Protein AF-0000000067422488 (afdb_homodimer)

Structure (mmCIF, N/CA/C/O backbone):
data_AF-0000000067422488-model_v1
#
loop_
_entity.id
_entity.type
_entity.pdbx_description
1 polymer protein-tyrosine-phosphatase
#
loop_
_atom_site.group_PDB
_atom_site.id
_atom_site.type_symbol
_atom_site.label_atom_id
_atom_site.label_alt_id
_atom_site.label_comp_id
_atom_site.label_asym_id
_atom_site.label_entity_id
_atom_site.label_seq_id
_atom_site.pdbx_PDB_ins_code
_atom_site.Cartn_x
_atom_site.Cartn_y
_atom_site.Cartn_z
_atom_site.occupancy
_atom_site.B_iso_or_equiv
_atom_site.auth_seq_id
_atom_site.auth_comp_id
_atom_site.auth_asym_id
_atom_site.auth_atom_id
_atom_site.pdbx_PDB_model_num
ATOM 1 N N . MET A 1 1 ? 10.023 -9.016 16.547 1 32.09 1 MET A N 1
ATOM 2 C CA . MET A 1 1 ? 9.383 -7.73 16.297 1 32.09 1 MET A CA 1
ATOM 3 C C . MET A 1 1 ? 8.18 -7.891 15.375 1 32.09 1 MET A C 1
ATOM 5 O O . MET A 1 1 ? 8.289 -8.5 14.312 1 32.09 1 MET A O 1
ATOM 9 N N . ASN A 1 2 ? 7.062 -7.988 15.938 1 35.5 2 ASN A N 1
ATOM 10 C CA . ASN A 1 2 ? 5.789 -8.172 15.25 1 35.5 2 ASN A CA 1
ATOM 11 C C . ASN A 1 2 ? 5.656 -7.234 14.055 1 35.5 2 ASN A C 1
ATOM 13 O O . ASN A 1 2 ? 5.449 -6.031 14.227 1 35.5 2 ASN A O 1
ATOM 17 N N . HIS A 1 3 ? 6.285 -7.566 13.047 1 42.59 3 HIS A N 1
ATOM 18 C CA . HIS A 1 3 ? 6.359 -6.801 11.805 1 42.59 3 HIS A CA 1
ATOM 19 C C . HIS A 1 3 ? 5.004 -6.195 11.453 1 42.59 3 HIS A C 1
ATOM 21 O O . HIS A 1 3 ? 4.938 -5.129 10.836 1 42.59 3 HIS A O 1
ATOM 27 N N . SER A 1 4 ? 3.949 -6.973 11.844 1 47.38 4 SER A N 1
ATOM 28 C CA . SER A 1 4 ? 2.609 -6.445 11.617 1 47.38 4 SER A CA 1
ATOM 29 C C . SER A 1 4 ? 2.412 -5.109 12.328 1 47.38 4 SER A C 1
ATOM 31 O O . SER A 1 4 ? 1.702 -4.234 11.828 1 47.38 4 SER A O 1
ATOM 33 N N . ARG A 1 5 ? 3.098 -5.07 13.547 1 48.91 5 ARG A N 1
ATOM 34 C CA . ARG A 1 5 ? 2.936 -3.91 14.422 1 48.91 5 ARG A CA 1
ATOM 35 C C . ARG A 1 5 ? 3.582 -2.672 13.812 1 48.91 5 ARG A C 1
ATOM 37 O O . ARG A 1 5 ? 3.111 -1.552 14.023 1 48.91 5 ARG A O 1
ATOM 44 N N . LEU A 1 6 ? 4.59 -2.889 13.07 1 50.69 6 LEU A N 1
ATOM 45 C CA . LEU A 1 6 ? 5.34 -1.745 12.57 1 50.69 6 LEU A CA 1
ATOM 46 C C . LEU A 1 6 ? 4.551 -1.01 11.492 1 50.69 6 LEU A C 1
ATOM 48 O O . LEU A 1 6 ? 4.758 0.186 11.273 1 50.69 6 LEU A O 1
ATOM 52 N N . VAL A 1 7 ? 3.568 -1.743 10.961 1 57.88 7 VAL A N 1
ATOM 53 C CA . VAL A 1 7 ? 2.814 -1.12 9.875 1 57.88 7 VAL A CA 1
ATOM 54 C C . VAL A 1 7 ? 1.582 -0.418 10.445 1 57.88 7 VAL A C 1
ATOM 56 O O . VAL A 1 7 ? 1.222 0.674 9.992 1 57.88 7 VAL A O 1
ATOM 59 N N . GLN A 1 8 ? 1.122 -1.031 11.477 1 67.62 8 GLN A N 1
ATOM 60 C CA . GLN A 1 8 ? -0.074 -0.44 12.062 1 67.62 8 GLN A CA 1
ATOM 61 C C . GLN A 1 8 ? 0.287 0.527 13.188 1 67.62 8 GLN A C 1
ATOM 63 O O . GLN A 1 8 ? -0.042 0.287 14.352 1 67.62 8 GLN A O 1
ATOM 68 N N . GLN A 1 9 ? 1.167 1.429 12.93 1 83.44 9 GLN A N 1
ATOM 69 C CA . GLN A 1 9 ? 1.543 2.443 13.906 1 83.44 9 GLN A CA 1
ATOM 70 C C . GLN A 1 9 ? 1.625 3.824 13.258 1 83.44 9 GLN A C 1
ATOM 72 O O . GLN A 1 9 ? 1.695 3.939 12.031 1 83.44 9 GLN A O 1
ATOM 77 N N . ALA A 1 10 ? 1.509 4.781 14.156 1 95.81 10 ALA A N 1
ATOM 78 C CA . ALA A 1 10 ? 1.796 6.141 13.719 1 95.81 10 ALA A CA 1
ATOM 79 C C . ALA A 1 10 ? 3.299 6.367 13.578 1 95.81 10 ALA A C 1
ATOM 81 O O . ALA A 1 10 ? 4.07 6.004 14.469 1 95.81 10 ALA A O 1
ATOM 82 N N . ASN A 1 11 ? 3.711 6.84 12.398 1 97.38 11 ASN A N 1
ATOM 83 C CA . ASN A 1 11 ? 5.113 7.168 12.18 1 97.38 11 ASN A CA 1
ATOM 84 C C . ASN A 1 11 ? 5.348 8.68 12.203 1 97.38 11 ASN A C 1
ATOM 86 O O . ASN A 1 11 ? 4.598 9.43 11.578 1 97.38 11 ASN A O 1
ATOM 90 N N . LEU A 1 12 ? 6.336 9.094 12.992 1 98.31 12 LEU A N 1
ATOM 91 C CA . LEU A 1 12 ? 6.77 10.484 12.961 1 98.31 12 LEU A CA 1
ATOM 92 C C . LEU A 1 12 ? 7.488 10.797 11.656 1 98.31 12 LEU A C 1
ATOM 94 O O . LEU A 1 12 ? 8.555 10.242 11.375 1 98.31 12 LEU A O 1
ATOM 98 N N . ILE A 1 13 ? 6.945 11.711 10.859 1 98.5 13 ILE A N 1
ATOM 99 C CA . ILE A 1 13 ? 7.504 12.008 9.547 1 98.5 13 ILE A CA 1
ATOM 100 C C . ILE A 1 13 ? 8.43 13.219 9.633 1 98.5 13 ILE A C 1
ATOM 102 O O . ILE A 1 13 ? 9.523 13.219 9.07 1 98.5 13 ILE A O 1
ATOM 106 N N . THR A 1 14 ? 8.062 14.289 10.164 1 97.75 14 THR A N 1
ATOM 107 C CA . THR A 1 14 ? 8.773 15.5 10.547 1 97.75 14 THR A CA 1
ATOM 108 C C . THR A 1 14 ? 8.297 16 11.906 1 97.75 14 THR A C 1
ATOM 110 O O . THR A 1 14 ? 7.227 15.625 12.375 1 97.75 14 THR A O 1
ATOM 113 N N . PRO A 1 15 ? 9.047 16.688 12.617 1 97.88 15 PRO A N 1
ATOM 114 C CA . PRO A 1 15 ? 8.656 17.047 13.977 1 97.88 15 PRO A CA 1
ATOM 115 C C . PRO A 1 15 ? 7.195 17.5 14.07 1 97.88 15 PRO A C 1
ATOM 117 O O . PRO A 1 15 ? 6.781 18.422 13.359 1 97.88 15 PRO A O 1
ATOM 120 N N . ARG A 1 16 ? 6.406 16.781 14.867 1 98.62 16 ARG A N 1
ATOM 121 C CA . ARG A 1 16 ? 5.047 17.109 15.281 1 98.62 16 ARG A CA 1
ATOM 122 C C . ARG A 1 16 ? 4.031 16.688 14.227 1 98.62 16 ARG A C 1
ATOM 124 O O . ARG A 1 16 ? 2.848 17.016 14.328 1 98.62 16 ARG A O 1
ATOM 131 N N . ILE A 1 17 ? 4.477 15.953 13.133 1 98.88 17 ILE A N 1
ATOM 132 C CA . ILE A 1 17 ? 3.559 15.453 12.117 1 98.88 17 ILE A CA 1
ATOM 133 C C . ILE A 1 17 ? 3.668 13.938 12.023 1 98.88 17 ILE A C 1
ATOM 135 O O . ILE A 1 17 ? 4.738 13.398 11.727 1 98.88 17 ILE A O 1
ATOM 139 N N . TYR A 1 18 ? 2.564 13.281 12.25 1 98.75 18 TYR A N 1
ATOM 140 C CA . TYR A 1 18 ? 2.488 11.828 12.234 1 98.75 18 TYR A CA 1
ATOM 141 C C . TYR A 1 18 ? 1.605 11.344 11.086 1 98.75 18 TYR A C 1
ATOM 143 O O . TYR A 1 18 ? 0.644 12.016 10.711 1 98.75 18 TYR A O 1
ATOM 151 N N . LEU A 1 19 ? 1.972 10.195 10.562 1 98.44 19 LEU A N 1
ATOM 152 C CA . LEU A 1 19 ? 1.215 9.484 9.531 1 98.44 19 LEU A CA 1
ATOM 153 C C . LEU A 1 19 ? 0.808 8.102 10.016 1 98.44 19 LEU A C 1
ATOM 155 O O . LEU A 1 19 ? 1.62 7.379 10.602 1 98.44 19 LEU A O 1
ATOM 159 N N . SER A 1 20 ? -0.475 7.766 9.828 1 96.19 20 SER A N 1
ATOM 160 C CA . SER A 1 20 ? -0.886 6.453 10.312 1 96.19 20 SER A CA 1
ATOM 161 C C . SER A 1 20 ? -2.057 5.906 9.508 1 96.19 20 SER A C 1
ATOM 163 O O . SER A 1 20 ? -2.49 6.527 8.531 1 96.19 20 SER A O 1
ATOM 165 N N . ASP A 1 21 ? -2.555 4.742 9.875 1 91.5 21 ASP A N 1
ATOM 166 C CA . ASP A 1 21 ? -3.791 4.145 9.383 1 91.5 21 ASP A CA 1
ATOM 167 C C . ASP A 1 21 ? -4.973 4.508 10.281 1 91.5 21 ASP A C 1
ATOM 169 O O . ASP A 1 21 ? -4.809 5.23 11.273 1 91.5 21 ASP A O 1
ATOM 173 N N . LEU A 1 22 ? -6.121 4.094 9.875 1 91.56 22 LEU A N 1
ATOM 174 C CA . LEU A 1 22 ? -7.359 4.391 10.594 1 91.56 22 LEU A CA 1
ATOM 175 C C . LEU A 1 22 ? -7.363 3.723 11.961 1 91.56 22 LEU A C 1
ATOM 177 O O . LEU A 1 22 ? -7.859 4.297 12.938 1 91.56 22 LEU A O 1
ATOM 181 N N . HIS A 1 23 ? -6.836 2.521 12.055 1 87.94 23 HIS A N 1
ATOM 182 C CA . HIS A 1 23 ? -6.816 1.799 13.32 1 87.94 23 HIS A CA 1
ATOM 183 C C . HIS A 1 23 ? -6.082 2.592 14.398 1 87.94 23 HIS A C 1
ATOM 185 O O . HIS A 1 23 ? -6.598 2.764 15.508 1 87.94 23 HIS A O 1
ATOM 191 N N . THR A 1 24 ? -4.945 3.049 14.062 1 91.5 24 THR A N 1
ATOM 192 C CA . THR A 1 24 ? -4.137 3.842 14.984 1 91.5 24 THR A CA 1
ATOM 193 C C . THR A 1 24 ? -4.828 5.16 15.312 1 91.5 24 THR A C 1
ATOM 195 O O . THR A 1 24 ? -4.879 5.57 16.469 1 91.5 24 THR A O 1
ATOM 198 N N . ALA A 1 25 ? -5.422 5.738 14.336 1 94.38 25 ALA A N 1
ATOM 199 C CA . ALA A 1 25 ? -6.086 7.031 14.508 1 94.38 25 ALA A CA 1
ATOM 200 C C . ALA A 1 25 ? -7.34 6.895 15.367 1 94.38 25 ALA A C 1
ATOM 202 O O . ALA A 1 25 ? -7.789 7.867 15.977 1 94.38 25 ALA A O 1
ATOM 203 N N . SER A 1 26 ? -7.875 5.738 15.43 1 92 26 SER A N 1
ATOM 204 C CA . SER A 1 26 ? -9.102 5.508 16.188 1 92 26 SER A CA 1
ATOM 205 C C . SER A 1 26 ? -8.805 5.02 17.594 1 92 26 SER A C 1
ATOM 207 O O . SER A 1 26 ? -9.727 4.777 18.391 1 92 26 SER A O 1
ATOM 209 N N . ASN A 1 27 ? -7.578 4.836 17.875 1 91.88 27 ASN A N 1
ATOM 210 C CA . ASN A 1 27 ? -7.164 4.355 19.203 1 91.88 27 ASN A CA 1
ATOM 211 C C . ASN A 1 27 ? -6.891 5.516 20.156 1 91.88 27 ASN A C 1
ATOM 213 O O . ASN A 1 27 ? -5.855 6.176 20.047 1 91.88 27 ASN A O 1
ATOM 217 N N . LYS A 1 28 ? -7.773 5.68 21.062 1 93.12 28 LYS A N 1
ATOM 218 C CA . LYS A 1 28 ? -7.699 6.809 21.984 1 93.12 28 LYS A CA 1
ATOM 219 C C . LYS A 1 28 ? -6.387 6.801 22.766 1 93.12 28 LYS A C 1
ATOM 221 O O . LYS A 1 28 ? -5.773 7.852 22.969 1 93.12 28 LYS A O 1
ATOM 226 N N . ASP A 1 29 ? -6.031 5.633 23.234 1 93.75 29 ASP A N 1
ATOM 227 C CA . ASP A 1 29 ? -4.805 5.523 24.016 1 93.75 29 ASP A CA 1
ATOM 228 C C . ASP A 1 29 ? -3.586 5.922 23.188 1 93.75 29 ASP A C 1
ATOM 230 O O . ASP A 1 29 ? -2.672 6.578 23.703 1 93.75 29 ASP A O 1
ATOM 234 N N . GLU A 1 30 ? -3.605 5.516 21.938 1 93.12 30 GLU A N 1
ATOM 235 C CA . GLU A 1 30 ? -2.49 5.859 21.062 1 93.12 30 GLU A CA 1
ATOM 236 C C . GLU A 1 30 ? -2.422 7.363 20.828 1 93.12 30 GLU A C 1
ATOM 238 O O . GLU A 1 30 ? -1.342 7.957 20.859 1 93.12 30 GLU A O 1
ATOM 243 N N . LEU A 1 31 ? -3.539 7.953 20.625 1 94.75 31 LEU A N 1
ATOM 244 C CA . LEU A 1 31 ? -3.584 9.391 20.406 1 94.75 31 LEU A CA 1
ATOM 245 C C . LEU A 1 31 ? -3.117 10.156 21.641 1 94.75 31 LEU A C 1
ATOM 247 O O . LEU A 1 31 ? -2.391 11.148 21.531 1 94.75 31 LEU A O 1
ATOM 251 N N . THR A 1 32 ? -3.566 9.711 22.75 1 94.81 32 THR A N 1
ATOM 252 C CA . THR A 1 32 ? -3.188 10.352 24.016 1 94.81 32 THR A CA 1
ATOM 253 C C . THR A 1 32 ? -1.688 10.219 24.25 1 94.81 32 THR A C 1
ATOM 255 O O . THR A 1 32 ? -1.023 11.188 24.625 1 94.81 32 THR A O 1
ATOM 258 N N . ASN A 1 33 ? -1.188 8.992 24.078 1 95.69 33 ASN A N 1
ATOM 259 C CA . ASN A 1 33 ? 0.231 8.734 24.281 1 95.69 33 ASN A CA 1
ATOM 260 C C . ASN A 1 33 ? 1.104 9.594 23.375 1 95.69 33 ASN A C 1
ATOM 262 O O . ASN A 1 33 ? 2.18 10.039 23.781 1 95.69 33 ASN A O 1
ATOM 266 N N . LEU A 1 34 ? 0.651 9.797 22.203 1 96.5 34 LEU A N 1
ATOM 267 C CA . LEU A 1 34 ? 1.406 10.594 21.234 1 96.5 34 LEU A CA 1
ATOM 268 C C . LEU A 1 34 ? 1.112 12.078 21.406 1 96.5 34 LEU A C 1
ATOM 270 O O . LEU A 1 34 ? 1.729 12.914 20.734 1 96.5 34 LEU A O 1
ATOM 274 N N . GLU A 1 35 ? 0.111 12.414 22.219 1 97.31 35 GLU A N 1
ATOM 275 C CA . GLU A 1 35 ? -0.301 13.789 22.484 1 97.31 35 GLU A CA 1
ATOM 276 C C . GLU A 1 35 ? -0.762 14.484 21.203 1 97.31 35 GLU A C 1
ATOM 278 O O . GLU A 1 35 ? -0.379 15.625 20.938 1 97.31 35 GLU A O 1
ATOM 283 N N . ILE A 1 36 ? -1.504 13.734 20.438 1 97.62 36 ILE A N 1
ATOM 284 C CA . ILE A 1 36 ? -2.053 14.273 19.203 1 97.62 36 ILE A CA 1
ATOM 285 C C . ILE A 1 36 ? -3.109 15.328 19.516 1 97.62 36 ILE A C 1
ATOM 287 O O . ILE A 1 36 ? -3.988 15.102 20.359 1 97.62 36 ILE A O 1
ATOM 291 N N . THR A 1 37 ? -3.059 16.469 18.812 1 97.44 37 THR A N 1
ATOM 292 C CA . THR A 1 37 ? -4 17.547 19.078 1 97.44 37 THR A CA 1
ATOM 293 C C . THR A 1 37 ? -4.895 17.797 17.859 1 97.44 37 THR A C 1
ATOM 295 O O . THR A 1 37 ? -6.027 18.25 18 1 97.44 37 THR A O 1
ATOM 298 N N . HIS A 1 38 ? -4.418 17.625 16.672 1 97.94 38 HIS A N 1
ATOM 299 C CA . HIS A 1 38 ? -5.137 17.828 15.422 1 97.94 38 HIS A CA 1
ATOM 300 C C . HIS A 1 38 ? -5.102 16.578 14.547 1 97.94 38 HIS A C 1
ATOM 302 O O . HIS A 1 38 ? -4.102 15.852 14.539 1 97.94 38 HIS A O 1
ATOM 308 N N . VAL A 1 39 ? -6.215 16.359 13.812 1 98.25 39 VAL A N 1
ATOM 309 C CA . VAL A 1 39 ? -6.301 15.156 12.984 1 98.25 39 VAL A CA 1
ATOM 310 C C . VAL A 1 39 ? -6.848 15.516 11.602 1 98.25 39 VAL A C 1
ATOM 312 O O . VAL A 1 39 ? -7.844 16.234 11.492 1 98.25 39 VAL A O 1
ATOM 315 N N . ILE A 1 40 ? -6.145 15.086 10.594 1 98.69 40 ILE A N 1
ATOM 316 C CA . ILE A 1 40 ? -6.676 15.086 9.234 1 98.69 40 ILE A CA 1
ATOM 317 C C . ILE A 1 40 ? -7.051 13.672 8.82 1 98.69 40 ILE A C 1
ATOM 319 O O . ILE A 1 40 ? -6.203 12.773 8.812 1 98.69 40 ILE A O 1
ATOM 323 N N . SER A 1 41 ? -8.305 13.531 8.492 1 98.25 41 SER A N 1
ATOM 324 C CA . SER A 1 41 ? -8.812 12.25 8.023 1 98.25 41 SER A CA 1
ATOM 325 C C . SER A 1 41 ? -9.055 12.273 6.516 1 98.25 41 SER A C 1
ATOM 327 O O . SER A 1 41 ? -9.891 13.039 6.027 1 98.25 41 SER A O 1
ATOM 329 N N . VAL A 1 42 ? -8.305 11.422 5.785 1 98.38 42 VAL A N 1
ATOM 330 C CA . VAL A 1 42 ? -8.438 11.383 4.336 1 98.38 42 VAL A CA 1
ATOM 331 C C . VAL A 1 42 ? -9.031 10.039 3.906 1 98.38 42 VAL A C 1
ATOM 333 O O . VAL A 1 42 ? -8.312 9.141 3.482 1 98.38 42 VAL A O 1
ATOM 336 N N . LEU A 1 43 ? -10.273 9.906 3.969 1 95.44 43 LEU A N 1
ATOM 337 C CA . LEU A 1 43 ? -11.016 8.695 3.623 1 95.44 43 LEU A CA 1
ATOM 338 C C . LEU A 1 43 ? -12.484 9 3.393 1 95.44 43 LEU A C 1
ATOM 340 O O . LEU A 1 43 ? -12.969 10.078 3.756 1 95.44 43 LEU A O 1
ATOM 344 N N . GLU A 1 44 ? -13.203 8.125 2.877 1 93.75 44 GLU A N 1
ATOM 345 C CA . GLU A 1 44 ? -14.562 8.344 2.393 1 93.75 44 GLU A CA 1
ATOM 346 C C . GLU A 1 44 ? -15.508 8.672 3.543 1 93.75 44 GLU A C 1
ATOM 348 O O . GLU A 1 44 ? -16.328 9.586 3.434 1 93.75 44 GLU A O 1
ATOM 353 N N . CYS A 1 45 ? -15.344 7.922 4.613 1 90.19 45 CYS A N 1
ATOM 354 C CA . CYS A 1 45 ? -16.281 8.102 5.723 1 90.19 45 CYS A CA 1
ATOM 355 C C . CYS A 1 45 ? -15.633 8.898 6.852 1 90.19 45 CYS A C 1
ATOM 357 O O . CYS A 1 45 ? -14.445 8.734 7.133 1 90.19 45 CYS A O 1
ATOM 359 N N . GLN A 1 46 ? -16.422 9.711 7.449 1 86.75 46 GLN A N 1
ATOM 360 C CA . GLN A 1 46 ? -15.922 10.5 8.57 1 86.75 46 GLN A CA 1
ATOM 361 C C . GLN A 1 46 ? -15.703 9.625 9.805 1 86.75 46 GLN A C 1
ATOM 363 O O . GLN A 1 46 ? -16.641 9 10.305 1 86.75 46 GLN A O 1
ATOM 368 N N . PRO A 1 47 ? -14.5 9.648 10.18 1 85.88 47 PRO A N 1
ATOM 369 C CA . PRO A 1 47 ? -14.281 8.875 11.398 1 85.88 47 PRO A CA 1
ATOM 370 C C . PRO A 1 47 ? -14.75 9.602 12.656 1 85.88 47 PRO A C 1
ATOM 372 O O . PRO A 1 47 ? -15.016 10.805 12.617 1 85.88 47 PRO A O 1
ATOM 375 N N . THR A 1 48 ? -14.898 8.836 13.719 1 82.75 48 THR A N 1
ATOM 376 C CA . THR A 1 48 ? -15.203 9.414 15.023 1 82.75 48 THR A CA 1
ATOM 377 C C . THR A 1 48 ? -13.953 9.453 15.906 1 82.75 48 THR A C 1
ATOM 379 O O . THR A 1 48 ? -13.164 8.508 15.914 1 82.75 48 THR A O 1
ATOM 382 N N . PHE A 1 49 ? -13.766 10.547 16.5 1 81.31 49 PHE A N 1
ATOM 383 C CA . PHE A 1 49 ? -12.602 10.703 17.359 1 81.31 49 PHE A CA 1
ATOM 384 C C . PHE A 1 49 ? -13.023 10.961 18.797 1 81.31 49 PHE A C 1
ATOM 386 O O . PHE A 1 49 ? -14.18 11.297 19.062 1 81.31 49 PHE A O 1
ATOM 393 N N . PRO A 1 50 ? -12.039 10.742 19.656 1 79.75 50 PRO A N 1
ATOM 394 C CA . PRO A 1 50 ? -12.328 11.07 21.047 1 79.75 50 PRO A CA 1
ATOM 395 C C . PRO A 1 50 ? -12.742 12.523 21.25 1 79.75 50 PRO A C 1
ATOM 397 O O . PRO A 1 50 ? -12.406 13.383 20.422 1 79.75 50 PRO A O 1
ATOM 400 N N . THR A 1 51 ? -13.414 12.75 22.312 1 78.31 51 THR A N 1
ATOM 401 C CA . THR A 1 51 ? -13.945 14.07 22.625 1 78.31 51 THR A CA 1
ATOM 402 C C . THR A 1 51 ? -12.812 15.078 22.844 1 78.31 51 THR A C 1
ATOM 404 O O . THR A 1 51 ? -13.016 16.281 22.719 1 78.31 51 THR A O 1
ATOM 407 N N . SER A 1 52 ? -11.648 14.562 23.109 1 83.62 52 SER A N 1
ATOM 408 C CA . SER A 1 52 ? -10.516 15.445 23.344 1 83.62 52 SER A CA 1
ATOM 409 C C . SER A 1 52 ? -10.086 16.156 22.062 1 83.62 52 SER A C 1
ATOM 411 O O . SER A 1 52 ? -9.398 17.188 22.125 1 83.62 52 SER A O 1
ATOM 413 N N . ILE A 1 53 ? -10.453 15.664 21.031 1 88.94 53 ILE A N 1
ATOM 414 C CA . ILE A 1 53 ? -10.188 16.297 19.75 1 88.94 53 ILE A CA 1
ATOM 415 C C . ILE A 1 53 ? -11.469 16.938 19.219 1 88.94 53 ILE A C 1
ATOM 417 O O . ILE A 1 53 ? -12.406 16.234 18.828 1 88.94 53 ILE A O 1
ATOM 421 N N . THR A 1 54 ? -11.492 18.234 19.203 1 89.69 54 THR A N 1
ATOM 422 C CA . THR A 1 54 ? -12.695 18.969 18.859 1 89.69 54 THR A CA 1
ATOM 423 C C . THR A 1 54 ? -12.859 19.047 17.344 1 89.69 54 THR A C 1
ATOM 425 O O . THR A 1 54 ? -11.914 18.781 16.594 1 89.69 54 THR A O 1
ATOM 428 N N . PRO A 1 55 ? -14.023 19.375 16.891 1 90.5 55 PRO A N 1
ATOM 429 C CA . PRO A 1 55 ? -14.266 19.5 15.461 1 90.5 55 PRO A CA 1
ATOM 430 C C . PRO A 1 55 ? -13.352 20.516 14.789 1 90.5 55 PRO A C 1
ATOM 432 O O . PRO A 1 55 ? -12.969 20.344 13.633 1 90.5 55 PRO A O 1
ATOM 435 N N . GLU A 1 56 ? -12.977 21.609 15.539 1 93.25 56 GLU A N 1
ATOM 436 C CA . GLU A 1 56 ? -12.086 22.641 14.992 1 93.25 56 GLU A CA 1
ATOM 437 C C . GLU A 1 56 ? -10.672 22.094 14.812 1 93.25 56 GLU A C 1
ATOM 439 O O . GLU A 1 56 ? -9.883 22.656 14.047 1 93.25 56 GLU A O 1
ATOM 444 N N . GLN A 1 57 ? -10.391 20.969 15.469 1 96.62 57 GLN A N 1
ATOM 445 C CA . GLN A 1 57 ? -9.062 20.359 15.422 1 96.62 57 GLN A CA 1
ATOM 446 C C . GLN A 1 57 ? -9.039 19.172 14.469 1 96.62 57 GLN A C 1
ATOM 448 O O . GLN A 1 57 ? -8.055 18.438 14.422 1 96.62 57 GLN A O 1
ATOM 453 N N . THR A 1 58 ? -10.148 19.047 13.805 1 97 58 THR A N 1
ATOM 454 C CA . THR A 1 58 ? -10.234 17.938 12.852 1 97 58 THR A CA 1
ATOM 455 C C . THR A 1 58 ? -10.547 18.453 11.453 1 97 58 THR A C 1
ATOM 457 O O . THR A 1 58 ? -11.266 19.453 11.297 1 97 58 THR A O 1
ATOM 460 N N . LEU A 1 59 ? -9.969 17.875 10.461 1 98.06 59 LEU A N 1
ATOM 461 C CA . LEU A 1 59 ? -10.258 18.109 9.055 1 98.06 59 LEU A CA 1
ATOM 462 C C . LEU A 1 59 ? -10.523 16.781 8.328 1 98.06 59 LEU A C 1
ATOM 464 O O . LEU A 1 59 ? -9.711 15.859 8.398 1 98.06 59 LEU A O 1
ATOM 468 N N . HIS A 1 60 ? -11.68 16.703 7.723 1 98 60 HIS A N 1
ATOM 469 C CA . HIS A 1 60 ? -12.047 15.516 6.969 1 98 60 HIS A CA 1
ATOM 470 C C . HIS A 1 60 ? -12.016 15.773 5.469 1 98 60 HIS A C 1
ATOM 472 O O . HIS A 1 60 ? -12.672 16.703 4.98 1 98 60 HIS A O 1
ATOM 478 N N . ILE A 1 61 ? -11.203 15.016 4.758 1 98.62 61 ILE A N 1
ATOM 479 C CA . ILE A 1 61 ? -11.172 15.008 3.299 1 98.62 61 ILE A CA 1
ATOM 480 C C . ILE A 1 61 ? -11.828 13.727 2.775 1 98.62 61 ILE A C 1
ATOM 482 O O . ILE A 1 61 ? -11.203 12.664 2.768 1 98.62 61 ILE A O 1
ATOM 486 N N . PRO A 1 62 ? -13.078 13.805 2.279 1 97.62 62 PRO A N 1
ATOM 487 C CA . PRO A 1 62 ? -13.852 12.617 1.935 1 97.62 62 PRO A CA 1
ATOM 488 C C . PRO A 1 62 ? -13.57 12.109 0.522 1 97.62 62 PRO A C 1
ATOM 490 O O . PRO A 1 62 ? -14.398 12.281 -0.376 1 97.62 62 PRO A O 1
ATOM 493 N N . ILE A 1 63 ? -12.461 11.383 0.331 1 96.56 63 ILE A N 1
ATOM 494 C CA . ILE A 1 63 ? -12.117 10.891 -0.997 1 96.56 63 ILE A CA 1
ATOM 495 C C . ILE A 1 63 ? -11.75 9.406 -0.918 1 96.56 63 ILE A C 1
ATOM 497 O O . ILE A 1 63 ? -11.305 8.93 0.128 1 96.56 63 ILE A O 1
ATOM 501 N N . ALA A 1 64 ? -11.953 8.758 -2.074 1 92.12 64 ALA A N 1
ATOM 502 C CA . ALA A 1 64 ? -11.516 7.375 -2.246 1 92.12 64 ALA A CA 1
ATOM 503 C C . ALA A 1 64 ? -10.07 7.32 -2.738 1 92.12 64 ALA A C 1
ATOM 505 O O . ALA A 1 64 ? -9.484 8.352 -3.082 1 92.12 64 ALA A O 1
ATOM 506 N N . ASP A 1 65 ? -9.477 6.137 -2.684 1 90.38 65 ASP A N 1
ATOM 507 C CA . ASP A 1 65 ? -8.102 5.938 -3.139 1 90.38 65 ASP A CA 1
ATOM 508 C C . ASP A 1 65 ? -8.07 5.316 -4.531 1 90.38 65 ASP A C 1
ATOM 510 O O . ASP A 1 65 ? -7.598 4.191 -4.707 1 90.38 65 ASP A O 1
ATOM 514 N N . TYR A 1 66 ? -8.531 6.125 -5.453 1 86.12 66 TYR A N 1
ATOM 515 C CA . TYR A 1 66 ? -8.469 5.746 -6.859 1 86.12 66 TYR A CA 1
ATOM 516 C C . TYR A 1 66 ? -7.641 6.742 -7.66 1 86.12 66 TYR A C 1
ATOM 518 O O . TYR A 1 66 ? -7.566 7.922 -7.305 1 86.12 66 TYR A O 1
ATOM 526 N N . LEU A 1 67 ? -7.062 6.246 -8.742 1 85.88 67 LEU A N 1
ATOM 527 C CA . LEU A 1 67 ? -6.109 7.039 -9.508 1 85.88 67 LEU A CA 1
ATOM 528 C C . LEU A 1 67 ? -6.789 8.258 -10.125 1 85.88 67 LEU A C 1
ATOM 530 O O . LEU A 1 67 ? -6.137 9.273 -10.383 1 85.88 67 LEU A O 1
ATOM 534 N N . HIS A 1 68 ? -8.133 8.148 -10.281 1 91.19 68 HIS A N 1
ATOM 535 C CA . HIS A 1 68 ? -8.82 9.234 -10.977 1 91.19 68 HIS A CA 1
ATOM 536 C C . HIS A 1 68 ? -9.344 10.273 -9.992 1 91.19 68 HIS A C 1
ATOM 538 O O . HIS A 1 68 ? -9.867 11.312 -10.398 1 91.19 68 HIS A O 1
ATOM 544 N N . VAL A 1 69 ? -9.305 10 -8.727 1 95.69 69 VAL A N 1
ATOM 545 C CA . VAL A 1 69 ? -9.789 10.93 -7.711 1 95.69 69 VAL A CA 1
ATOM 546 C C . VAL A 1 69 ? -8.906 12.172 -7.691 1 95.69 69 VAL A C 1
ATOM 548 O O . VAL A 1 69 ? -7.676 12.07 -7.77 1 95.69 69 VAL A O 1
ATOM 551 N N . ASN A 1 70 ? -9.5 13.383 -7.59 1 98.25 70 ASN A N 1
ATOM 552 C CA . ASN A 1 70 ? -8.797 14.664 -7.621 1 98.25 70 ASN A CA 1
ATOM 553 C C 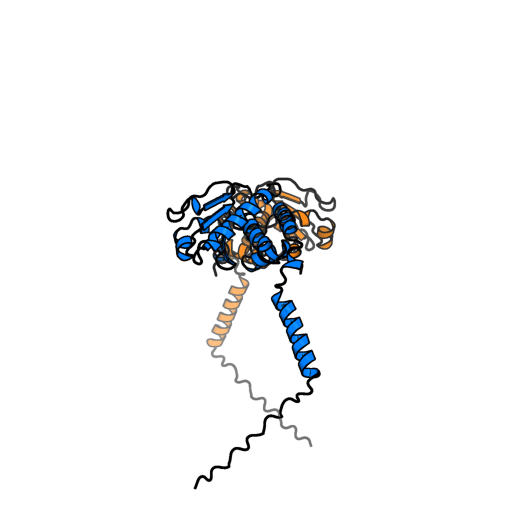. ASN A 1 70 ? -8.352 15.094 -6.23 1 98.25 70 ASN A C 1
ATOM 555 O O . ASN A 1 70 ? -8.992 15.93 -5.594 1 98.25 70 ASN A O 1
ATOM 559 N N . ILE A 1 71 ? -7.23 14.68 -5.77 1 98.69 71 ILE A N 1
ATOM 560 C CA . ILE A 1 71 ? -6.73 15.031 -4.445 1 98.69 71 ILE A CA 1
ATOM 561 C C . ILE A 1 71 ? -6.062 16.406 -4.5 1 98.69 71 ILE A C 1
ATOM 563 O O . ILE A 1 71 ? -5.902 17.062 -3.471 1 98.69 71 ILE A O 1
ATOM 567 N N . LEU A 1 72 ? -5.664 16.828 -5.637 1 98.75 72 LEU A N 1
ATOM 568 C CA . LEU A 1 72 ? -5 18.109 -5.84 1 98.75 72 LEU A CA 1
ATOM 569 C C . LEU A 1 72 ? -5.824 19.25 -5.254 1 98.75 72 LEU A C 1
ATOM 571 O O . LEU A 1 72 ? -5.277 20.156 -4.637 1 98.75 72 LEU A O 1
ATOM 575 N N . ARG A 1 73 ? -7.074 19.172 -5.387 1 98.62 73 ARG A N 1
ATOM 576 C CA . ARG A 1 73 ? -7.961 20.266 -4.969 1 98.62 73 ARG A CA 1
ATOM 577 C C . ARG A 1 73 ? -7.949 20.422 -3.451 1 98.62 73 ARG A C 1
ATOM 579 O O . ARG A 1 73 ? -8.406 21.438 -2.928 1 98.62 73 ARG A O 1
ATOM 586 N N . HIS A 1 74 ? -7.457 19.422 -2.736 1 98.81 74 HIS A N 1
ATOM 587 C CA . HIS A 1 74 ? -7.512 19.438 -1.279 1 98.81 74 HIS A CA 1
ATOM 588 C C . HIS A 1 74 ? -6.145 19.75 -0.68 1 98.81 74 HIS A C 1
ATOM 590 O O . HIS A 1 74 ? -6.031 20 0.523 1 98.81 74 HIS A O 1
ATOM 596 N N . LEU A 1 75 ? -5.078 19.781 -1.473 1 98.88 75 LEU A N 1
ATOM 597 C CA . LEU A 1 75 ? -3.727 19.797 -0.927 1 98.88 75 LEU A CA 1
ATOM 598 C C . LEU A 1 75 ? -3.402 21.156 -0.302 1 98.88 75 LEU A C 1
ATOM 600 O O . LEU A 1 75 ? -2.701 21.219 0.709 1 98.88 75 LEU A O 1
ATOM 604 N N . GLU A 1 76 ? -3.914 22.219 -0.901 1 98.56 76 GLU A N 1
ATOM 605 C CA . GLU A 1 76 ? -3.711 23.531 -0.282 1 98.56 76 GLU A CA 1
ATOM 606 C C . GLU A 1 76 ? -4.398 23.609 1.079 1 98.56 76 GLU A C 1
ATOM 608 O O . GLU A 1 76 ? -3.812 24.094 2.049 1 98.56 76 GLU A O 1
ATOM 613 N N . THR A 1 77 ? -5.594 23.156 1.118 1 98.81 77 THR A N 1
ATOM 614 C CA . THR A 1 77 ? -6.383 23.188 2.344 1 98.81 77 THR A CA 1
ATOM 615 C C . THR A 1 77 ? -5.707 22.375 3.441 1 98.81 77 THR A C 1
ATOM 617 O O . THR A 1 77 ? -5.59 22.828 4.582 1 98.81 77 THR A O 1
ATOM 620 N N . THR A 1 78 ? -5.27 21.203 3.127 1 98.94 78 THR A N 1
ATOM 621 C CA . THR A 1 78 ? -4.648 20.328 4.125 1 98.94 78 THR A CA 1
ATOM 622 C C . THR A 1 78 ? -3.312 20.906 4.582 1 98.94 78 THR A C 1
ATOM 624 O O . THR A 1 78 ? -2.986 20.875 5.77 1 98.94 78 THR A O 1
ATOM 627 N N . THR A 1 79 ? -2.527 21.438 3.645 1 98.88 79 THR A N 1
ATOM 628 C CA . THR A 1 79 ? -1.248 22.047 3.98 1 98.88 79 THR A CA 1
ATOM 629 C C . THR A 1 79 ? -1.446 23.234 4.914 1 98.88 79 THR A C 1
ATOM 631 O O . THR A 1 79 ? -0.73 23.375 5.906 1 98.88 79 THR A O 1
ATOM 634 N N . ASN A 1 80 ? -2.439 24.047 4.605 1 98.75 80 ASN A N 1
ATOM 635 C CA . ASN A 1 80 ? -2.75 25.203 5.445 1 98.75 80 ASN A CA 1
ATOM 636 C C . ASN A 1 80 ? -3.213 24.766 6.836 1 98.75 80 ASN A C 1
ATOM 638 O O . ASN A 1 80 ? -2.879 25.406 7.832 1 98.75 80 ASN A O 1
ATOM 642 N N . PHE A 1 81 ? -3.969 23.766 6.891 1 98.88 81 PHE A N 1
ATOM 643 C CA . PHE A 1 81 ? -4.438 23.25 8.172 1 98.88 81 PHE A CA 1
ATOM 644 C C . PHE A 1 81 ? -3.266 22.844 9.055 1 98.88 81 PHE A C 1
ATOM 646 O O . PHE A 1 81 ? -3.209 23.203 10.227 1 98.88 81 PHE A O 1
ATOM 653 N N . ILE A 1 82 ? -2.385 22.047 8.453 1 98.88 82 ILE A N 1
ATOM 654 C CA . ILE A 1 82 ? -1.204 21.594 9.188 1 98.88 82 ILE A CA 1
ATOM 655 C C . ILE A 1 82 ? -0.397 22.812 9.656 1 98.88 82 ILE A C 1
ATOM 657 O O . ILE A 1 82 ? -0.057 22.922 10.836 1 98.88 82 ILE A O 1
ATOM 661 N N . SER A 1 83 ? -0.148 23.75 8.773 1 98.62 83 SER A N 1
ATOM 662 C CA . SER A 1 83 ? 0.653 24.922 9.086 1 98.62 83 SER A CA 1
ATOM 663 C C . SER A 1 83 ? 0.017 25.75 10.195 1 98.62 83 SER A C 1
ATOM 665 O O . SER A 1 83 ? 0.706 26.203 11.117 1 98.62 83 SER A O 1
ATOM 667 N N . SER A 1 84 ? -1.255 25.953 10.086 1 98.5 84 SER A N 1
ATOM 668 C CA . SER A 1 84 ? -1.973 26.734 11.078 1 98.5 84 SER A CA 1
ATOM 669 C C . SER A 1 84 ? -1.927 26.078 12.453 1 98.5 84 SER A C 1
ATOM 671 O O . SER A 1 84 ? -1.713 26.75 13.461 1 98.5 84 SER A O 1
ATOM 673 N N . ALA A 1 85 ? -2.145 24.781 12.477 1 98.38 85 ALA A N 1
ATOM 674 C CA . ALA A 1 85 ? -2.105 24.047 13.734 1 98.38 85 ALA A CA 1
ATOM 675 C C . ALA A 1 85 ? -0.737 24.172 14.398 1 98.38 85 ALA A C 1
ATOM 677 O O . ALA A 1 85 ? -0.645 24.422 15.602 1 98.38 85 ALA A O 1
ATOM 678 N N . LEU A 1 86 ? 0.307 24 13.625 1 98.38 86 LEU A N 1
ATOM 679 C CA . LEU A 1 86 ? 1.668 24.016 14.148 1 98.38 86 LEU A CA 1
ATOM 680 C C . LEU A 1 86 ? 2.062 25.422 14.586 1 98.38 86 LEU A C 1
ATOM 682 O O . LEU A 1 86 ? 2.842 25.578 15.531 1 98.38 86 LEU A O 1
ATOM 686 N N . ALA A 1 87 ? 1.521 26.453 13.938 1 98 87 ALA A N 1
ATOM 687 C CA . ALA A 1 87 ? 1.843 27.844 14.25 1 98 87 ALA A CA 1
ATOM 688 C C . ALA A 1 87 ? 1.131 28.297 15.523 1 98 87 ALA A C 1
ATOM 690 O O . ALA A 1 87 ? 1.606 29.203 16.219 1 98 87 ALA A O 1
ATOM 691 N N . GLN A 1 88 ? 0.075 27.719 15.812 1 97.56 88 GLN A N 1
ATOM 692 C CA . GLN A 1 88 ? -0.77 28.125 16.922 1 97.56 88 GLN A CA 1
ATOM 693 C C . GLN A 1 88 ? -0.081 27.875 18.266 1 97.56 88 GLN A C 1
ATOM 695 O O . GLN A 1 88 ? -0.215 28.672 19.203 1 97.56 88 GLN A O 1
ATOM 700 N N . ASN A 1 89 ? 0.551 26.75 18.344 1 96.31 89 ASN A N 1
ATOM 701 C CA . ASN A 1 89 ? 1.161 26.297 19.594 1 96.31 89 ASN A CA 1
ATOM 702 C C . ASN A 1 89 ? 2.266 25.266 19.328 1 96.31 89 ASN A C 1
ATOM 704 O O . ASN A 1 89 ? 2.092 24.359 18.531 1 96.31 89 ASN A O 1
ATOM 708 N N . ASP A 1 90 ? 3.338 25.406 20.094 1 96.88 90 ASP A N 1
ATOM 709 C CA . ASP A 1 90 ? 4.508 24.562 19.859 1 96.88 90 ASP A CA 1
ATOM 710 C C . ASP A 1 90 ? 4.273 23.141 20.375 1 96.88 90 ASP A C 1
ATOM 712 O O . ASP A 1 90 ? 5.031 22.234 20.047 1 96.88 90 ASP A O 1
ATOM 716 N N . SER A 1 91 ? 3.256 22.938 21.062 1 97.5 91 SER A N 1
ATOM 717 C CA . SER A 1 91 ? 2.961 21.609 21.594 1 97.5 91 SER A CA 1
ATOM 718 C C . SER A 1 91 ? 1.985 20.859 20.703 1 97.5 91 SER A C 1
ATOM 720 O O . SER A 1 91 ? 1.778 19.656 20.875 1 97.5 91 SER A O 1
ATOM 722 N N . ASN A 1 92 ? 1.467 21.641 19.688 1 98.44 92 ASN A N 1
ATOM 723 C CA . ASN A 1 92 ? 0.49 21 18.828 1 98.44 92 ASN A CA 1
ATOM 724 C C . ASN A 1 92 ? 1.137 19.922 17.953 1 98.44 92 ASN A C 1
ATOM 726 O O . ASN A 1 92 ? 2.242 20.125 17.438 1 98.44 92 ASN A O 1
ATOM 730 N N . LYS A 1 93 ? 0.476 18.812 17.828 1 98.69 93 LYS A N 1
ATOM 731 C CA . LYS A 1 93 ? 0.878 17.688 16.984 1 98.69 93 LYS A CA 1
ATOM 732 C C . LYS A 1 93 ? -0.262 17.266 16.062 1 98.69 93 LYS A C 1
ATOM 734 O O . LYS A 1 93 ? -1.412 17.172 16.484 1 98.69 93 LYS A O 1
ATOM 739 N N . VAL A 1 94 ? 0.085 17.047 14.789 1 98.81 94 VAL A N 1
ATOM 740 C CA . VAL A 1 94 ? -0.917 16.719 13.781 1 98.81 94 VAL A CA 1
ATOM 741 C C . VAL A 1 94 ? -0.765 15.258 13.367 1 98.81 94 VAL A C 1
ATOM 743 O O . VAL A 1 94 ? 0.347 14.797 13.094 1 98.81 94 VAL A O 1
ATOM 746 N N . LEU A 1 95 ? -1.842 14.547 13.391 1 98.56 95 LEU A N 1
ATOM 747 C CA . LEU A 1 95 ? -1.92 13.203 12.82 1 98.56 95 LEU A CA 1
ATOM 748 C C . LEU A 1 95 ? -2.691 13.227 11.5 1 98.56 95 LEU A C 1
ATOM 750 O O . LEU A 1 95 ? -3.807 13.742 11.438 1 98.56 95 LEU A O 1
ATOM 754 N N . VAL A 1 96 ? -2.049 12.727 10.438 1 98.81 96 VAL A N 1
ATOM 755 C CA . VAL A 1 96 ? -2.715 12.516 9.156 1 98.81 96 VAL A CA 1
ATOM 756 C C . VAL A 1 96 ? -2.916 11.023 8.914 1 98.81 96 VAL A C 1
ATOM 758 O O . VAL A 1 96 ? -1.975 10.234 9.031 1 98.81 96 VAL A O 1
ATOM 761 N N . HIS A 1 97 ? -4.172 10.688 8.609 1 96.81 97 HIS A N 1
ATOM 762 C CA . HIS A 1 97 ? -4.395 9.266 8.406 1 96.81 97 HIS A CA 1
ATOM 763 C C . HIS A 1 97 ? -5.383 9.016 7.27 1 96.81 97 HIS A C 1
ATOM 765 O O . HIS A 1 97 ? -6.133 9.922 6.887 1 96.81 97 HIS A O 1
ATOM 771 N N . CYS A 1 98 ? -5.32 7.848 6.684 1 95.19 98 CYS A N 1
ATOM 772 C CA . CYS A 1 98 ? -6.371 7.27 5.855 1 95.19 98 CYS A CA 1
ATOM 773 C C . CYS A 1 98 ? -6.691 5.848 6.293 1 95.19 98 CYS A C 1
ATOM 775 O O . CYS A 1 98 ? -6.637 5.531 7.484 1 95.19 98 CYS A O 1
ATOM 777 N N . HIS A 1 99 ? -7.215 5.055 5.438 1 88.19 99 HIS A N 1
ATOM 778 C CA . HIS A 1 99 ? -7.555 3.705 5.867 1 88.19 99 HIS A CA 1
ATOM 779 C C . HIS A 1 99 ? -6.309 2.918 6.258 1 88.19 99 HIS A C 1
ATOM 781 O O . HIS A 1 99 ? -6.25 2.342 7.348 1 88.19 99 HIS A O 1
ATOM 787 N N . GLN A 1 100 ? -5.289 3.002 5.395 1 87.06 100 GLN A N 1
ATOM 788 C CA . GLN A 1 100 ? -4.117 2.166 5.633 1 87.06 100 GLN A CA 1
ATOM 789 C C . GLN A 1 100 ? -2.877 3.02 5.887 1 87.06 100 GLN A C 1
ATOM 791 O O . GLN A 1 100 ? -1.837 2.504 6.305 1 87.06 100 GLN A O 1
ATOM 796 N N . GLY A 1 101 ? -2.906 4.324 5.645 1 93.19 101 GLY A N 1
ATOM 797 C CA . GLY A 1 101 ? -1.723 5.156 5.785 1 93.19 101 GLY A CA 1
ATOM 798 C C . GLY A 1 101 ? -0.696 4.926 4.691 1 93.19 101 GLY A C 1
ATOM 799 O O . GLY A 1 101 ? 0.509 4.992 4.941 1 93.19 101 GLY A O 1
ATOM 800 N N . ILE A 1 102 ? -1.085 4.664 3.453 1 91.5 102 ILE A N 1
ATOM 801 C CA . ILE A 1 102 ? -0.177 4.238 2.395 1 91.5 102 ILE A CA 1
ATOM 802 C C . ILE A 1 102 ? -0.194 5.254 1.257 1 91.5 102 ILE A C 1
ATOM 804 O O . ILE A 1 102 ? 0.843 5.535 0.65 1 91.5 102 ILE A O 1
ATOM 808 N N . SER A 1 103 ? -1.293 5.836 0.919 1 93.62 103 SER A N 1
ATOM 809 C CA . SER A 1 103 ? -1.453 6.578 -0.327 1 93.62 103 SER A CA 1
ATOM 810 C C . SER A 1 103 ? -2.07 7.949 -0.079 1 93.62 103 SER A C 1
ATOM 812 O O . SER A 1 103 ? -1.392 8.969 -0.196 1 93.62 103 SER A O 1
ATOM 814 N N . ARG A 1 104 ? -3.346 8 0.34 1 96.62 104 ARG A N 1
ATOM 815 C CA . ARG A 1 104 ? -4.055 9.273 0.482 1 96.62 104 ARG A CA 1
ATOM 816 C C . ARG A 1 104 ? -3.391 10.156 1.533 1 96.62 104 ARG A C 1
ATOM 818 O O . ARG A 1 104 ? -3.008 11.289 1.246 1 96.62 104 ARG A O 1
ATOM 825 N N . SER A 1 105 ? -3.285 9.578 2.766 1 98.19 105 SER A N 1
ATOM 826 C CA . SER A 1 105 ? -2.676 10.336 3.852 1 98.19 105 SER A CA 1
ATOM 827 C C . SER A 1 105 ? -1.218 10.664 3.549 1 98.19 105 SER A C 1
ATOM 829 O O . SER A 1 105 ? -0.746 11.758 3.852 1 98.19 105 SER A O 1
ATOM 831 N N . ALA A 1 106 ? -0.541 9.711 2.965 1 98.25 106 ALA A N 1
ATOM 832 C CA . ALA A 1 106 ? 0.851 9.938 2.582 1 98.25 106 ALA A CA 1
ATOM 833 C C . ALA A 1 106 ? 0.967 11.102 1.608 1 98.25 106 ALA A C 1
ATOM 835 O O . ALA A 1 106 ? 1.875 11.93 1.725 1 98.25 106 ALA A O 1
ATOM 836 N N . THR A 1 107 ? 0.074 11.188 0.66 1 98.81 107 THR A N 1
ATOM 837 C CA . THR A 1 107 ? 0.083 12.273 -0.313 1 98.81 107 THR A CA 1
ATOM 838 C C . THR A 1 107 ? -0.085 13.625 0.38 1 98.81 107 THR A C 1
ATOM 840 O O . THR A 1 107 ? 0.608 14.586 0.049 1 98.81 107 THR A O 1
ATOM 843 N N . VAL A 1 108 ? -0.924 13.68 1.312 1 98.94 108 VAL A N 1
ATOM 844 C CA . VAL A 1 108 ? -1.193 14.898 2.066 1 98.94 108 VAL A CA 1
ATOM 845 C C . VAL A 1 108 ? 0.061 15.32 2.828 1 98.94 108 VAL A C 1
ATOM 847 O O . VAL A 1 108 ? 0.447 16.5 2.799 1 98.94 108 VAL A O 1
ATOM 850 N N . VAL A 1 109 ? 0.718 14.43 3.506 1 98.94 109 VAL A N 1
ATOM 851 C CA . VAL A 1 109 ? 1.935 14.734 4.254 1 98.94 109 VAL A CA 1
ATOM 852 C C . VAL A 1 109 ? 3.031 15.18 3.289 1 98.94 109 VAL A C 1
ATOM 854 O O . VAL A 1 109 ? 3.754 16.141 3.564 1 98.94 109 VAL A O 1
ATOM 857 N N . CYS A 1 110 ? 3.145 14.508 2.166 1 98.88 110 CYS A N 1
ATOM 858 C CA . CYS A 1 110 ? 4.129 14.883 1.157 1 98.88 110 CYS A CA 1
ATOM 859 C C . CYS A 1 110 ? 3.861 16.297 0.642 1 98.88 110 CYS A C 1
ATOM 861 O O . CYS A 1 110 ? 4.797 17.062 0.418 1 98.88 110 CYS A O 1
ATOM 863 N N . ALA A 1 111 ? 2.621 16.609 0.42 1 98.88 111 ALA A N 1
ATOM 864 C CA . ALA A 1 111 ? 2.266 17.938 -0.045 1 98.88 111 ALA A CA 1
ATOM 865 C C . ALA A 1 111 ? 2.734 19.016 0.943 1 98.88 111 ALA A C 1
ATOM 867 O O . ALA A 1 111 ? 3.24 20.062 0.54 1 98.88 111 ALA A O 1
ATOM 868 N N . TYR A 1 112 ? 2.543 18.766 2.256 1 98.88 112 TYR A N 1
ATOM 869 C CA . TYR A 1 112 ? 3.035 19.672 3.279 1 98.88 112 TYR A CA 1
ATOM 870 C C . TYR A 1 112 ? 4.543 19.875 3.158 1 98.88 112 TYR A C 1
ATOM 872 O O . TYR A 1 112 ? 5.039 21 3.227 1 98.88 112 TYR A O 1
ATOM 880 N N . LEU A 1 113 ? 5.293 18.781 2.967 1 98.62 113 LEU A N 1
ATOM 881 C CA . LEU A 1 113 ? 6.746 18.844 2.85 1 98.62 113 LEU A CA 1
ATOM 882 C C . LEU A 1 113 ? 7.156 19.641 1.607 1 98.62 113 LEU A C 1
ATOM 884 O O . LEU A 1 113 ? 8.07 20.453 1.664 1 98.62 113 LEU A O 1
ATOM 888 N N . VAL A 1 114 ? 6.453 19.359 0.518 1 98.38 114 VAL A N 1
ATOM 889 C CA . VAL A 1 114 ? 6.75 20.031 -0.737 1 98.38 114 VAL A CA 1
ATOM 890 C C . VAL A 1 114 ? 6.535 21.531 -0.574 1 98.38 114 VAL A C 1
ATOM 892 O O . VAL A 1 114 ? 7.309 22.344 -1.1 1 98.38 114 VAL A O 1
ATOM 895 N N . ALA A 1 115 ? 5.562 21.875 0.109 1 98.06 115 ALA A N 1
ATOM 896 C CA . ALA A 1 115 ? 5.188 23.281 0.266 1 98.06 115 ALA A CA 1
ATOM 897 C C . ALA A 1 115 ? 6.102 23.984 1.263 1 98.06 115 ALA A C 1
ATOM 899 O O . ALA A 1 115 ? 6.262 25.203 1.215 1 98.06 115 ALA A O 1
ATOM 900 N N . THR A 1 116 ? 6.727 23.25 2.205 1 97.62 116 THR A N 1
ATOM 901 C CA . THR A 1 116 ? 7.383 23.906 3.328 1 97.62 116 THR A CA 1
ATOM 902 C C . THR A 1 116 ? 8.883 23.609 3.33 1 97.62 116 THR A C 1
ATOM 904 O O . THR A 1 116 ? 9.617 24.156 4.156 1 97.62 116 THR A O 1
ATOM 907 N N . THR A 1 117 ? 9.289 22.781 2.486 1 97 117 THR A N 1
ATOM 908 C CA . THR A 1 117 ? 10.711 22.484 2.334 1 97 117 THR A CA 1
ATOM 909 C C . THR A 1 117 ? 11.125 22.562 0.869 1 97 117 THR A C 1
ATOM 911 O O . THR A 1 117 ? 10.312 22.906 0.007 1 97 117 THR A O 1
ATOM 914 N N . ALA A 1 118 ? 12.391 22.219 0.567 1 95.12 118 ALA A N 1
ATOM 915 C CA . ALA A 1 118 ? 12.914 22.266 -0.797 1 95.12 118 ALA A CA 1
ATOM 916 C C . ALA A 1 118 ? 12.695 20.938 -1.51 1 95.12 118 ALA A C 1
ATOM 918 O O . ALA A 1 118 ? 13.164 20.75 -2.633 1 95.12 118 ALA A O 1
ATOM 919 N N . MET A 1 119 ? 11.969 20.094 -0.907 1 96.62 119 MET A N 1
ATOM 920 C CA . MET A 1 119 ? 11.805 18.766 -1.489 1 96.62 119 MET A CA 1
ATOM 921 C C . MET A 1 119 ? 10.844 18.812 -2.674 1 96.62 119 MET A C 1
ATOM 923 O O . MET A 1 119 ? 9.812 19.484 -2.619 1 96.62 119 MET A O 1
ATOM 927 N N . SER A 1 120 ? 11.211 18.141 -3.68 1 96.5 120 SER A N 1
ATOM 928 C CA . SER A 1 120 ? 10.281 17.844 -4.762 1 96.5 120 SER A CA 1
ATOM 929 C C . SER A 1 120 ? 9.258 16.797 -4.34 1 96.5 120 SER A C 1
ATOM 931 O O . SER A 1 120 ? 9.375 16.203 -3.266 1 96.5 120 SER A O 1
ATOM 933 N N . ALA A 1 121 ? 8.305 16.594 -5.238 1 96.94 121 ALA A N 1
ATOM 934 C CA . ALA A 1 121 ? 7.316 15.547 -5 1 96.94 121 ALA A CA 1
ATOM 935 C C . ALA A 1 121 ? 7.992 14.195 -4.828 1 96.94 121 ALA A C 1
ATOM 937 O O . ALA A 1 121 ? 7.73 13.477 -3.859 1 96.94 121 ALA A O 1
ATOM 938 N N . SER A 1 122 ? 8.898 13.875 -5.723 1 95.31 122 SER A N 1
ATOM 939 C CA . SER A 1 122 ? 9.578 12.586 -5.684 1 95.31 122 SER A CA 1
ATOM 940 C C . SER A 1 122 ? 10.453 12.461 -4.441 1 95.31 122 SER A C 1
ATOM 942 O O . SER A 1 122 ? 10.508 11.398 -3.812 1 95.31 122 SER A O 1
ATOM 944 N N . GLU A 1 123 ? 11.102 13.508 -4.09 1 95.81 123 GLU A N 1
ATOM 945 C CA . GLU A 1 123 ? 11.945 13.508 -2.895 1 95.81 123 GLU A CA 1
ATOM 946 C C . GLU A 1 123 ? 11.102 13.367 -1.629 1 95.81 123 GLU A C 1
ATOM 948 O O . GLU A 1 123 ? 11.5 12.672 -0.691 1 95.81 123 GLU A O 1
ATOM 953 N N . SER A 1 124 ? 9.992 14.055 -1.589 1 98.06 124 SER A N 1
ATOM 954 C CA . SER A 1 124 ? 9.125 13.977 -0.418 1 98.06 124 SER A CA 1
ATOM 955 C C . SER A 1 124 ? 8.578 12.562 -0.234 1 98.06 124 SER A C 1
ATOM 957 O O . SER A 1 124 ? 8.516 12.055 0.887 1 98.06 124 SER A O 1
ATOM 959 N N . ILE A 1 125 ? 8.195 11.945 -1.261 1 96.88 125 ILE A N 1
ATOM 960 C CA . ILE A 1 125 ? 7.684 10.578 -1.193 1 96.88 125 ILE A CA 1
ATOM 961 C C . ILE A 1 125 ? 8.781 9.641 -0.706 1 96.88 125 ILE A C 1
ATOM 963 O O . ILE A 1 125 ? 8.547 8.789 0.152 1 96.88 125 ILE A O 1
ATOM 967 N N . ALA A 1 126 ? 9.977 9.844 -1.261 1 94.75 126 ALA A N 1
ATOM 968 C CA . ALA A 1 126 ? 11.109 9.031 -0.823 1 94.75 126 ALA A CA 1
ATOM 969 C C . ALA A 1 126 ? 11.375 9.219 0.667 1 94.75 126 ALA A C 1
ATOM 971 O O . ALA A 1 126 ? 11.625 8.25 1.388 1 94.75 126 ALA A O 1
ATOM 972 N N . HIS A 1 127 ? 11.336 10.422 1.059 1 96.5 127 HIS A N 1
ATOM 973 C CA . HIS A 1 127 ? 11.57 10.742 2.461 1 96.5 127 HIS A CA 1
ATOM 974 C C . HIS A 1 127 ? 10.539 10.07 3.363 1 96.5 127 HIS A C 1
ATOM 976 O O . HIS A 1 127 ? 10.906 9.43 4.355 1 96.5 127 HIS A O 1
ATOM 982 N N . VAL A 1 128 ? 9.266 10.188 3.068 1 97.44 128 VAL A N 1
ATOM 983 C CA . VAL A 1 128 ? 8.195 9.609 3.875 1 97.44 128 VAL A CA 1
ATOM 984 C C . VAL A 1 128 ? 8.297 8.086 3.85 1 97.44 128 VAL A C 1
ATOM 986 O O . VAL A 1 128 ? 8.07 7.422 4.867 1 97.44 128 VAL A O 1
ATOM 989 N N . LYS A 1 129 ? 8.625 7.547 2.707 1 93.31 129 LYS A N 1
ATOM 990 C CA . LYS A 1 129 ? 8.773 6.102 2.568 1 93.31 129 LYS A CA 1
ATOM 991 C C . LYS A 1 129 ? 9.898 5.578 3.459 1 93.31 129 LYS A C 1
ATOM 993 O O . LYS A 1 129 ? 9.82 4.465 3.984 1 93.31 129 LYS A O 1
ATOM 998 N N . ASP A 1 130 ? 10.984 6.316 3.598 1 93.88 130 ASP A N 1
ATOM 999 C CA . ASP A 1 130 ? 12.086 5.938 4.469 1 93.88 130 ASP A CA 1
ATOM 1000 C C . ASP A 1 130 ? 11.633 5.824 5.922 1 93.88 130 ASP A C 1
ATOM 1002 O O . ASP A 1 130 ? 12.203 5.051 6.695 1 93.88 130 ASP A O 1
ATOM 1006 N N . LEU A 1 131 ? 10.641 6.566 6.246 1 94.81 131 LEU A N 1
ATOM 1007 C CA . LEU A 1 131 ? 10.164 6.625 7.625 1 94.81 131 LEU A CA 1
ATOM 1008 C C . LEU A 1 131 ? 8.953 5.711 7.816 1 94.81 131 LEU A C 1
ATOM 1010 O O . LEU A 1 131 ? 8.672 5.277 8.938 1 94.81 131 LEU A O 1
ATOM 1014 N N . ARG A 1 132 ? 8.289 5.418 6.746 1 93.38 132 ARG A N 1
ATOM 1015 C CA . ARG A 1 132 ? 7.148 4.508 6.688 1 93.38 132 ARG A CA 1
ATOM 1016 C C . ARG A 1 132 ? 7.156 3.701 5.395 1 93.38 132 ARG A C 1
ATOM 1018 O O . ARG A 1 132 ? 6.539 4.102 4.406 1 93.38 132 ARG A O 1
ATOM 1025 N N . SER A 1 133 ? 7.629 2.588 5.461 1 89.19 133 SER A N 1
ATOM 1026 C CA . SER A 1 133 ? 8.07 1.832 4.289 1 89.19 133 SER A CA 1
ATOM 1027 C C . SER A 1 133 ? 6.883 1.435 3.416 1 89.19 133 SER A C 1
ATOM 1029 O O . SER A 1 133 ? 7.051 1.151 2.227 1 89.19 133 SER A O 1
ATOM 1031 N N . VAL A 1 134 ? 5.738 1.458 3.93 1 88.69 134 VAL A N 1
ATOM 1032 C CA . VAL A 1 134 ? 4.594 0.964 3.176 1 88.69 134 VAL A CA 1
ATOM 1033 C C . VAL A 1 134 ? 4.012 2.09 2.322 1 88.69 134 VAL A C 1
ATOM 1035 O O . VAL A 1 134 ? 3.123 1.857 1.5 1 88.69 134 VAL A O 1
ATOM 1038 N N . VAL A 1 135 ? 4.535 3.23 2.467 1 93.25 135 VAL A N 1
ATOM 1039 C CA . VAL A 1 135 ? 4.008 4.383 1.739 1 93.25 135 VAL A CA 1
ATOM 1040 C C . VAL A 1 135 ? 4.188 4.168 0.237 1 93.25 135 VAL A C 1
ATOM 1042 O O . VAL A 1 135 ? 5.285 3.846 -0.224 1 93.25 135 VAL A O 1
ATOM 1045 N N . TYR A 1 136 ? 3.084 4.383 -0.44 1 90.56 136 TYR A N 1
ATOM 1046 C CA . TYR A 1 136 ? 3.055 4.273 -1.894 1 90.56 136 TYR A CA 1
ATOM 1047 C C . TYR A 1 136 ? 1.819 4.957 -2.469 1 90.56 136 TYR A C 1
ATOM 1049 O O . TYR A 1 136 ? 0.856 4.289 -2.854 1 90.56 136 TYR A O 1
ATOM 1057 N N . PRO A 1 137 ? 1.926 6.273 -2.596 1 94.94 137 PRO A N 1
ATOM 1058 C CA . PRO A 1 137 ? 0.783 6.941 -3.225 1 94.94 137 PRO A CA 1
ATOM 1059 C C . PRO A 1 137 ? 0.444 6.363 -4.598 1 94.94 137 PRO A C 1
ATOM 1061 O O . PRO A 1 137 ? 1.345 6.027 -5.367 1 94.94 137 PRO A O 1
ATOM 1064 N N . ASN A 1 138 ? -0.831 6.223 -4.863 1 87.62 138 ASN A N 1
ATOM 1065 C CA . ASN A 1 138 ? -1.185 5.699 -6.18 1 87.62 138 ASN A CA 1
ATOM 1066 C C . ASN A 1 138 ? -0.712 6.629 -7.293 1 87.62 138 ASN A C 1
ATOM 1068 O O . ASN A 1 138 ? -0.327 7.77 -7.039 1 87.62 138 ASN A O 1
ATOM 1072 N N . SER A 1 139 ? -0.761 6.199 -8.508 1 87.69 139 SER A N 1
ATOM 1073 C CA . SER A 1 139 ? -0.129 6.91 -9.609 1 87.69 139 SER A CA 1
ATOM 1074 C C . SER A 1 139 ? -0.83 8.242 -9.891 1 87.69 139 SER A C 1
ATOM 1076 O O . SER A 1 139 ? -0.187 9.219 -10.266 1 87.69 139 SER A O 1
ATOM 1078 N N . GLY A 1 140 ? -2.131 8.242 -9.75 1 93.44 140 GLY A N 1
ATOM 1079 C CA . GLY A 1 140 ? -2.844 9.5 -9.906 1 93.44 140 GLY A CA 1
ATOM 1080 C C . GLY A 1 140 ? -2.461 10.539 -8.867 1 93.44 140 GLY A C 1
ATOM 1081 O O . GLY A 1 140 ? -2.277 11.711 -9.195 1 93.44 140 GLY A O 1
ATOM 1082 N N . PHE A 1 141 ? -2.291 10.109 -7.672 1 97.38 141 PHE A N 1
ATOM 1083 C CA . PHE A 1 141 ? -1.925 11.016 -6.59 1 97.38 141 PHE A CA 1
ATOM 1084 C C . PHE A 1 141 ? -0.486 11.492 -6.746 1 97.38 141 PHE A C 1
ATOM 1086 O O . PHE A 1 141 ? -0.174 12.648 -6.441 1 97.38 141 PHE A O 1
ATOM 1093 N N . ARG A 1 142 ? 0.379 10.648 -7.238 1 96.06 142 ARG A N 1
ATOM 1094 C CA . ARG A 1 142 ? 1.756 11.062 -7.492 1 96.06 142 ARG A CA 1
ATOM 1095 C C . ARG A 1 142 ? 1.814 12.156 -8.547 1 96.06 142 ARG A C 1
ATOM 1097 O O . ARG A 1 142 ? 2.543 13.141 -8.391 1 96.06 142 ARG A O 1
ATOM 1104 N N . ARG A 1 143 ? 1.051 11.977 -9.562 1 96.88 143 ARG A N 1
ATOM 1105 C CA . ARG A 1 143 ? 1.003 12.984 -10.617 1 96.88 143 ARG A CA 1
ATOM 1106 C C . ARG A 1 143 ? 0.462 14.312 -10.086 1 96.88 143 ARG A C 1
ATOM 1108 O O . ARG A 1 143 ? 0.989 15.375 -10.406 1 96.88 143 ARG A O 1
ATOM 1115 N N . GLN A 1 144 ? -0.516 14.188 -9.344 1 98.38 144 GLN A N 1
ATOM 1116 C CA . GLN A 1 144 ? -1.138 15.391 -8.789 1 98.38 144 GLN A CA 1
ATOM 1117 C C . GLN A 1 144 ? -0.224 16.062 -7.777 1 98.38 144 GLN A C 1
ATOM 1119 O O . GLN A 1 144 ? -0.203 17.297 -7.672 1 98.38 144 GLN A O 1
ATOM 1124 N N . LEU A 1 145 ? 0.52 15.297 -7.051 1 98.44 145 LEU A N 1
ATOM 1125 C CA . LEU A 1 145 ? 1.516 15.859 -6.145 1 98.44 145 LEU A CA 1
ATOM 1126 C C . LEU A 1 145 ? 2.604 16.594 -6.922 1 98.44 145 LEU A C 1
ATOM 1128 O O . LEU A 1 145 ? 3.068 17.656 -6.492 1 98.44 145 LEU A O 1
ATOM 1132 N N . ASP A 1 146 ? 2.996 16.031 -8 1 97.69 146 ASP A N 1
ATOM 1133 C CA . ASP A 1 146 ? 3.939 16.703 -8.891 1 97.69 146 ASP A CA 1
ATOM 1134 C C . ASP A 1 146 ? 3.398 18.062 -9.352 1 97.69 146 ASP A C 1
ATOM 1136 O O . ASP A 1 146 ? 4.121 19.047 -9.344 1 97.69 146 ASP A O 1
ATOM 1140 N N . GLU A 1 147 ? 2.203 18.016 -9.789 1 97.88 147 GLU A N 1
ATOM 1141 C CA . GLU A 1 147 ? 1.556 19.25 -10.203 1 97.88 147 GLU A CA 1
ATOM 1142 C C . GLU A 1 147 ? 1.524 20.266 -9.07 1 97.88 147 GLU A C 1
ATOM 1144 O O . GLU A 1 147 ? 1.807 21.453 -9.281 1 97.88 147 GLU A O 1
ATOM 1149 N N . TYR A 1 148 ? 1.202 19.859 -7.934 1 98.25 148 TYR A N 1
ATOM 1150 C CA . TYR A 1 148 ? 1.185 20.734 -6.762 1 98.25 148 TYR A CA 1
ATOM 1151 C C . TYR A 1 148 ? 2.559 21.344 -6.52 1 98.25 148 TYR A C 1
ATOM 1153 O O . TYR A 1 148 ? 2.668 22.531 -6.188 1 98.25 148 TYR A O 1
ATOM 1161 N N . GLY A 1 149 ? 3.594 20.547 -6.641 1 96.62 149 GLY A N 1
ATOM 1162 C CA . GLY A 1 149 ? 4.957 20.984 -6.383 1 96.62 149 GLY A CA 1
ATOM 1163 C C . GLY A 1 149 ? 5.43 22.078 -7.324 1 96.62 149 GLY A C 1
ATOM 1164 O O . GLY A 1 149 ? 6.336 22.828 -6.988 1 96.62 149 GLY A O 1
ATOM 1165 N N . THR A 1 150 ? 4.852 22.125 -8.523 1 94.56 150 THR A N 1
ATOM 1166 C CA . THR A 1 150 ? 5.254 23.1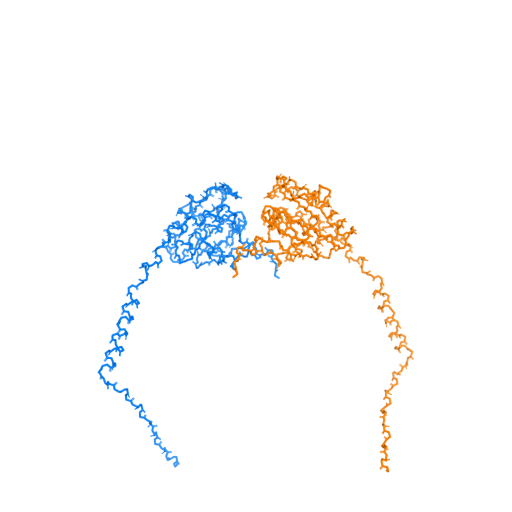25 -9.5 1 94.56 150 THR A CA 1
ATOM 1167 C C . THR A 1 150 ? 4.961 24.531 -8.992 1 94.56 150 THR A C 1
ATOM 1169 O O . THR A 1 150 ? 5.555 25.516 -9.469 1 94.56 150 THR A O 1
ATOM 1172 N N . ARG A 1 151 ? 4.109 24.609 -8.109 1 92.06 151 ARG A N 1
ATOM 1173 C CA . ARG A 1 151 ? 3.732 25.906 -7.539 1 92.06 151 ARG A CA 1
ATOM 1174 C C . ARG A 1 151 ? 4.859 26.469 -6.684 1 92.06 151 ARG A C 1
ATOM 1176 O O . ARG A 1 151 ? 4.875 27.672 -6.383 1 92.06 151 ARG A O 1
ATOM 1183 N N . PHE A 1 152 ? 5.77 25.609 -6.355 1 90.12 152 PHE A N 1
ATOM 1184 C CA . PHE A 1 152 ? 6.797 26.031 -5.41 1 90.12 152 PHE A CA 1
ATOM 1185 C C . PHE A 1 152 ? 8.172 26.016 -6.066 1 90.12 152 PHE A C 1
ATOM 1187 O O . PHE A 1 152 ? 9.195 26.172 -5.391 1 90.12 152 PHE A O 1
ATOM 1194 N N . VAL A 1 153 ? 8.172 25.625 -7.48 1 71.5 153 VAL A N 1
ATOM 1195 C CA . VAL A 1 153 ? 9.359 25.656 -8.336 1 71.5 153 VAL A CA 1
ATOM 1196 C C . VAL A 1 153 ? 9.711 27.109 -8.672 1 71.5 153 VAL A C 1
ATOM 1198 O O . VAL A 1 153 ? 8.828 27.906 -8.969 1 71.5 153 VAL A O 1
ATOM 1201 N N . GLY A 1 154 ? 10.672 27.75 -8.164 1 59.94 154 GLY A N 1
ATOM 1202 C CA . GLY A 1 154 ? 11.219 29.094 -8.242 1 59.94 154 GLY A CA 1
ATOM 1203 C C . GLY A 1 154 ? 11.43 29.734 -6.883 1 59.94 154 GLY A C 1
ATOM 1204 O O . GLY A 1 154 ? 12.117 30.766 -6.77 1 59.94 154 GLY A O 1
ATOM 1205 N N . ARG A 1 155 ? 10.547 29.391 -5.996 1 49.84 155 ARG A N 1
ATOM 1206 C CA . ARG A 1 155 ? 10.812 29.938 -4.672 1 49.84 155 ARG A CA 1
ATOM 1207 C C . ARG A 1 155 ? 12.172 29.5 -4.152 1 49.84 155 ARG A C 1
ATOM 1209 O O . ARG A 1 155 ? 12.625 29.969 -3.107 1 49.84 155 ARG A O 1
ATOM 1216 N N . ARG A 1 156 ? 12.633 28.422 -4.746 1 46.56 156 ARG A N 1
ATOM 1217 C CA . ARG A 1 156 ? 13.953 27.938 -4.328 1 46.56 156 ARG A CA 1
ATOM 1218 C C . ARG A 1 156 ? 15.023 29 -4.566 1 46.56 156 ARG A C 1
ATOM 1220 O O . ARG A 1 156 ? 16.125 28.906 -4.012 1 46.56 156 ARG A O 1
ATOM 1227 N N . SER A 1 157 ? 14.922 29.625 -5.734 1 41.34 157 SER A N 1
ATOM 1228 C CA . SER A 1 157 ? 16 30.562 -6 1 41.34 157 SER A CA 1
ATOM 1229 C C . SER A 1 157 ? 16.078 31.625 -4.922 1 41.34 157 SER A C 1
ATOM 1231 O O . SER A 1 157 ? 17.172 32.062 -4.539 1 41.34 157 SER A O 1
ATOM 1233 N N . THR A 1 158 ? 14.938 32.344 -4.664 1 39.91 158 THR A N 1
ATOM 1234 C CA . THR A 1 158 ? 15.094 33.656 -4.062 1 39.91 158 THR A CA 1
ATOM 1235 C C . THR A 1 158 ? 15.32 33.531 -2.559 1 39.91 158 THR A C 1
ATOM 1237 O O . THR A 1 158 ? 15.586 34.531 -1.889 1 39.91 158 THR A O 1
ATOM 1240 N N . SER A 1 159 ? 14.781 32.594 -1.883 1 39.66 159 SER A N 1
ATOM 1241 C CA . SER A 1 159 ? 14.867 32.781 -0.44 1 39.66 159 SER A CA 1
ATOM 1242 C C . SER A 1 159 ? 16.25 32.406 0.094 1 39.66 159 SER A C 1
ATOM 1244 O O . SER A 1 159 ? 16.359 31.812 1.177 1 39.66 159 SER A O 1
ATOM 1246 N N . GLN A 1 160 ? 17.25 32.188 -0.74 1 38.75 160 GLN A N 1
ATOM 1247 C CA . GLN A 1 160 ? 18.578 32.281 -0.145 1 38.75 160 GLN A CA 1
ATOM 1248 C C . GLN A 1 160 ? 18.688 33.5 0.78 1 38.75 160 GLN A C 1
ATOM 1250 O O . GLN A 1 160 ? 18.328 34.594 0.402 1 38.75 160 GLN A O 1
ATOM 1255 N N . SER A 1 161 ? 18.625 33.375 2.082 1 38.38 161 SER A N 1
ATOM 1256 C CA . SER A 1 161 ? 18.766 34.406 3.094 1 38.38 161 SER A CA 1
ATOM 1257 C C . SER A 1 161 ? 19.891 35.375 2.746 1 38.38 161 SER A C 1
ATOM 1259 O O . SER A 1 161 ? 20.938 34.969 2.271 1 38.38 161 SER A O 1
ATOM 1261 N N . PRO A 1 162 ? 19.594 36.594 2.439 1 41.34 162 PRO A N 1
ATOM 1262 C CA . PRO A 1 162 ? 20.594 37.656 2.164 1 41.34 162 PRO A CA 1
ATOM 1263 C C . PRO A 1 162 ? 21.797 37.562 3.096 1 41.34 162 PRO A C 1
ATOM 1265 O O . PRO A 1 162 ? 22.859 38.125 2.781 1 41.34 162 PRO A O 1
ATOM 1268 N N . VAL A 1 163 ? 21.609 36.906 4.195 1 42.19 163 VAL A N 1
ATOM 1269 C CA . VAL A 1 163 ? 22.625 36.938 5.238 1 42.19 163 VAL A CA 1
ATOM 1270 C C . VAL A 1 163 ? 23.859 36.156 4.789 1 42.19 163 VAL A C 1
ATOM 1272 O O . VAL A 1 163 ? 24.984 36.5 5.152 1 42.19 163 VAL A O 1
ATOM 1275 N N . GLN A 1 164 ? 23.641 35.156 4.031 1 39.06 164 GLN A N 1
ATOM 1276 C CA . GLN A 1 164 ? 24.812 34.344 3.672 1 39.06 164 GLN A CA 1
ATOM 1277 C C . GLN A 1 164 ? 25.609 35 2.555 1 39.06 164 GLN A C 1
ATOM 1279 O O . GLN A 1 164 ? 26.812 34.75 2.406 1 39.06 164 GLN A O 1
ATOM 1284 N N . ARG A 1 165 ? 24.828 35.75 1.718 1 40.31 165 ARG A N 1
ATOM 1285 C CA . ARG A 1 165 ? 25.562 36.5 0.698 1 40.31 165 ARG A CA 1
ATOM 1286 C C . ARG A 1 165 ? 26.312 37.656 1.313 1 40.31 165 ARG A C 1
ATOM 1288 O O . ARG A 1 165 ? 27.297 38.125 0.742 1 40.31 165 ARG A O 1
ATOM 1295 N N . ILE A 1 166 ? 25.625 38.156 2.443 1 39.5 166 ILE A N 1
ATOM 1296 C CA . ILE A 1 166 ? 26.266 39.281 3.131 1 39.5 166 ILE A CA 1
ATOM 1297 C C . ILE A 1 166 ? 27.531 38.781 3.844 1 39.5 166 ILE A C 1
ATOM 1299 O O . ILE A 1 166 ? 28.562 39.438 3.844 1 39.5 166 ILE A O 1
ATOM 1303 N N . SER A 1 167 ? 27.453 37.531 4.281 1 44.34 167 SER A N 1
ATOM 1304 C CA . SER A 1 167 ? 28.562 37.031 5.074 1 44.34 167 SER A CA 1
ATOM 1305 C C . SER A 1 167 ? 29.766 36.688 4.191 1 44.34 167 SER A C 1
ATOM 1307 O O . SER A 1 167 ? 30.906 36.875 4.59 1 44.34 167 SER A O 1
ATOM 1309 N N . GLU A 1 168 ? 29.391 36.188 2.988 1 46.75 168 GLU A N 1
ATOM 1310 C CA . GLU A 1 168 ? 30.5 35.875 2.086 1 46.75 168 GLU A CA 1
ATOM 1311 C C . GLU A 1 168 ? 31.125 37.125 1.507 1 46.75 168 GLU A C 1
ATOM 1313 O O . GLU A 1 168 ? 32.344 37.188 1.29 1 46.75 168 GLU A O 1
ATOM 1318 N N . GLY A 1 169 ? 30.156 38.062 1.352 1 43 169 GLY A N 1
ATOM 1319 C CA . GLY A 1 169 ? 30.641 39.375 0.914 1 43 169 GLY A CA 1
ATOM 1320 C C . GLY A 1 169 ? 31.531 40.062 1.934 1 43 169 GLY A C 1
ATOM 1321 O O . GLY A 1 169 ? 32.5 40.688 1.571 1 43 169 GLY A O 1
ATOM 1322 N N . ILE A 1 170 ? 31.078 39.844 3.211 1 45.97 170 ILE A N 1
ATOM 1323 C CA . ILE A 1 170 ? 31.844 40.438 4.309 1 45.97 170 ILE A CA 1
ATOM 1324 C C . ILE A 1 170 ? 33.156 39.656 4.48 1 45.97 170 ILE A C 1
ATOM 1326 O O . ILE A 1 170 ? 34.219 40.25 4.641 1 45.97 170 ILE A O 1
ATOM 1330 N N . ALA A 1 171 ? 33.094 38.344 4.344 1 47.91 171 ALA A N 1
ATOM 1331 C CA . ALA A 1 171 ? 34.281 37.5 4.535 1 47.91 171 ALA A CA 1
ATOM 1332 C C . ALA A 1 171 ? 35.312 37.75 3.443 1 47.91 171 ALA A C 1
ATOM 1334 O O . ALA A 1 171 ? 36.5 37.812 3.721 1 47.91 171 ALA A O 1
ATOM 1335 N N . GLU A 1 172 ? 34.75 37.875 2.242 1 46 172 GLU A N 1
ATOM 1336 C CA . GLU A 1 172 ? 35.625 38.156 1.12 1 46 172 GLU A CA 1
ATOM 1337 C C . GLU A 1 172 ? 36.281 39.531 1.276 1 46 172 GLU A C 1
ATOM 1339 O O . GLU A 1 172 ? 37.438 39.719 0.936 1 46 172 GLU A O 1
ATOM 1344 N N . ARG A 1 173 ? 35.375 40.406 1.871 1 45.75 173 ARG A N 1
ATOM 1345 C CA . ARG A 1 173 ? 35.875 41.75 2.111 1 45.75 173 ARG A CA 1
ATOM 1346 C C . ARG A 1 173 ? 36.906 41.781 3.244 1 45.75 173 ARG A C 1
ATOM 1348 O O . ARG A 1 173 ? 37.906 42.469 3.162 1 45.75 173 ARG A O 1
ATOM 1355 N N . ILE A 1 174 ? 36.594 40.906 4.309 1 48.88 174 ILE A N 1
ATOM 1356 C CA . ILE A 1 174 ? 37.5 40.844 5.453 1 48.88 174 ILE A CA 1
ATOM 1357 C C . ILE A 1 174 ? 38.812 40.188 5.031 1 48.88 174 ILE A C 1
ATOM 1359 O O . ILE A 1 174 ? 39.906 40.625 5.406 1 48.88 174 ILE A O 1
ATOM 1363 N N . HIS A 1 175 ? 38.688 39.031 4.273 1 49.66 175 HIS A N 1
ATOM 1364 C CA . HIS A 1 175 ? 39.906 38.375 3.77 1 49.66 175 HIS A CA 1
ATOM 1365 C C . HIS A 1 175 ? 40.688 39.312 2.863 1 49.66 175 HIS A C 1
ATOM 1367 O O . HIS A 1 175 ? 41.938 39.344 2.91 1 49.66 175 HIS A O 1
ATOM 1373 N N . ALA A 1 176 ? 39.812 40.031 2.025 1 46.03 176 ALA A N 1
ATOM 1374 C CA . ALA A 1 176 ? 40.438 41 1.113 1 46.03 176 ALA A CA 1
ATOM 1375 C C . ALA A 1 176 ? 41.125 42.125 1.882 1 46.03 176 ALA A C 1
ATOM 1377 O O . ALA A 1 176 ? 42.219 42.531 1.516 1 46.03 176 ALA A O 1
ATOM 1378 N N . LEU A 1 177 ? 40.438 42.531 2.988 1 45.25 177 LEU A N 1
ATOM 1379 C CA . LEU A 1 177 ? 40.969 43.594 3.834 1 45.25 177 LEU A CA 1
ATOM 1380 C C . LEU A 1 177 ? 42.156 43.094 4.625 1 45.25 177 LEU A C 1
ATOM 1382 O O . LEU A 1 177 ? 43.125 43.844 4.867 1 45.25 177 LEU A O 1
ATOM 1386 N N . LYS A 1 178 ? 42.094 41.875 4.973 1 48.28 178 LYS A N 1
ATOM 1387 C CA . LYS A 1 178 ? 43.219 41.312 5.711 1 48.28 178 LYS A CA 1
ATOM 1388 C C . LYS A 1 178 ? 44.469 41.188 4.824 1 48.28 178 LYS A C 1
ATOM 1390 O O . LYS A 1 178 ? 45.594 41.375 5.285 1 48.28 178 LYS A O 1
ATOM 1395 N N . SER A 1 179 ? 44.125 40.625 3.639 1 48.5 179 SER A N 1
ATOM 1396 C CA . SER A 1 179 ? 45.25 40.469 2.703 1 48.5 179 SER A CA 1
ATOM 1397 C C . SER A 1 179 ? 45.875 41.812 2.385 1 48.5 179 SER A C 1
ATOM 1399 O O . SER A 1 179 ? 47.094 41.875 2.105 1 48.5 179 SER A O 1
ATOM 1401 N N . ALA A 1 180 ? 45 42.875 2.326 1 46.56 180 ALA A N 1
ATOM 1402 C CA . ALA A 1 180 ? 45.562 44.188 1.975 1 46.56 180 ALA A CA 1
ATOM 1403 C C . ALA A 1 180 ? 46.406 44.75 3.104 1 46.56 180 ALA A C 1
ATOM 1405 O O . ALA A 1 180 ? 47.375 45.469 2.854 1 46.56 180 ALA A O 1
ATOM 1406 N N . ASN A 1 181 ? 45.719 44.562 4.363 1 47.41 181 ASN A N 1
ATOM 1407 C CA . ASN A 1 181 ? 46.375 45.344 5.398 1 47.41 181 ASN A CA 1
ATOM 1408 C C . ASN A 1 181 ? 47.562 44.562 6.012 1 47.41 181 ASN A C 1
ATOM 1410 O O . ASN A 1 181 ? 48.031 44.938 7.086 1 47.41 181 ASN A O 1
ATOM 1414 N N . GLY A 1 182 ? 48.406 43.844 5.352 1 46.19 182 GLY A N 1
ATOM 1415 C CA . GLY A 1 182 ? 49.719 43.312 5.652 1 46.19 182 GLY A CA 1
ATOM 1416 C C . GLY A 1 182 ? 49.812 42.656 7.016 1 46.19 182 GLY A C 1
ATOM 1417 O O . GLY A 1 182 ? 50.906 42.5 7.574 1 46.19 182 GLY A O 1
ATOM 1418 N N . LEU A 1 183 ? 48.656 42.656 7.828 1 42.88 183 LEU A N 1
ATOM 1419 C CA . LEU A 1 183 ? 48.844 42.375 9.25 1 42.88 183 LEU A CA 1
ATOM 1420 C C . LEU A 1 183 ? 49.156 40.906 9.477 1 42.88 183 LEU A C 1
ATOM 1422 O O . LEU A 1 183 ? 48.406 40.031 9.055 1 42.88 183 LEU A O 1
ATOM 1426 N N . GLU A 1 184 ? 50.406 40.625 9.461 1 40.38 184 GLU A N 1
ATOM 1427 C CA . GLU A 1 184 ? 51.062 39.344 9.688 1 40.38 184 GLU A CA 1
ATOM 1428 C C . GLU A 1 184 ? 50.656 38.719 11.023 1 40.38 184 GLU A C 1
ATOM 1430 O O . GLU A 1 184 ? 50.5 39.438 12.016 1 40.38 184 GLU A O 1
ATOM 1435 N N . ASP A 1 185 ? 49.906 37.688 11.062 1 42.91 185 ASP A N 1
ATOM 1436 C CA . ASP A 1 185 ? 49.469 36.969 12.25 1 42.91 185 ASP A CA 1
ATOM 1437 C C . ASP A 1 185 ? 50.625 36.719 13.211 1 42.91 185 ASP A C 1
ATOM 1439 O O . ASP A 1 185 ? 51.688 36.25 12.797 1 42.91 185 ASP A O 1
ATOM 1443 N N . PRO A 1 186 ? 50.656 37.344 14.367 1 42.53 186 PRO A N 1
ATOM 1444 C CA . PRO A 1 186 ? 51.812 37.219 15.258 1 42.53 186 PRO A CA 1
ATOM 1445 C C . PRO A 1 186 ? 52.094 35.781 15.68 1 42.53 186 PRO A C 1
ATOM 1447 O O . PRO A 1 186 ? 51.156 34.969 15.734 1 42.53 186 PRO A O 1
ATOM 1450 N N . GLU A 1 187 ? 53.25 35.25 15.406 1 39.59 187 GLU A N 1
ATOM 1451 C CA . GLU A 1 187 ? 53.75 33.938 15.734 1 39.59 187 GLU A CA 1
ATOM 1452 C C . GLU A 1 187 ? 53.594 33.625 17.219 1 39.59 187 GLU A C 1
ATOM 1454 O O . GLU A 1 187 ? 53.938 34.438 18.078 1 39.59 187 GLU A O 1
ATOM 1459 N N . PRO A 1 188 ? 52.562 32.844 17.609 1 35.03 188 PRO A N 1
ATOM 1460 C CA . PRO A 1 188 ? 52.344 32.625 19.031 1 35.03 188 PRO A CA 1
ATOM 1461 C C . PRO A 1 188 ? 53.625 32.219 19.781 1 35.03 188 PRO A C 1
ATOM 1463 O O . PRO A 1 188 ? 54.438 31.453 19.234 1 35.03 188 PRO A O 1
ATOM 1466 N N . ALA A 1 189 ? 54.156 33.031 20.609 1 36.62 189 ALA A N 1
ATOM 1467 C CA . ALA A 1 189 ? 55.375 32.938 21.422 1 36.62 189 ALA A CA 1
ATOM 1468 C C . ALA A 1 189 ? 55.375 31.672 22.281 1 36.62 189 ALA A C 1
ATOM 1470 O O . ALA A 1 189 ? 54.344 31.297 22.844 1 36.62 189 ALA A O 1
ATOM 1471 N N . SER A 1 190 ? 56.219 30.688 21.984 1 36.59 190 SER A N 1
ATOM 1472 C CA . SER A 1 190 ? 56.562 29.438 22.672 1 36.59 190 SER A CA 1
ATOM 1473 C C . SER A 1 190 ? 56.812 29.672 24.156 1 36.59 190 SER A C 1
ATOM 1475 O O . SER A 1 190 ? 57.688 30.453 24.531 1 36.59 190 SER A O 1
ATOM 1477 N N . ASN A 1 191 ? 55.75 29.75 25 1 33.88 191 ASN A N 1
ATOM 1478 C CA . ASN A 1 191 ? 55.875 29.969 26.438 1 33.88 191 ASN A CA 1
ATOM 1479 C C . ASN A 1 191 ? 56.781 28.922 27.094 1 33.88 191 ASN A C 1
ATOM 1481 O O . ASN A 1 191 ? 56.438 27.734 27.109 1 33.88 191 ASN A O 1
ATOM 1485 N N . THR A 1 192 ? 58.062 29.094 27 1 37.12 192 THR A N 1
ATOM 1486 C CA . THR A 1 192 ? 59.094 28.328 27.688 1 37.12 192 THR A CA 1
ATOM 1487 C C . THR A 1 192 ? 58.938 28.438 29.203 1 37.12 192 THR A C 1
ATOM 1489 O O . THR A 1 192 ? 59.125 29.516 29.766 1 37.12 192 THR A O 1
ATOM 1492 N N . GLY A 1 193 ? 57.844 27.922 29.797 1 33.88 193 GLY A N 1
ATOM 1493 C CA . GLY A 1 193 ? 57.656 28 31.234 1 33.88 193 GLY A CA 1
ATOM 1494 C C . GLY A 1 193 ? 58.844 27.453 32.031 1 33.88 193 GLY A C 1
ATOM 1495 O O . GLY A 1 193 ? 59.531 26.547 31.562 1 33.88 193 GLY A O 1
ATOM 1496 N N . PRO A 1 194 ? 59.281 28.281 33 1 38.84 194 PRO A N 1
ATOM 1497 C CA . PRO A 1 194 ? 60.5 28.141 33.812 1 38.84 194 PRO A CA 1
ATOM 1498 C C . PRO A 1 194 ? 60.5 26.844 34.625 1 38.84 194 PRO A C 1
ATOM 1500 O O . PRO A 1 194 ? 59.438 26.25 34.875 1 38.84 194 PRO A O 1
ATOM 1503 N N . GLU A 1 195 ? 61.594 26.125 34.625 1 37 195 GLU A N 1
ATOM 1504 C CA . GLU A 1 195 ? 62.094 24.922 35.25 1 37 195 GLU A CA 1
ATOM 1505 C C . GLU A 1 195 ? 62 25.031 36.781 1 37 195 GLU A C 1
ATOM 1507 O O . GLU A 1 195 ? 62.656 25.891 37.375 1 37 195 GLU A O 1
ATOM 1512 N N . GLN A 1 196 ? 60.781 25.078 37.375 1 31.59 196 GLN A N 1
ATOM 1513 C CA . GLN A 1 196 ? 60.719 25.156 38.812 1 31.59 196 GLN A CA 1
ATOM 1514 C C . GLN A 1 196 ? 61.625 24.109 39.469 1 31.59 196 GLN A C 1
ATOM 1516 O O . GLN A 1 196 ? 61.594 22.938 39.094 1 31.59 196 GLN A O 1
ATOM 1521 N N . ASP A 1 197 ? 62.656 24.562 40.188 1 33.62 197 ASP A N 1
ATOM 1522 C CA . ASP A 1 197 ? 63.719 24.078 41.062 1 33.62 197 ASP A CA 1
ATOM 1523 C C . ASP A 1 197 ? 63.125 23.297 42.25 1 33.62 197 ASP A C 1
ATOM 1525 O O . ASP A 1 197 ? 62.406 23.859 43.094 1 33.62 197 ASP A O 1
ATOM 1529 N N . SER A 1 198 ? 62.438 22.203 42.031 1 28.39 198 SER A N 1
ATOM 1530 C CA . SER A 1 198 ? 62.125 21.312 43.156 1 28.39 198 SER A CA 1
ATOM 1531 C C . SER A 1 198 ? 63.375 21 43.969 1 28.39 198 SER A C 1
ATOM 1533 O O . SER A 1 198 ? 64.312 20.312 43.469 1 28.39 198 SER A O 1
ATOM 1535 N N . GLU A 1 199 ? 63.938 22.016 44.781 1 26.83 199 GLU A N 1
ATOM 1536 C CA . GLU A 1 199 ? 64.562 21.609 46.031 1 26.83 199 GLU A CA 1
ATOM 1537 C C . GLU A 1 199 ? 63.594 20.891 46.938 1 26.83 199 GLU A C 1
ATOM 1539 O O . GLU A 1 199 ? 62.438 21.281 47.062 1 26.83 199 GLU A O 1
ATOM 1544 N N . MET B 1 1 ? 19.359 6.355 -6.969 1 32.72 1 MET B N 1
ATOM 1545 C CA . MET B 1 1 ? 18.531 5.199 -7.258 1 32.72 1 MET B CA 1
ATOM 1546 C C . MET B 1 1 ? 17.047 5.582 -7.238 1 32.72 1 MET B C 1
ATOM 1548 O O . MET B 1 1 ? 16.578 6.207 -6.285 1 32.72 1 MET B O 1
ATOM 1552 N N . ASN B 1 2 ? 16.531 5.832 -8.352 1 36.09 2 ASN B N 1
ATOM 1553 C CA . ASN B 1 2 ? 15.156 6.254 -8.562 1 36.09 2 ASN B CA 1
ATOM 1554 C C . ASN B 1 2 ? 14.172 5.398 -7.773 1 36.09 2 ASN B C 1
ATOM 1556 O O . ASN B 1 2 ? 13.922 4.242 -8.125 1 36.09 2 ASN B O 1
ATOM 1560 N N . HIS B 1 3 ? 14.094 5.656 -6.559 1 43.12 3 HIS B N 1
ATOM 1561 C CA . HIS B 1 3 ? 13.273 4.938 -5.594 1 43.12 3 HIS B CA 1
ATOM 1562 C C . HIS B 1 3 ? 11.906 4.59 -6.176 1 43.12 3 HIS B C 1
ATOM 1564 O O . HIS B 1 3 ? 11.312 3.578 -5.809 1 43.12 3 HIS B O 1
ATOM 1570 N N . SER B 1 4 ? 11.461 5.512 -7.082 1 47.44 4 SER B N 1
ATOM 1571 C CA . SER B 1 4 ? 10.195 5.238 -7.75 1 47.44 4 SER B CA 1
ATOM 1572 C C . SER B 1 4 ? 10.25 3.928 -8.523 1 47.44 4 SER B C 1
ATOM 1574 O O . SER B 1 4 ? 9.25 3.213 -8.625 1 47.44 4 SER B O 1
ATOM 1576 N N . ARG B 1 5 ? 11.523 3.727 -9.078 1 49.09 5 ARG B N 1
ATOM 1577 C CA . ARG B 1 5 ? 11.734 2.58 -9.953 1 49.09 5 ARG B CA 1
ATOM 1578 C C . ARG B 1 5 ? 11.641 1.271 -9.18 1 49.09 5 ARG B C 1
ATOM 1580 O O . ARG B 1 5 ? 11.211 0.251 -9.719 1 49.09 5 ARG B O 1
ATOM 1587 N N . LEU B 1 6 ? 12.016 1.332 -7.957 1 50.75 6 LEU B N 1
ATOM 1588 C CA . LEU B 1 6 ? 12.086 0.094 -7.188 1 50.75 6 LEU B CA 1
ATOM 1589 C C . LEU B 1 6 ? 10.695 -0.428 -6.867 1 50.75 6 LEU B C 1
ATOM 1591 O O . LEU B 1 6 ? 10.5 -1.634 -6.691 1 50.75 6 LEU B O 1
ATOM 1595 N N . VAL B 1 7 ? 9.727 0.501 -6.977 1 57.62 7 VAL B N 1
ATOM 1596 C CA . VAL B 1 7 ? 8.375 0.08 -6.621 1 57.62 7 VAL B CA 1
ATOM 1597 C C . VAL B 1 7 ? 7.652 -0.427 -7.863 1 57.62 7 VAL B C 1
ATOM 1599 O O . VAL B 1 7 ? 6.922 -1.418 -7.805 1 57.62 7 VAL B O 1
ATOM 1602 N N . GLN B 1 8 ? 8.008 0.215 -8.93 1 67.38 8 GLN B N 1
ATOM 1603 C CA . GLN B 1 8 ? 7.34 -0.199 -10.164 1 67.38 8 GLN B CA 1
ATOM 1604 C C . GLN B 1 8 ? 8.148 -1.264 -10.898 1 67.38 8 GLN B C 1
ATOM 1606 O O . GLN B 1 8 ? 8.625 -1.031 -12.008 1 67.38 8 GLN B O 1
ATOM 1611 N N . GLN B 1 9 ? 8.562 -2.262 -10.195 1 83.31 9 GLN B N 1
ATOM 1612 C CA . GLN B 1 9 ? 9.289 -3.365 -10.812 1 83.31 9 GLN B CA 1
ATOM 1613 C C . GLN B 1 9 ? 8.766 -4.711 -10.312 1 83.31 9 GLN B C 1
ATOM 1615 O O . GLN B 1 9 ? 8.078 -4.777 -9.297 1 83.31 9 GLN B O 1
ATOM 1620 N N . ALA B 1 10 ? 9.07 -5.68 -11.148 1 95.81 10 ALA B N 1
ATOM 1621 C CA . ALA B 1 10 ? 8.844 -7.047 -10.695 1 95.81 10 ALA B CA 1
ATOM 1622 C C . ALA B 1 10 ? 9.914 -7.484 -9.695 1 95.81 10 ALA B C 1
ATOM 1624 O O . ALA B 1 10 ? 11.109 -7.281 -9.938 1 95.81 10 ALA B O 1
ATOM 1625 N N . ASN B 1 11 ? 9.461 -7.941 -8.531 1 97.38 11 ASN B N 1
ATOM 1626 C CA . ASN B 1 11 ? 10.391 -8.461 -7.531 1 97.38 11 ASN B CA 1
ATOM 1627 C C . ASN B 1 11 ? 10.367 -9.984 -7.484 1 97.38 11 ASN B C 1
ATOM 1629 O O . ASN B 1 11 ? 9.297 -10.594 -7.469 1 97.38 11 ASN B O 1
ATOM 1633 N N . LEU B 1 12 ? 11.562 -10.578 -7.543 1 98.31 12 LEU B N 1
ATOM 1634 C CA . LEU B 1 12 ? 11.68 -12.016 -7.324 1 98.31 12 LEU B CA 1
ATOM 1635 C C . LEU B 1 12 ? 11.422 -12.367 -5.863 1 98.31 12 LEU B C 1
ATOM 1637 O O . LEU B 1 12 ? 12.18 -11.961 -4.98 1 98.31 12 LEU B O 1
ATOM 1641 N N . ILE B 1 13 ? 10.383 -13.156 -5.594 1 98.5 13 ILE B N 1
ATOM 1642 C CA . ILE B 1 13 ? 10 -13.469 -4.223 1 98.5 13 ILE B CA 1
ATOM 1643 C C . ILE B 1 13 ? 10.602 -14.805 -3.809 1 98.5 13 ILE B C 1
ATOM 1645 O O . ILE B 1 13 ? 11.133 -14.938 -2.703 1 98.5 13 ILE B O 1
ATOM 1649 N N . THR B 1 14 ? 10.477 -15.82 -4.516 1 97.69 14 THR B N 1
ATOM 1650 C CA . THR B 1 14 ? 11.094 -17.141 -4.453 1 97.69 14 THR B CA 1
ATOM 1651 C C . THR B 1 14 ? 11.453 -17.641 -5.852 1 97.69 14 THR B C 1
ATOM 1653 O O . THR B 1 14 ? 10.938 -17.125 -6.848 1 97.69 14 THR B O 1
ATOM 1656 N N . PRO B 1 15 ? 12.375 -18.469 -5.996 1 97.81 15 PRO B N 1
ATOM 1657 C CA . PRO B 1 15 ? 12.82 -18.844 -7.344 1 97.81 15 PRO B CA 1
ATOM 1658 C C . PRO B 1 15 ? 11.656 -19.078 -8.305 1 97.81 15 PRO B C 1
ATOM 1660 O O . PRO B 1 15 ? 10.766 -19.891 -8.023 1 97.81 15 PRO B O 1
ATOM 1663 N N . ARG B 1 16 ? 11.609 -18.281 -9.359 1 98.62 16 ARG B N 1
ATOM 1664 C CA . ARG B 1 16 ? 10.734 -18.422 -10.523 1 98.62 16 ARG B CA 1
ATOM 1665 C C . ARG B 1 16 ? 9.367 -17.812 -10.266 1 98.62 16 ARG B C 1
ATOM 1667 O O . ARG B 1 16 ? 8.438 -17.984 -11.062 1 98.62 16 ARG B O 1
ATOM 1674 N N . ILE B 1 17 ? 9.18 -17.109 -9.086 1 98.88 17 ILE B N 1
ATOM 1675 C CA . ILE B 1 17 ? 7.922 -16.438 -8.789 1 98.88 17 ILE B CA 1
ATOM 1676 C C . ILE B 1 17 ? 8.18 -14.938 -8.578 1 98.88 17 ILE B C 1
ATOM 1678 O O . ILE B 1 17 ? 8.922 -14.555 -7.68 1 98.88 17 ILE B O 1
ATOM 1682 N N . TYR B 1 18 ? 7.527 -14.141 -9.391 1 98.75 18 TYR B N 1
ATOM 1683 C CA . TYR B 1 18 ? 7.668 -12.688 -9.352 1 98.75 18 TYR B CA 1
ATOM 1684 C C . TYR B 1 18 ? 6.359 -12.023 -8.938 1 98.75 18 TYR B C 1
ATOM 1686 O O . TYR B 1 18 ? 5.277 -12.531 -9.234 1 98.75 18 TYR B O 1
ATOM 1694 N N . LEU B 1 19 ? 6.5 -10.922 -8.242 1 98.44 19 LEU B N 1
ATOM 1695 C CA . LEU B 1 19 ? 5.395 -10.062 -7.836 1 98.44 19 LEU B CA 1
ATOM 1696 C C . LEU B 1 19 ? 5.562 -8.656 -8.406 1 98.44 19 LEU B C 1
ATOM 1698 O O . LEU B 1 19 ? 6.656 -8.094 -8.352 1 98.44 19 LEU B O 1
ATOM 1702 N N . SER B 1 20 ? 4.488 -8.125 -9.016 1 96.19 20 SER B N 1
ATOM 1703 C CA . SER B 1 20 ? 4.641 -6.793 -9.586 1 96.19 20 SER B CA 1
ATOM 1704 C C . SER B 1 20 ? 3.314 -6.043 -9.609 1 96.19 20 SER B C 1
ATOM 1706 O O . SER B 1 20 ? 2.303 -6.547 -9.117 1 96.19 20 SER B O 1
ATOM 1708 N N . ASP B 1 21 ? 3.316 -4.844 -10.133 1 91.56 21 ASP B N 1
ATOM 1709 C CA . ASP B 1 21 ? 2.135 -4.047 -10.453 1 91.56 21 ASP B CA 1
ATOM 1710 C C . ASP B 1 21 ? 1.688 -4.281 -11.898 1 91.56 21 ASP B C 1
ATOM 1712 O O . ASP B 1 21 ? 2.303 -5.062 -12.625 1 91.56 21 ASP B O 1
ATOM 1716 N N . LEU B 1 22 ? 0.597 -3.684 -12.234 1 91.56 22 LEU B N 1
ATOM 1717 C CA . LEU B 1 22 ? 0.007 -3.832 -13.562 1 91.56 22 LEU B CA 1
ATOM 1718 C C . LEU B 1 22 ? 0.919 -3.24 -14.633 1 91.56 22 LEU B C 1
ATOM 1720 O O . LEU B 1 22 ? 1.024 -3.785 -15.734 1 91.56 22 LEU B O 1
ATOM 1724 N N . HIS B 1 23 ? 1.569 -2.135 -14.328 1 88 23 HIS B N 1
ATOM 1725 C CA . HIS B 1 23 ? 2.443 -1.485 -15.297 1 88 23 HIS B CA 1
ATOM 1726 C C . HIS B 1 23 ? 3.549 -2.428 -15.766 1 88 23 HIS B C 1
ATOM 1728 O O . HIS B 1 23 ? 3.779 -2.578 -16.969 1 88 23 HIS B O 1
ATOM 1734 N N . THR B 1 24 ? 4.172 -3.029 -14.828 1 91.56 24 THR B N 1
ATOM 1735 C CA . THR B 1 24 ? 5.242 -3.979 -15.117 1 91.56 24 THR B CA 1
ATOM 1736 C C . THR B 1 24 ? 4.699 -5.199 -15.859 1 91.56 24 THR B C 1
ATOM 1738 O O . THR B 1 24 ? 5.293 -5.652 -16.844 1 91.56 24 THR B O 1
ATOM 1741 N N . ALA B 1 25 ? 3.561 -5.633 -15.461 1 94.44 25 ALA B N 1
ATOM 1742 C CA . ALA B 1 25 ? 2.947 -6.82 -16.062 1 94.44 25 ALA B CA 1
ATOM 1743 C C . ALA B 1 25 ? 2.496 -6.551 -17.484 1 94.44 25 ALA B C 1
ATOM 1745 O O . ALA B 1 25 ? 2.363 -7.477 -18.297 1 94.44 25 ALA B O 1
ATOM 1746 N N . SER B 1 26 ? 2.285 -5.34 -17.812 1 92.12 26 SER B N 1
ATOM 1747 C CA . SER B 1 26 ? 1.797 -4.969 -19.141 1 92.12 26 SER B CA 1
ATOM 1748 C C . SER B 1 26 ? 2.947 -4.598 -20.062 1 92.12 26 SER B C 1
ATOM 1750 O O . SER B 1 26 ? 2.727 -4.258 -21.234 1 92.12 26 SER B O 1
ATOM 1752 N N . ASN B 1 27 ? 4.109 -4.598 -19.547 1 92 27 ASN B N 1
ATOM 1753 C CA . ASN B 1 27 ? 5.289 -4.25 -20.328 1 92 27 ASN B CA 1
ATOM 1754 C C . ASN B 1 27 ? 5.91 -5.48 -20.984 1 92 27 ASN B C 1
ATOM 1756 O O . ASN B 1 27 ? 6.574 -6.277 -20.312 1 92 27 ASN B O 1
ATOM 1760 N N . LYS B 1 28 ? 5.727 -5.562 -22.25 1 93.12 28 LYS B N 1
ATOM 1761 C CA . LYS B 1 28 ? 6.168 -6.738 -23 1 93.12 28 LYS B CA 1
ATOM 1762 C C . LYS B 1 28 ? 7.672 -6.957 -22.844 1 93.12 28 LYS B C 1
ATOM 1764 O O . LYS B 1 28 ? 8.125 -8.094 -22.688 1 93.12 28 LYS B O 1
ATOM 1769 N N . ASP B 1 29 ? 8.414 -5.883 -22.953 1 93.69 29 ASP B N 1
ATOM 1770 C CA . ASP B 1 29 ? 9.867 -5.992 -22.844 1 93.69 29 ASP B CA 1
ATOM 1771 C C . ASP B 1 29 ? 10.281 -6.52 -21.469 1 93.69 29 ASP B C 1
ATOM 1773 O O . ASP B 1 29 ? 11.203 -7.328 -21.375 1 93.69 29 ASP B O 1
ATOM 1777 N N . GLU B 1 30 ? 9.578 -6.055 -20.469 1 93.12 30 GLU B N 1
ATOM 1778 C CA . GLU B 1 30 ? 9.883 -6.512 -19.109 1 93.12 30 GLU B CA 1
ATOM 1779 C C . GLU B 1 30 ? 9.57 -7.996 -18.953 1 93.12 30 GLU B C 1
ATOM 1781 O O . GLU B 1 30 ? 10.359 -8.742 -18.359 1 93.12 30 GLU B O 1
ATOM 1786 N N . LEU B 1 31 ? 8.492 -8.406 -19.484 1 94.75 31 LEU B N 1
ATOM 1787 C CA . LEU B 1 31 ? 8.109 -9.805 -19.391 1 94.75 31 LEU B CA 1
ATOM 1788 C C . LEU B 1 31 ? 9.102 -10.688 -20.141 1 94.75 31 LEU B C 1
ATOM 1790 O O . LEU B 1 31 ? 9.469 -11.766 -19.672 1 94.75 31 LEU B O 1
ATOM 1794 N N . THR B 1 32 ? 9.477 -10.25 -21.297 1 94.88 32 THR B N 1
ATOM 1795 C CA . THR B 1 32 ? 10.43 -10.992 -22.109 1 94.88 32 THR B CA 1
ATOM 1796 C C . THR B 1 32 ? 11.781 -11.094 -21.391 1 94.88 32 THR B C 1
ATOM 1798 O O . THR B 1 32 ? 12.383 -12.164 -21.344 1 94.88 32 THR B O 1
ATOM 1801 N N . ASN B 1 33 ? 12.25 -9.938 -20.891 1 95.62 33 ASN B N 1
ATOM 1802 C CA . ASN B 1 33 ? 13.531 -9.898 -20.203 1 95.62 33 ASN B CA 1
ATOM 1803 C C . ASN B 1 33 ? 13.555 -10.828 -19 1 95.62 33 ASN B C 1
ATOM 1805 O O . ASN B 1 33 ? 14.578 -11.445 -18.703 1 95.62 33 ASN B O 1
ATOM 1809 N N . LEU B 1 34 ? 12.461 -10.914 -18.328 1 96.5 34 LEU B N 1
ATOM 1810 C CA . LEU B 1 34 ? 12.367 -11.758 -17.141 1 96.5 34 LEU B CA 1
ATOM 1811 C C . LEU B 1 34 ? 12.016 -13.195 -17.531 1 96.5 34 LEU B C 1
ATOM 1813 O O . LEU B 1 34 ? 11.984 -14.078 -16.656 1 96.5 34 LEU B O 1
ATOM 1817 N N . GLU B 1 35 ? 11.672 -13.422 -18.797 1 97.25 35 GLU B N 1
ATOM 1818 C CA . GLU B 1 35 ? 11.305 -14.734 -19.312 1 97.25 35 GLU B CA 1
ATOM 1819 C C . GLU B 1 35 ? 10.078 -15.289 -18.594 1 97.25 35 GLU B C 1
ATOM 1821 O O . GLU B 1 35 ? 10.055 -16.453 -18.203 1 97.25 35 GLU B O 1
ATOM 1826 N N . ILE B 1 36 ? 9.141 -14.406 -18.391 1 97.62 36 ILE B N 1
ATOM 1827 C CA . ILE B 1 36 ? 7.891 -14.805 -17.75 1 97.62 36 ILE B CA 1
ATOM 1828 C C . ILE B 1 36 ? 7.098 -15.711 -18.688 1 97.62 36 ILE B C 1
ATOM 1830 O O . ILE B 1 36 ? 6.934 -15.398 -19.875 1 97.62 36 ILE B O 1
ATOM 1834 N N . THR B 1 37 ? 6.539 -16.797 -18.156 1 97.5 37 THR B N 1
ATOM 1835 C CA . THR B 1 37 ? 5.793 -17.734 -18.969 1 97.5 37 THR B CA 1
ATOM 1836 C C . THR B 1 37 ? 4.328 -17.781 -18.547 1 97.5 37 THR B C 1
ATOM 1838 O O . THR B 1 37 ? 3.449 -18.078 -19.359 1 97.5 37 THR B O 1
ATOM 1841 N N . HIS B 1 38 ? 4.02 -17.641 -17.312 1 98 38 HIS B N 1
ATOM 1842 C CA . HIS B 1 38 ? 2.676 -17.672 -16.75 1 98 38 HIS B CA 1
ATOM 1843 C C . HIS B 1 38 ? 2.369 -16.406 -15.969 1 98 38 HIS B C 1
ATOM 1845 O O . HIS B 1 38 ? 3.258 -15.836 -15.328 1 98 38 HIS B O 1
ATOM 1851 N N . VAL B 1 39 ? 1.076 -15.977 -16.031 1 98.25 39 VAL B N 1
ATOM 1852 C CA . VAL B 1 39 ? 0.694 -14.742 -15.359 1 98.25 39 VAL B CA 1
ATOM 1853 C C . VAL B 1 39 ? -0.612 -14.945 -14.594 1 98.25 39 VAL B C 1
ATOM 1855 O O . VAL B 1 39 ? -1.57 -15.508 -15.133 1 98.25 39 VAL B O 1
ATOM 1858 N N . ILE B 1 40 ? -0.596 -14.57 -13.344 1 98.69 40 ILE B N 1
ATOM 1859 C CA . ILE B 1 40 ? -1.825 -14.438 -12.57 1 98.69 40 ILE B CA 1
ATOM 1860 C C . ILE B 1 40 ? -2.162 -12.961 -12.391 1 98.69 40 ILE B C 1
ATOM 1862 O O . ILE B 1 40 ? -1.366 -12.195 -11.836 1 98.69 40 ILE B O 1
ATOM 1866 N N . SER B 1 41 ? -3.324 -12.625 -12.883 1 98.25 41 SER B N 1
ATOM 1867 C CA . SER B 1 41 ? -3.826 -11.258 -12.75 1 98.25 41 SER B CA 1
ATOM 1868 C C . SER B 1 41 ? -4.914 -11.18 -11.68 1 98.25 41 SER B C 1
ATOM 1870 O O . SER B 1 41 ? -5.977 -11.789 -11.82 1 98.25 41 SER B O 1
ATOM 1872 N N . VAL B 1 42 ? -4.637 -10.406 -10.602 1 98.38 42 VAL B N 1
ATOM 1873 C CA . VAL B 1 42 ? -5.598 -10.281 -9.516 1 98.38 42 VAL B CA 1
ATOM 1874 C C . VAL B 1 42 ? -6.133 -8.852 -9.461 1 98.38 42 VAL B C 1
ATOM 1876 O O . VAL B 1 42 ? -5.68 -8.039 -8.648 1 98.38 42 VAL B O 1
ATOM 1879 N N . LEU B 1 43 ? -7.066 -8.531 -10.258 1 95.38 43 LEU B N 1
ATOM 1880 C CA . LEU B 1 43 ? -7.672 -7.211 -10.359 1 95.38 43 LEU B CA 1
ATOM 1881 C C . LEU B 1 43 ? -9.023 -7.285 -11.078 1 95.38 43 LEU B C 1
ATOM 1883 O O . LEU B 1 43 ? -9.336 -8.297 -11.703 1 95.38 43 LEU B O 1
ATOM 1887 N N . GLU B 1 44 ? -9.758 -6.293 -11.031 1 93.81 44 GLU B N 1
ATOM 1888 C CA . GLU B 1 44 ? -11.148 -6.289 -11.461 1 93.81 44 GLU B CA 1
ATOM 1889 C C . GLU B 1 44 ? -11.266 -6.531 -12.969 1 93.81 44 GLU B C 1
ATOM 1891 O O . GLU B 1 44 ? -12.117 -7.293 -13.414 1 93.81 44 GLU B O 1
ATOM 1896 N N . CYS B 1 45 ? -10.383 -5.871 -13.695 1 90.12 45 CYS B N 1
ATOM 1897 C CA . CYS B 1 45 ? -10.484 -5.961 -15.148 1 90.12 45 CYS B CA 1
ATOM 1898 C C . CYS B 1 45 ? -9.43 -6.906 -15.711 1 90.12 45 CYS B C 1
ATOM 1900 O O . CYS B 1 45 ? -8.305 -6.941 -15.219 1 90.12 45 CYS B O 1
ATOM 1902 N N . GLN B 1 46 ? -9.812 -7.617 -16.703 1 86.5 46 GLN B N 1
ATOM 1903 C CA . GLN B 1 46 ? -8.883 -8.531 -17.344 1 86.5 46 GLN B CA 1
ATOM 1904 C C . GLN B 1 46 ? -7.836 -7.766 -18.156 1 86.5 46 GLN B C 1
ATOM 1906 O O . GLN B 1 46 ? -8.18 -7.043 -19.094 1 86.5 46 GLN B O 1
ATOM 1911 N N . PRO B 1 47 ? -6.676 -7.996 -17.75 1 86.06 47 PRO B N 1
ATOM 1912 C CA . PRO B 1 47 ? -5.645 -7.324 -18.547 1 86.06 47 PRO B CA 1
ATOM 1913 C C . PRO B 1 47 ? -5.375 -8.031 -19.859 1 86.06 47 PRO B C 1
ATOM 1915 O O . PRO B 1 47 ? -5.805 -9.172 -20.062 1 86.06 47 PRO B O 1
ATOM 1918 N N . THR B 1 48 ? -4.738 -7.309 -20.766 1 82.88 48 THR B N 1
ATOM 1919 C CA . THR B 1 48 ? -4.281 -7.891 -22.031 1 82.88 48 THR B CA 1
ATOM 1920 C C . THR B 1 48 ? -2.779 -8.148 -21.984 1 82.88 48 THR B C 1
ATOM 1922 O O . THR B 1 48 ? -2.016 -7.332 -21.469 1 82.88 48 THR B O 1
ATOM 1925 N N . PHE B 1 49 ? -2.416 -9.281 -22.422 1 81.44 49 PHE B N 1
ATOM 1926 C CA . PHE B 1 49 ? -1.005 -9.648 -22.422 1 81.44 49 PHE B CA 1
ATOM 1927 C C . PHE B 1 49 ? -0.516 -9.914 -23.844 1 81.44 49 PHE B C 1
ATOM 1929 O O . PHE B 1 49 ? -1.321 -10.094 -24.766 1 81.44 49 PHE B O 1
ATOM 1936 N N . PRO B 1 50 ? 0.807 -9.891 -23.922 1 79.81 50 PRO B N 1
ATOM 1937 C CA . PRO B 1 50 ? 1.365 -10.234 -25.234 1 79.81 50 PRO B CA 1
ATOM 1938 C C . PRO B 1 50 ? 0.943 -11.625 -25.703 1 79.81 50 PRO B C 1
ATOM 1940 O O . PRO B 1 50 ? 0.593 -12.477 -24.891 1 79.81 50 PRO B O 1
ATOM 1943 N N . THR B 1 51 ? 1.012 -11.805 -26.969 1 78.69 51 THR B N 1
ATOM 1944 C CA . THR B 1 51 ? 0.588 -13.055 -27.594 1 78.69 51 THR B CA 1
ATOM 1945 C C . THR B 1 51 ? 1.462 -14.211 -27.141 1 78.69 51 THR B C 1
ATOM 1947 O O . THR B 1 51 ? 1.05 -15.375 -27.203 1 78.69 51 THR B O 1
ATOM 1950 N N . SER B 1 52 ? 2.627 -13.883 -26.641 1 83.81 52 SER B N 1
ATOM 1951 C CA . SER B 1 52 ? 3.537 -14.93 -26.188 1 83.81 52 SER B CA 1
ATOM 1952 C C . SER B 1 52 ? 3.006 -15.625 -24.938 1 83.81 52 SER B C 1
ATOM 1954 O O . SER B 1 52 ? 3.434 -16.734 -24.609 1 83.81 52 SER B O 1
ATOM 1956 N N . ILE B 1 53 ? 2.164 -15.039 -24.312 1 89.5 53 ILE B N 1
ATOM 1957 C CA . ILE B 1 53 ? 1.513 -15.633 -23.156 1 89.5 53 ILE B CA 1
ATOM 1958 C C . ILE B 1 53 ? 0.088 -16.047 -23.516 1 89.5 53 ILE B C 1
ATOM 1960 O O . ILE B 1 53 ? -0.777 -15.195 -23.719 1 89.5 53 ILE B O 1
ATOM 1964 N N . THR B 1 54 ? -0.132 -17.312 -23.594 1 89.94 54 THR B N 1
ATOM 1965 C CA . THR B 1 54 ? -1.403 -17.844 -24.062 1 89.94 54 THR B CA 1
ATOM 1966 C C . THR B 1 54 ? -2.449 -17.828 -22.953 1 89.94 54 THR B C 1
ATOM 1968 O O . THR B 1 54 ? -2.109 -17.672 -21.781 1 89.94 54 THR B O 1
ATOM 1971 N N . PRO B 1 55 ? -3.68 -17.984 -23.312 1 90.75 55 PRO B N 1
ATOM 1972 C CA . PRO B 1 55 ? -4.746 -18 -22.312 1 90.75 55 PRO B CA 1
ATOM 1973 C C . PRO B 1 55 ? -4.57 -19.109 -21.266 1 90.75 55 PRO B C 1
ATOM 1975 O O . PRO B 1 55 ? -4.934 -18.938 -20.109 1 90.75 55 PRO B O 1
ATOM 1978 N N . GLU B 1 56 ? -3.992 -20.266 -21.719 1 93.38 56 GLU B N 1
ATOM 1979 C CA . GLU B 1 56 ? -3.766 -21.375 -20.797 1 93.38 56 GLU B CA 1
ATOM 1980 C C . GLU B 1 56 ? -2.684 -21.047 -19.781 1 93.38 56 GLU B C 1
ATOM 1982 O O . GLU B 1 56 ? -2.60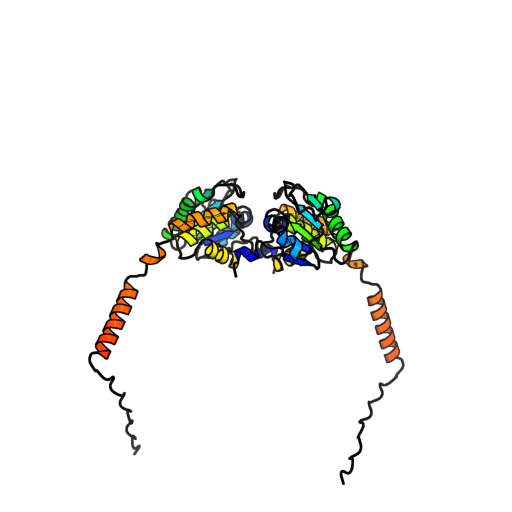4 -21.672 -18.719 1 93.38 56 GLU B O 1
ATOM 1987 N N . GLN B 1 57 ? -1.9 -20.016 -20.078 1 96.69 57 GLN B N 1
ATOM 1988 C CA . GLN B 1 57 ? -0.791 -19.609 -19.219 1 96.69 57 GLN B CA 1
ATOM 1989 C C . GLN B 1 57 ? -1.162 -18.391 -18.391 1 96.69 57 GLN B C 1
ATOM 1991 O O . GLN B 1 57 ? -0.303 -17.797 -17.719 1 96.69 57 GLN B O 1
ATOM 1996 N N . THR B 1 58 ? -2.42 -18.062 -18.5 1 97.06 58 THR B N 1
ATOM 1997 C CA . THR B 1 58 ? -2.895 -16.922 -17.734 1 97.06 58 THR B CA 1
ATOM 1998 C C . THR B 1 58 ? -4.055 -17.312 -16.828 1 97.06 58 THR B C 1
ATOM 2000 O O . THR B 1 58 ? -4.852 -18.188 -17.172 1 97.06 58 THR B O 1
ATOM 2003 N N . LEU B 1 59 ? -4.098 -16.766 -15.656 1 98.06 59 LEU B N 1
ATOM 2004 C CA . LEU B 1 59 ? -5.199 -16.891 -14.711 1 98.06 59 LEU B CA 1
ATOM 2005 C C . LEU B 1 59 ? -5.648 -15.508 -14.219 1 98.06 59 LEU B C 1
ATOM 2007 O O . LEU B 1 59 ? -4.828 -14.719 -13.75 1 98.06 59 LEU B O 1
ATOM 2011 N N . HIS B 1 60 ? -6.91 -15.242 -14.422 1 98 60 HIS B N 1
ATOM 2012 C CA . HIS B 1 60 ? -7.477 -13.969 -13.992 1 98 60 HIS B CA 1
ATOM 2013 C C . HIS B 1 60 ? -8.383 -14.156 -12.781 1 98 60 HIS B C 1
ATOM 2015 O O . HIS B 1 60 ? -9.328 -14.953 -12.828 1 98 60 HIS B O 1
ATOM 2021 N N . ILE B 1 61 ? -8.062 -13.484 -11.695 1 98.62 61 ILE B N 1
ATOM 2022 C CA . ILE B 1 61 ? -8.906 -13.406 -10.5 1 98.62 61 ILE B CA 1
ATOM 2023 C C . ILE B 1 61 ? -9.547 -12.023 -10.406 1 98.62 61 ILE B C 1
ATOM 2025 O O . ILE B 1 61 ? -8.906 -11.062 -9.977 1 98.62 61 ILE B O 1
ATOM 2029 N N . PRO B 1 62 ? -10.844 -11.906 -10.766 1 97.62 62 PRO B N 1
ATOM 2030 C CA . PRO B 1 62 ? -11.492 -10.594 -10.891 1 97.62 62 PRO B CA 1
ATOM 2031 C C . PRO B 1 62 ? -12.031 -10.07 -9.562 1 97.62 62 PRO B C 1
ATOM 2033 O O . PRO B 1 62 ? -13.242 -10.086 -9.344 1 97.62 62 PRO B O 1
ATOM 2036 N N . ILE B 1 63 ? -11.172 -9.5 -8.711 1 96.56 63 ILE B N 1
ATOM 2037 C CA . ILE B 1 63 ? -11.617 -9 -7.414 1 96.56 63 ILE B CA 1
ATOM 2038 C C . ILE B 1 63 ? -11.062 -7.59 -7.188 1 96.56 63 ILE B C 1
ATOM 2040 O O . ILE B 1 63 ? -10.023 -7.227 -7.742 1 96.56 63 ILE B O 1
ATOM 2044 N N . ALA B 1 64 ? -11.812 -6.863 -6.352 1 92.12 64 ALA B N 1
ATOM 2045 C CA . ALA B 1 64 ? -11.367 -5.555 -5.883 1 92.12 64 ALA B CA 1
ATOM 2046 C C . ALA B 1 64 ? -10.516 -5.688 -4.625 1 92.12 64 ALA B C 1
ATOM 2048 O O . ALA B 1 64 ? -10.406 -6.773 -4.051 1 92.12 64 ALA B O 1
ATOM 2049 N N . ASP B 1 65 ? -9.844 -4.605 -4.258 1 90.44 65 ASP B N 1
ATOM 2050 C CA . ASP B 1 65 ? -9 -4.586 -3.064 1 90.44 65 ASP B CA 1
ATOM 2051 C C . ASP B 1 65 ? -9.719 -3.908 -1.899 1 90.44 65 ASP B C 1
ATOM 2053 O O . ASP B 1 65 ? -9.281 -2.855 -1.425 1 90.44 65 ASP B O 1
ATOM 2057 N N . TYR B 1 66 ? -10.75 -4.59 -1.469 1 86.31 66 TYR B N 1
ATOM 2058 C CA . TYR B 1 66 ? -11.477 -4.156 -0.282 1 86.31 66 TYR B CA 1
ATOM 2059 C C . TYR B 1 66 ? -11.445 -5.227 0.801 1 86.31 66 TYR B C 1
ATOM 2061 O O . TYR B 1 66 ? -11.352 -6.418 0.501 1 86.31 66 TYR B O 1
ATOM 2069 N N . LEU B 1 67 ? -11.562 -4.762 2.037 1 85.88 67 LEU B N 1
ATOM 2070 C CA . LEU B 1 67 ? -11.375 -5.648 3.18 1 85.88 67 LEU B CA 1
ATOM 2071 C C . LEU B 1 67 ? -12.461 -6.727 3.209 1 85.88 67 LEU B C 1
ATOM 2073 O O . LEU B 1 67 ? -12.25 -7.809 3.764 1 85.88 67 LEU B O 1
ATOM 2077 N N . HIS B 1 68 ? -13.602 -6.41 2.539 1 91.31 68 HIS B N 1
ATOM 2078 C CA . HIS B 1 68 ? -14.711 -7.348 2.637 1 91.31 68 HIS B CA 1
ATOM 2079 C C . HIS B 1 68 ? -14.695 -8.352 1.486 1 91.31 68 HIS B C 1
ATOM 2081 O O . HIS B 1 68 ? -15.5 -9.281 1.454 1 91.31 68 HIS B O 1
ATOM 2087 N N . VAL B 1 69 ? -13.867 -8.141 0.511 1 95.69 69 VAL B N 1
ATOM 2088 C CA . VAL B 1 69 ? -13.781 -9.039 -0.637 1 95.69 69 VAL B CA 1
ATOM 2089 C C . VAL B 1 69 ? -13.25 -10.398 -0.19 1 95.69 69 VAL B C 1
ATOM 2091 O O . VAL B 1 69 ? -12.32 -10.477 0.61 1 95.69 69 VAL B O 1
ATOM 2094 N N . ASN B 1 70 ? -13.836 -11.516 -0.682 1 98.25 70 ASN B N 1
ATOM 2095 C CA . ASN B 1 70 ? -13.492 -12.883 -0.305 1 98.25 70 ASN B CA 1
ATOM 2096 C C . ASN B 1 70 ? -12.367 -13.438 -1.175 1 98.25 70 ASN B C 1
ATOM 2098 O O . ASN B 1 70 ? -12.617 -14.195 -2.111 1 98.25 70 ASN B O 1
ATOM 2102 N N . ILE B 1 71 ? -11.148 -13.219 -0.858 1 98.69 71 ILE B N 1
ATOM 2103 C CA . ILE B 1 71 ? -10.016 -13.703 -1.636 1 98.69 71 ILE B CA 1
ATOM 2104 C C . ILE B 1 71 ? -9.719 -15.156 -1.263 1 98.69 71 ILE B C 1
ATOM 2106 O O . ILE B 1 71 ? -9.078 -15.883 -2.029 1 98.69 71 ILE B O 1
ATOM 2110 N N . LEU B 1 72 ? -10.141 -15.57 -0.136 1 98.75 72 LEU B N 1
ATOM 2111 C CA . LEU B 1 72 ? -9.922 -16.922 0.36 1 98.75 72 LEU B CA 1
ATOM 2112 C C . LEU B 1 72 ? -10.398 -17.969 -0.655 1 98.75 72 LEU B C 1
ATOM 2114 O O . LEU B 1 72 ? -9.734 -18.984 -0.866 1 98.75 72 LEU B O 1
ATOM 2118 N N . ARG B 1 73 ? -11.453 -17.703 -1.287 1 98.62 73 ARG B N 1
ATOM 2119 C CA . ARG B 1 73 ? -12.062 -18.656 -2.203 1 98.62 73 ARG B CA 1
ATOM 2120 C C . ARG B 1 73 ? -11.172 -18.891 -3.418 1 98.62 73 ARG B C 1
ATOM 2122 O O . ARG B 1 73 ? -11.359 -19.859 -4.16 1 98.62 73 ARG B O 1
ATOM 2129 N N . HIS B 1 74 ? -10.211 -18.031 -3.656 1 98.81 74 HIS B N 1
ATOM 2130 C CA . HIS B 1 74 ? -9.391 -18.109 -4.859 1 98.81 74 HIS B CA 1
ATOM 2131 C C . HIS B 1 74 ? -8 -18.641 -4.539 1 98.81 74 HIS B C 1
ATOM 2133 O O . HIS B 1 74 ? -7.227 -18.953 -5.449 1 98.81 74 HIS B O 1
ATOM 2139 N N . LEU B 1 75 ? -7.633 -18.797 -3.268 1 98.88 75 LEU B N 1
ATOM 2140 C CA . LEU B 1 75 ? -6.238 -19.031 -2.898 1 98.88 75 LEU B CA 1
ATOM 2141 C C . LEU B 1 75 ? -5.812 -20.438 -3.273 1 98.88 75 LEU B C 1
ATOM 2143 O O . LEU B 1 75 ? -4.664 -20.656 -3.67 1 98.88 75 LEU B O 1
ATOM 2147 N N . GLU B 1 76 ? -6.727 -21.391 -3.16 1 98.56 76 GLU B N 1
ATOM 2148 C CA . GLU B 1 76 ? -6.391 -22.75 -3.602 1 98.56 76 GLU B CA 1
ATOM 2149 C C . GLU B 1 76 ? -6.133 -22.781 -5.105 1 98.56 76 GLU B C 1
ATOM 2151 O O . GLU B 1 76 ? -5.164 -23.391 -5.559 1 98.56 76 GLU B O 1
ATOM 2156 N N . THR B 1 77 ? -6.992 -22.172 -5.832 1 98.81 77 THR B N 1
ATOM 2157 C CA . THR B 1 77 ? -6.887 -22.141 -7.285 1 98.81 77 THR B CA 1
ATOM 2158 C C . THR B 1 77 ? -5.578 -21.484 -7.719 1 98.81 77 THR B C 1
ATOM 2160 O O . THR B 1 77 ? -4.875 -22.016 -8.586 1 98.81 77 THR B O 1
ATOM 2163 N N . THR B 1 78 ? -5.254 -20.375 -7.148 1 98.94 78 THR B N 1
ATOM 2164 C CA . THR B 1 78 ? -4.043 -19.656 -7.535 1 98.94 78 THR B CA 1
ATOM 2165 C C . THR B 1 78 ? -2.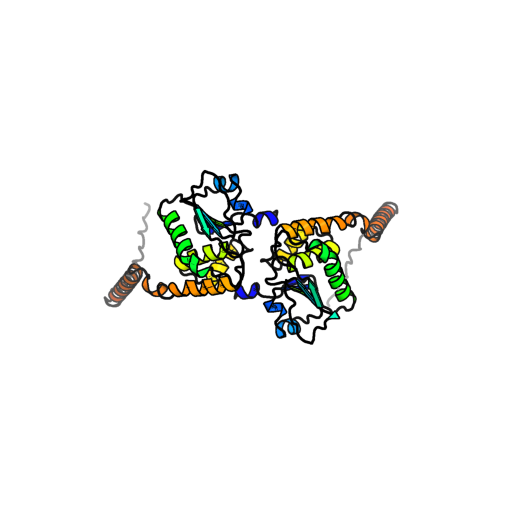799 -20.453 -7.129 1 98.94 78 THR B C 1
ATOM 2167 O O . THR B 1 78 ? -1.827 -20.516 -7.887 1 98.94 78 THR B O 1
ATOM 2170 N N . THR B 1 79 ? -2.818 -21.031 -5.934 1 98.88 79 THR B N 1
ATOM 2171 C CA . THR B 1 79 ? -1.697 -21.844 -5.469 1 98.88 79 THR B CA 1
ATOM 2172 C C . THR B 1 79 ? -1.469 -23.031 -6.391 1 98.88 79 THR B C 1
ATOM 2174 O O . THR B 1 79 ? -0.332 -23.328 -6.766 1 98.88 79 THR B O 1
ATOM 2177 N N . ASN B 1 80 ? -2.541 -23.672 -6.773 1 98.75 80 ASN B N 1
ATOM 2178 C CA . ASN B 1 80 ? -2.451 -24.812 -7.688 1 98.75 80 ASN B CA 1
ATOM 2179 C C . ASN B 1 80 ? -1.927 -24.391 -9.055 1 98.75 80 ASN B C 1
ATOM 2181 O O . ASN B 1 80 ? -1.164 -25.125 -9.688 1 98.75 80 ASN B O 1
ATOM 2185 N N . PHE B 1 81 ? -2.352 -23.297 -9.492 1 98.88 81 PHE B N 1
ATOM 2186 C CA . PHE B 1 81 ? -1.886 -22.781 -10.773 1 98.88 81 PHE B CA 1
ATOM 2187 C C . PHE B 1 81 ? -0.375 -22.578 -10.758 1 98.88 81 PHE B C 1
ATOM 2189 O O . PHE B 1 81 ? 0.32 -23 -11.688 1 98.88 81 PHE B O 1
ATOM 2196 N N . ILE B 1 82 ? 0.076 -21.891 -9.727 1 98.88 82 ILE B N 1
ATOM 2197 C CA . ILE B 1 82 ? 1.509 -21.656 -9.594 1 98.88 82 ILE B CA 1
ATOM 2198 C C . ILE B 1 82 ? 2.248 -23 -9.547 1 98.88 82 ILE B C 1
ATOM 2200 O O . ILE B 1 82 ? 3.207 -23.203 -10.289 1 98.88 82 ILE B O 1
ATOM 2204 N N . SER B 1 83 ? 1.793 -23.922 -8.742 1 98.62 83 SER B N 1
ATOM 2205 C CA . SER B 1 83 ? 2.438 -25.219 -8.562 1 98.62 83 SER B CA 1
ATOM 2206 C C . SER B 1 83 ? 2.479 -26 -9.875 1 98.62 83 SER B C 1
ATOM 2208 O O . SER B 1 83 ? 3.506 -26.578 -10.219 1 98.62 83 SER B O 1
ATOM 2210 N N . SER B 1 84 ? 1.387 -26 -10.547 1 98.5 84 SER B N 1
ATOM 2211 C CA . SER B 1 84 ? 1.299 -26.719 -11.812 1 98.5 84 SER B CA 1
ATOM 2212 C C . SER B 1 84 ? 2.248 -26.141 -12.852 1 98.5 84 SER B C 1
ATOM 2214 O O . SER B 1 84 ? 2.924 -26.875 -13.57 1 98.5 84 SER B O 1
ATOM 2216 N N . ALA B 1 85 ? 2.275 -24.828 -12.945 1 98.38 85 ALA B N 1
ATOM 2217 C CA . ALA B 1 85 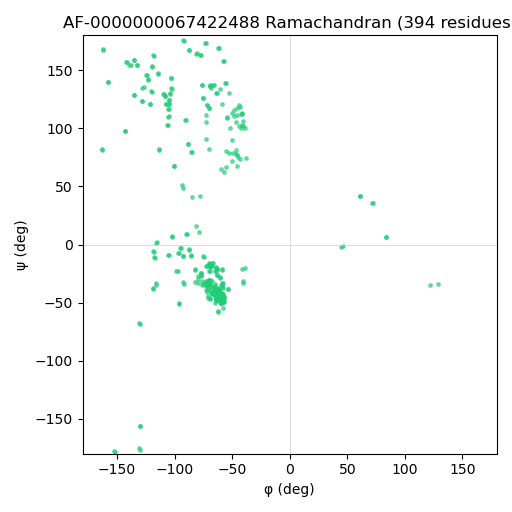? 3.164 -24.172 -13.891 1 98.38 85 ALA B CA 1
ATOM 2218 C C . ALA B 1 85 ? 4.621 -24.516 -13.617 1 98.38 85 ALA B C 1
ATOM 2220 O O . ALA B 1 85 ? 5.379 -24.844 -14.531 1 98.38 85 ALA B O 1
ATOM 2221 N N . LEU B 1 86 ? 5.008 -24.469 -12.359 1 98.38 86 LEU B N 1
ATOM 2222 C CA . LEU B 1 86 ? 6.391 -24.703 -11.969 1 98.38 86 LEU B CA 1
ATOM 2223 C C . LEU B 1 86 ? 6.758 -26.172 -12.156 1 98.38 86 LEU B C 1
ATOM 2225 O O . LEU B 1 86 ? 7.91 -26.5 -12.453 1 98.38 86 LEU B O 1
ATOM 2229 N N . ALA B 1 87 ? 5.797 -27.078 -12.008 1 98 87 ALA B N 1
ATOM 2230 C CA . ALA B 1 87 ? 6.035 -28.516 -12.133 1 98 87 ALA B CA 1
ATOM 2231 C C . ALA B 1 87 ? 6.164 -28.922 -13.602 1 98 87 ALA B C 1
ATOM 2233 O O . ALA B 1 87 ? 6.828 -29.906 -13.922 1 98 87 ALA B O 1
ATOM 2234 N N . GLN B 1 88 ? 5.582 -28.219 -14.43 1 97.56 88 GLN B N 1
ATOM 2235 C CA . GLN B 1 88 ? 5.523 -28.562 -15.844 1 97.56 88 GLN B CA 1
ATOM 2236 C C . GLN B 1 88 ? 6.898 -28.469 -16.5 1 97.56 88 GLN B C 1
ATOM 2238 O O . GLN B 1 88 ? 7.238 -29.281 -17.359 1 97.56 88 GLN B O 1
ATOM 2243 N N . ASN B 1 89 ? 7.621 -27.453 -16.141 1 96.38 89 ASN B N 1
ATOM 2244 C CA . ASN B 1 89 ? 8.914 -27.156 -16.75 1 96.38 89 ASN B CA 1
ATOM 2245 C C . ASN B 1 89 ? 9.773 -26.297 -15.844 1 96.38 89 ASN B C 1
ATOM 2247 O O . ASN B 1 89 ? 9.297 -25.328 -15.258 1 96.38 89 ASN B O 1
ATOM 2251 N N . ASP B 1 90 ? 11.055 -26.609 -15.805 1 96.88 90 ASP B N 1
ATOM 2252 C CA . ASP B 1 90 ? 11.969 -25.938 -14.883 1 96.88 90 ASP B CA 1
ATOM 2253 C C . ASP B 1 90 ? 12.289 -24.531 -15.359 1 96.88 90 ASP B C 1
ATOM 2255 O O . ASP B 1 90 ? 12.828 -23.719 -14.602 1 96.88 90 ASP B O 1
ATOM 2259 N N . SER B 1 91 ? 11.93 -24.203 -16.516 1 97.5 91 SER B N 1
ATOM 2260 C CA . SER B 1 91 ? 12.211 -22.875 -17.047 1 97.5 91 SER B CA 1
ATOM 2261 C C . SER B 1 91 ? 11.016 -21.938 -16.875 1 97.5 91 SER B C 1
ATOM 2263 O O . SER B 1 91 ? 11.125 -20.734 -17.078 1 97.5 91 SER B O 1
ATOM 2265 N N . ASN B 1 92 ? 9.883 -22.609 -16.406 1 98.44 92 ASN B N 1
ATOM 2266 C CA . ASN B 1 92 ? 8.68 -21.797 -16.266 1 98.44 92 ASN B CA 1
ATOM 2267 C C . ASN B 1 92 ? 8.828 -20.781 -15.125 1 98.44 92 ASN B C 1
ATOM 2269 O O . ASN B 1 92 ? 9.359 -21.109 -14.062 1 98.44 92 ASN B O 1
ATOM 2273 N N . LYS B 1 93 ? 8.406 -19.562 -15.375 1 98.69 93 LYS B N 1
ATOM 2274 C CA . LYS B 1 93 ? 8.375 -18.484 -14.398 1 98.69 93 LYS B CA 1
ATOM 2275 C C . LYS B 1 93 ? 6.984 -17.859 -14.32 1 98.69 93 LYS B C 1
ATOM 2277 O O . LYS B 1 93 ? 6.352 -17.609 -15.352 1 98.69 93 LYS B O 1
ATOM 2282 N N . VAL B 1 94 ? 6.535 -17.625 -13.086 1 98.81 94 VAL B N 1
ATOM 2283 C CA . VAL B 1 94 ? 5.191 -17.109 -12.867 1 98.81 94 VAL B CA 1
ATOM 2284 C C . VAL B 1 94 ? 5.273 -15.664 -12.367 1 98.81 94 VAL B C 1
ATOM 2286 O O . VAL B 1 94 ? 6.055 -15.352 -11.461 1 98.81 94 VAL B O 1
ATOM 2289 N N . LEU B 1 95 ? 4.539 -14.805 -13 1 98.56 95 LEU B N 1
ATOM 2290 C CA . LEU B 1 95 ? 4.328 -13.445 -12.516 1 98.56 95 LEU B CA 1
ATOM 2291 C C . LEU B 1 95 ? 2.934 -13.289 -11.922 1 98.56 95 LEU B C 1
ATOM 2293 O O . LEU B 1 95 ? 1.938 -13.633 -12.562 1 98.56 95 LEU B O 1
ATOM 2297 N N . VAL B 1 96 ? 2.885 -12.836 -10.664 1 98.81 96 VAL B N 1
ATOM 2298 C CA . VAL B 1 96 ? 1.626 -12.477 -10.023 1 98.81 96 VAL B CA 1
ATOM 2299 C C . VAL B 1 96 ? 1.538 -10.953 -9.875 1 98.81 96 VAL B C 1
ATOM 2301 O O . VAL B 1 96 ? 2.467 -10.32 -9.375 1 98.81 96 VAL B O 1
ATOM 2304 N N . HIS B 1 97 ? 0.412 -10.43 -10.375 1 96.88 97 HIS B N 1
ATOM 2305 C CA . HIS B 1 97 ? 0.319 -8.977 -10.273 1 96.88 97 HIS B CA 1
ATOM 2306 C C . HIS B 1 97 ? -1.103 -8.531 -9.938 1 96.88 97 HIS B C 1
ATOM 2308 O O . HIS B 1 97 ? -2.053 -9.297 -10.117 1 96.88 97 HIS B O 1
ATOM 2314 N N . CYS B 1 98 ? -1.231 -7.355 -9.375 1 95.25 98 CYS B N 1
ATOM 2315 C CA . CYS B 1 98 ? -2.473 -6.594 -9.305 1 95.25 98 CYS B CA 1
ATOM 2316 C C . CYS B 1 98 ? -2.26 -5.16 -9.781 1 95.25 98 CYS B C 1
ATOM 2318 O O . CYS B 1 98 ? -1.465 -4.914 -10.688 1 95.25 98 CYS B O 1
ATOM 2320 N N . HIS B 1 99 ? -3.059 -4.254 -9.375 1 88.31 99 HIS B N 1
ATOM 2321 C CA . HIS B 1 99 ? -2.873 -2.889 -9.859 1 88.31 99 HIS B CA 1
ATOM 2322 C C . HIS B 1 99 ? -1.536 -2.318 -9.398 1 88.31 99 HIS B C 1
ATOM 2324 O O . HIS B 1 99 ? -0.76 -1.808 -10.211 1 88.31 99 HIS B O 1
ATOM 2330 N N . GLN B 1 100 ? -1.256 -2.512 -8.086 1 87.12 100 GLN B N 1
ATOM 2331 C CA . GLN B 1 100 ? -0.064 -1.869 -7.547 1 87.12 100 GLN B CA 1
ATOM 2332 C C . GLN B 1 100 ? 0.938 -2.904 -7.043 1 87.12 100 GLN B C 1
ATOM 2334 O O . GLN B 1 100 ? 2.082 -2.568 -6.727 1 87.12 100 GLN B O 1
ATOM 2339 N N . GLY B 1 101 ? 0.573 -4.172 -6.938 1 93.19 101 GLY B N 1
ATOM 2340 C CA . GLY B 1 101 ? 1.471 -5.172 -6.383 1 93.19 101 GLY B CA 1
ATOM 2341 C C . GLY B 1 101 ? 1.662 -5.039 -4.883 1 93.19 101 GLY B C 1
ATOM 2342 O O . GLY B 1 101 ? 2.752 -5.293 -4.367 1 93.19 101 GLY B O 1
ATOM 2343 N N . ILE B 1 102 ? 0.654 -4.664 -4.105 1 91.5 102 ILE B N 1
ATOM 2344 C CA . ILE B 1 102 ? 0.804 -4.324 -2.695 1 91.5 102 ILE B CA 1
ATOM 2345 C C . ILE B 1 102 ? -0.035 -5.27 -1.843 1 91.5 102 ILE B C 1
ATOM 2347 O O . ILE B 1 102 ? 0.385 -5.676 -0.755 1 91.5 102 ILE B O 1
ATOM 2351 N N . SER B 1 103 ? -1.186 -5.66 -2.244 1 93.56 103 SER B N 1
ATOM 2352 C CA . SER B 1 103 ? -2.162 -6.309 -1.377 1 93.56 103 SER B CA 1
ATOM 2353 C C . SER B 1 103 ? -2.699 -7.59 -2.01 1 93.56 103 SER B C 1
ATOM 2355 O O . SER B 1 103 ? -2.377 -8.695 -1.563 1 93.56 103 SER B O 1
ATOM 2357 N N . ARG B 1 104 ? -3.475 -7.477 -3.111 1 96.56 104 ARG B N 1
ATOM 2358 C CA . ARG B 1 104 ? -4.133 -8.633 -3.709 1 96.56 104 ARG B CA 1
ATOM 2359 C C . ARG B 1 104 ? -3.111 -9.656 -4.195 1 96.56 104 ARG B C 1
ATOM 2361 O O . ARG B 1 104 ? -3.146 -10.82 -3.791 1 96.56 104 ARG B O 1
ATOM 2368 N N . SER B 1 105 ? -2.217 -9.156 -5.105 1 98.25 105 SER B N 1
ATOM 2369 C CA . SER B 1 105 ? -1.2 -10.055 -5.648 1 98.25 105 SER B CA 1
ATOM 2370 C C . SER B 1 105 ? -0.277 -10.57 -4.551 1 98.25 105 SER B C 1
ATOM 2372 O O . SER B 1 105 ? 0.117 -11.742 -4.562 1 98.25 105 SER B O 1
ATOM 2374 N N . ALA B 1 106 ? 0.057 -9.703 -3.633 1 98.25 106 ALA B N 1
ATOM 2375 C CA . ALA B 1 106 ? 0.895 -10.117 -2.508 1 98.25 106 ALA B CA 1
ATOM 2376 C C . ALA B 1 106 ? 0.236 -11.242 -1.715 1 98.25 106 ALA B C 1
ATOM 2378 O O . ALA B 1 106 ? 0.903 -12.195 -1.308 1 98.25 106 ALA B O 1
ATOM 2379 N N . THR B 1 107 ? -1.039 -11.141 -1.48 1 98.81 107 THR B N 1
ATOM 2380 C CA . THR B 1 107 ? -1.77 -12.172 -0.749 1 98.81 107 THR B CA 1
ATOM 2381 C C . THR B 1 107 ? -1.685 -13.516 -1.472 1 98.81 107 THR B C 1
ATOM 2383 O O . THR B 1 107 ? -1.473 -14.555 -0.841 1 98.81 107 THR B O 1
ATOM 2386 N N . VAL B 1 108 ? -1.807 -13.492 -2.727 1 98.94 108 VAL B N 1
ATOM 2387 C CA . VAL B 1 108 ? -1.747 -14.695 -3.553 1 98.94 108 VAL B CA 1
ATOM 2388 C C . VAL B 1 108 ? -0.365 -15.336 -3.438 1 98.94 108 VAL B C 1
ATOM 2390 O O . VAL B 1 108 ? -0.248 -16.547 -3.24 1 98.94 108 VAL B O 1
ATOM 2393 N N . VAL B 1 109 ? 0.689 -14.586 -3.547 1 98.94 109 VAL B N 1
ATOM 2394 C CA . VAL B 1 109 ? 2.049 -15.102 -3.434 1 98.94 109 VAL B CA 1
ATOM 2395 C C . VAL B 1 109 ? 2.273 -15.656 -2.029 1 98.94 109 VAL B C 1
ATOM 2397 O O . VAL B 1 109 ? 2.863 -16.734 -1.868 1 98.94 109 VAL B O 1
ATOM 2400 N N . CYS B 1 110 ? 1.793 -14.953 -1.031 1 98.88 110 CYS B N 1
ATOM 2401 C CA . CYS B 1 110 ? 1.912 -15.422 0.343 1 98.88 110 CYS B CA 1
ATOM 2402 C C . CYS B 1 110 ? 1.188 -16.75 0.527 1 98.88 110 CYS B C 1
ATOM 2404 O O . CYS B 1 110 ? 1.678 -17.641 1.228 1 98.88 110 CYS B O 1
ATOM 2406 N N . ALA B 1 111 ? 0.028 -16.859 -0.042 1 98.88 111 ALA B N 1
ATOM 2407 C CA . ALA B 1 111 ? -0.724 -18.109 0.054 1 98.88 111 ALA B CA 1
ATOM 2408 C C . ALA B 1 111 ? 0.079 -19.281 -0.511 1 98.88 111 ALA B C 1
ATOM 2410 O O . ALA B 1 111 ? 0.086 -20.375 0.062 1 98.88 111 ALA B O 1
ATOM 2411 N N . TYR B 1 112 ? 0.75 -19.078 -1.668 1 98.88 112 TYR B N 1
ATOM 2412 C CA . TYR B 1 112 ? 1.612 -20.094 -2.238 1 98.88 112 TYR B CA 1
ATOM 2413 C C . TYR B 1 112 ? 2.703 -20.5 -1.254 1 98.88 112 TYR B C 1
ATOM 2415 O O . TYR B 1 112 ? 2.971 -21.688 -1.067 1 98.88 112 TYR B O 1
ATOM 2423 N N . LEU B 1 113 ? 3.338 -19.531 -0.6 1 98.62 113 LEU B N 1
ATOM 2424 C CA . LEU B 1 113 ? 4.406 -19.797 0.357 1 98.62 113 LEU B CA 1
ATOM 2425 C C . LEU B 1 113 ? 3.875 -20.578 1.557 1 98.62 113 LEU B C 1
ATOM 2427 O O . LEU B 1 113 ? 4.512 -21.531 2.016 1 98.62 113 LEU B O 1
ATOM 2431 N N . VAL B 1 114 ? 2.715 -20.141 2.027 1 98.38 114 VAL B N 1
ATOM 2432 C CA . VAL B 1 114 ? 2.107 -20.797 3.178 1 98.38 114 VAL B CA 1
ATOM 2433 C C . VAL B 1 114 ? 1.814 -22.266 2.842 1 98.38 114 VAL B C 1
ATOM 2435 O O . VAL B 1 114 ? 1.996 -23.141 3.682 1 98.38 114 VAL B O 1
ATOM 2438 N N 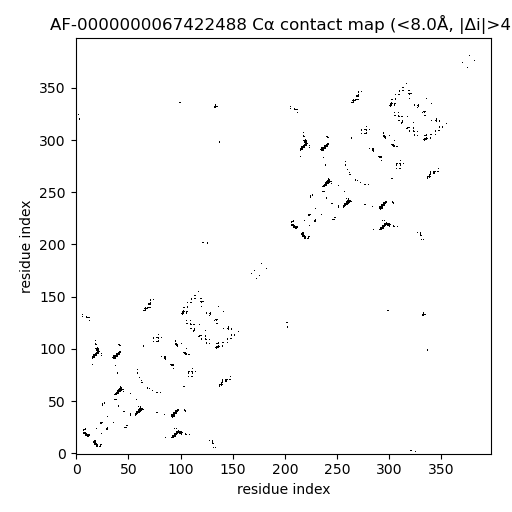. ALA B 1 115 ? 1.393 -22.484 1.694 1 98.06 115 ALA B N 1
ATOM 2439 C CA . ALA B 1 115 ? 0.983 -23.828 1.274 1 98.06 115 ALA B CA 1
ATOM 2440 C C . ALA B 1 115 ? 2.197 -24.703 0.986 1 98.06 115 ALA B C 1
ATOM 2442 O O . ALA B 1 115 ? 2.111 -25.938 1.054 1 98.06 115 ALA B O 1
ATOM 2443 N N . THR B 1 116 ? 3.361 -24.109 0.642 1 97.56 116 THR B N 1
ATOM 2444 C CA . THR B 1 116 ? 4.449 -24.922 0.1 1 97.56 116 THR B CA 1
ATOM 2445 C C . THR B 1 116 ? 5.676 -24.844 1.005 1 97.56 116 THR B C 1
ATOM 2447 O O . THR B 1 116 ? 6.68 -25.516 0.754 1 97.56 116 THR B O 1
ATOM 2450 N N . THR B 1 117 ? 5.629 -24.047 1.974 1 97 117 THR B N 1
ATOM 2451 C CA . THR B 1 117 ? 6.703 -23.938 2.955 1 97 117 THR B CA 1
ATOM 2452 C C . THR B 1 117 ? 6.145 -24.016 4.375 1 97 117 THR B C 1
ATOM 2454 O O . THR B 1 117 ? 4.941 -24.219 4.566 1 97 117 THR B O 1
ATOM 2457 N N . ALA B 1 118 ? 7.004 -23.859 5.383 1 95 118 ALA B N 1
ATOM 2458 C CA . ALA B 1 118 ? 6.594 -23.906 6.785 1 95 118 ALA B CA 1
ATOM 2459 C C . ALA B 1 118 ? 6.188 -22.531 7.289 1 95 118 ALA B C 1
ATOM 2461 O O . ALA B 1 118 ? 5.922 -22.359 8.477 1 95 118 ALA B O 1
ATOM 2462 N N . MET B 1 119 ? 6.098 -21.625 6.414 1 96.56 119 MET B N 1
ATOM 2463 C CA . MET B 1 119 ? 5.816 -20.266 6.848 1 96.56 119 MET B CA 1
ATOM 2464 C C . MET B 1 119 ? 4.348 -20.109 7.223 1 96.56 119 MET B C 1
ATOM 2466 O O . MET B 1 119 ? 3.467 -20.625 6.531 1 96.56 119 MET B O 1
ATOM 2470 N N . SER B 1 120 ? 4.137 -19.438 8.289 1 96.5 120 SER B N 1
ATOM 2471 C CA . SER B 1 120 ? 2.799 -18.969 8.609 1 96.5 120 SER B CA 1
ATOM 2472 C C . SER B 1 120 ? 2.395 -17.797 7.719 1 96.5 120 SER B C 1
ATOM 2474 O O . SER B 1 120 ? 3.213 -17.281 6.953 1 96.5 120 SER B O 1
ATOM 2476 N N . ALA B 1 121 ? 1.132 -17.422 7.875 1 96.94 121 ALA B N 1
ATOM 2477 C CA . ALA B 1 121 ? 0.652 -16.25 7.148 1 96.94 121 ALA B CA 1
ATOM 2478 C C . ALA B 1 121 ? 1.486 -15.023 7.484 1 96.94 121 ALA B C 1
ATOM 2480 O O . ALA B 1 121 ? 1.961 -14.32 6.586 1 96.94 121 ALA B O 1
ATOM 2481 N N . SER B 1 122 ? 1.724 -14.789 8.742 1 95.31 122 SER B N 1
ATOM 2482 C CA . SER B 1 122 ? 2.475 -13.617 9.188 1 95.31 122 SER B CA 1
ATOM 2483 C C . SER B 1 122 ? 3.924 -13.68 8.719 1 95.31 122 SER B C 1
ATOM 2485 O O . SER B 1 122 ? 4.492 -12.672 8.297 1 95.31 122 SER B O 1
ATOM 2487 N N . GLU B 1 123 ? 4.488 -14.82 8.766 1 95.81 123 GLU B N 1
ATOM 2488 C CA . GLU B 1 123 ? 5.863 -15 8.312 1 95.81 123 GLU B CA 1
ATOM 2489 C C . GLU B 1 123 ? 5.977 -14.797 6.805 1 95.81 123 GLU B C 1
ATOM 2491 O O . GLU B 1 123 ? 6.949 -14.211 6.324 1 95.81 123 GLU B O 1
ATOM 2496 N N . SER B 1 124 ? 5.027 -15.32 6.074 1 98 124 SER B N 1
ATOM 2497 C CA . SER B 1 124 ? 5.051 -15.172 4.621 1 98 124 SER B CA 1
ATOM 2498 C C . SER B 1 124 ? 4.934 -13.703 4.215 1 98 124 SER B C 1
ATOM 2500 O O . SER B 1 124 ? 5.637 -13.25 3.309 1 98 124 SER B O 1
ATOM 2502 N N . ILE B 1 125 ? 4.102 -12.992 4.855 1 96.88 125 ILE B N 1
ATOM 2503 C CA . ILE B 1 125 ? 3.938 -11.578 4.562 1 96.88 125 ILE B CA 1
ATOM 2504 C C . ILE B 1 125 ? 5.234 -10.828 4.875 1 96.88 125 ILE B C 1
ATOM 2506 O O . ILE B 1 125 ? 5.68 -9.992 4.086 1 96.88 125 ILE B O 1
ATOM 2510 N N . ALA B 1 126 ? 5.816 -11.164 6.008 1 94.75 126 ALA B N 1
ATOM 2511 C CA . ALA B 1 126 ? 7.086 -10.547 6.371 1 94.75 126 ALA B CA 1
ATOM 2512 C C . ALA B 1 126 ? 8.164 -10.844 5.328 1 94.75 126 ALA B C 1
ATOM 2514 O O . ALA B 1 126 ? 8.93 -9.961 4.949 1 94.75 126 ALA B O 1
ATOM 2515 N N . HIS B 1 127 ? 8.195 -12.055 4.941 1 96.5 127 HIS B N 1
ATOM 2516 C CA . HIS B 1 127 ? 9.164 -12.469 3.941 1 96.5 127 HIS B CA 1
ATOM 2517 C C . HIS B 1 127 ? 8.992 -11.703 2.639 1 96.5 127 HIS B C 1
ATOM 2519 O O . HIS B 1 127 ? 9.961 -11.172 2.09 1 96.5 127 HIS B O 1
ATOM 2525 N N . VAL B 1 128 ? 7.785 -11.625 2.105 1 97.38 128 VAL B N 1
ATOM 2526 C CA . VAL B 1 128 ? 7.508 -10.93 0.851 1 97.38 128 VAL B CA 1
ATOM 2527 C C . VAL B 1 128 ? 7.797 -9.438 1.007 1 97.38 128 VAL B C 1
ATOM 2529 O O . VAL B 1 128 ? 8.32 -8.805 0.091 1 97.38 128 VAL B O 1
ATOM 2532 N N . LYS B 1 129 ? 7.453 -8.898 2.143 1 93.25 129 LYS B N 1
ATOM 2533 C CA . LYS B 1 129 ? 7.703 -7.488 2.416 1 93.25 129 LYS B CA 1
ATOM 2534 C C . LYS B 1 129 ? 9.195 -7.18 2.398 1 93.25 129 LYS B C 1
ATOM 2536 O O . LYS B 1 129 ? 9.602 -6.094 1.983 1 93.25 129 LYS B O 1
ATOM 2541 N N . ASP B 1 130 ? 10.023 -8.055 2.898 1 93.88 130 ASP B N 1
ATOM 2542 C CA . ASP B 1 130 ? 11.469 -7.887 2.879 1 93.88 130 ASP B CA 1
ATOM 2543 C C . ASP B 1 130 ? 11.992 -7.777 1.448 1 93.88 130 ASP B C 1
ATOM 2545 O O . ASP B 1 130 ? 13.016 -7.133 1.201 1 93.88 130 ASP B O 1
ATOM 2549 N N . LEU B 1 131 ? 11.297 -8.398 0.56 1 94.88 131 LEU B N 1
ATOM 2550 C CA . LEU B 1 131 ? 11.727 -8.453 -0.832 1 94.88 131 LEU B CA 1
ATOM 2551 C C . LEU B 1 131 ? 11.023 -7.387 -1.664 1 94.88 131 LEU B C 1
ATOM 2553 O O . LEU B 1 131 ? 11.531 -6.977 -2.711 1 94.88 131 LEU B O 1
ATOM 2557 N N . ARG B 1 132 ? 9.906 -6.949 -1.193 1 93.38 132 ARG B N 1
ATOM 2558 C CA . ARG B 1 132 ? 9.109 -5.879 -1.783 1 93.38 132 ARG B CA 1
ATOM 2559 C C . ARG B 1 132 ? 8.461 -5.016 -0.702 1 93.38 132 ARG B C 1
ATOM 2561 O O . ARG B 1 132 ? 7.328 -5.27 -0.292 1 93.38 132 ARG B O 1
ATOM 2568 N N . SER B 1 133 ? 9.031 -3.982 -0.426 1 89.12 133 SER B N 1
ATOM 2569 C CA . SER B 1 133 ? 8.797 -3.236 0.807 1 89.12 133 SER B CA 1
ATOM 2570 C C . SER B 1 133 ? 7.395 -2.629 0.822 1 89.12 133 SER B C 1
ATOM 2572 O O . SER B 1 133 ? 6.863 -2.311 1.888 1 89.12 133 SER B O 1
ATOM 2574 N N . VAL B 1 134 ? 6.797 -2.52 -0.274 1 88.81 134 VAL B N 1
ATOM 2575 C CA . VAL B 1 134 ? 5.512 -1.827 -0.329 1 88.81 134 VAL B CA 1
ATOM 2576 C C . VAL B 1 134 ? 4.383 -2.812 -0.041 1 88.81 134 VAL B C 1
ATOM 2578 O O . VAL B 1 134 ? 3.225 -2.412 0.103 1 88.81 134 VAL B O 1
ATOM 2581 N N . VAL B 1 135 ? 4.711 -4.02 0.105 1 93.25 135 VAL B N 1
ATOM 2582 C CA . VAL B 1 135 ? 3.695 -5.047 0.322 1 93.25 135 VAL B CA 1
ATOM 2583 C C . VAL B 1 135 ? 2.973 -4.785 1.642 1 93.25 135 VAL B C 1
ATOM 2585 O O . VAL B 1 135 ? 3.611 -4.605 2.682 1 93.25 135 VAL B O 1
ATOM 2588 N N . TYR B 1 136 ? 1.662 -4.809 1.51 1 90.5 136 TYR B N 1
ATOM 2589 C CA . TYR B 1 136 ? 0.789 -4.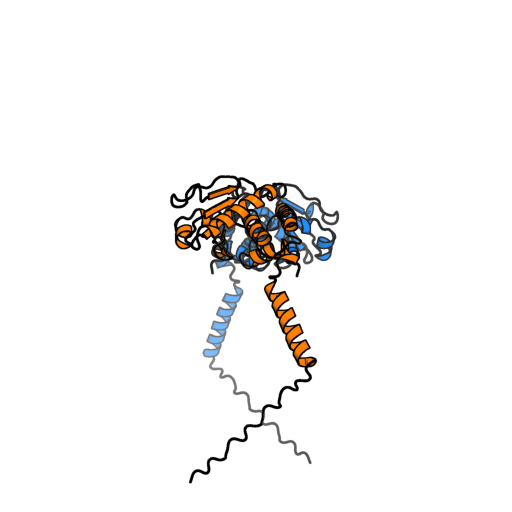625 2.664 1 90.5 136 TYR B CA 1
ATOM 2590 C C . TYR B 1 136 ? -0.627 -5.094 2.355 1 90.5 136 TYR B C 1
ATOM 2592 O O . TYR B 1 136 ? -1.522 -4.277 2.123 1 90.5 136 TYR B O 1
ATOM 2600 N N . PRO B 1 137 ? -0.81 -6.406 2.471 1 94.94 137 PRO B N 1
ATOM 2601 C CA . PRO B 1 137 ? -2.184 -6.871 2.264 1 94.94 137 PRO B CA 1
ATOM 2602 C C . PRO B 1 137 ? -3.184 -6.188 3.193 1 94.94 137 PRO B C 1
ATOM 2604 O O . PRO B 1 137 ? -2.879 -5.945 4.363 1 94.94 137 PRO B O 1
ATOM 2607 N N . ASN B 1 138 ? -4.324 -5.844 2.645 1 87.56 138 ASN B N 1
ATOM 2608 C CA . ASN B 1 138 ? -5.312 -5.211 3.514 1 87.56 138 ASN B CA 1
ATOM 2609 C C . ASN B 1 138 ? -5.742 -6.141 4.645 1 87.56 138 ASN B C 1
ATOM 2611 O O . ASN B 1 138 ? -5.453 -7.34 4.609 1 87.56 138 ASN B O 1
ATOM 2615 N N . SER B 1 139 ? -6.445 -5.656 5.613 1 87.88 139 SER B N 1
ATOM 2616 C CA . SER B 1 139 ? -6.711 -6.398 6.84 1 87.88 139 SER B CA 1
ATOM 2617 C C . SER B 1 139 ? -7.621 -7.594 6.574 1 87.88 139 SER B C 1
ATOM 2619 O O . SER B 1 139 ? -7.48 -8.641 7.211 1 87.88 139 SER B O 1
ATOM 2621 N N . GLY B 1 140 ? -8.562 -7.422 5.688 1 93.5 140 GLY B N 1
ATOM 2622 C CA . GLY B 1 140 ? -9.406 -8.555 5.328 1 93.5 140 GLY B CA 1
ATOM 2623 C C . GLY B 1 140 ? -8.633 -9.68 4.676 1 93.5 140 GLY B C 1
ATOM 2624 O O . GLY B 1 140 ? -8.852 -10.852 4.992 1 93.5 140 GLY B O 1
ATOM 2625 N N . PHE B 1 141 ? -7.723 -9.344 3.836 1 97.38 141 PHE B N 1
ATOM 2626 C CA . PHE B 1 141 ? -6.918 -10.344 3.141 1 97.38 141 PHE B CA 1
ATOM 2627 C C . PHE B 1 141 ? -5.945 -11.023 4.102 1 97.38 141 PHE B C 1
ATOM 2629 O O . PHE B 1 141 ? -5.688 -12.219 3.986 1 97.38 141 PHE B O 1
ATOM 2636 N N . ARG B 1 142 ? -5.438 -10.289 5.051 1 96.06 142 ARG B N 1
ATOM 2637 C CA . ARG B 1 142 ? -4.562 -10.883 6.055 1 96.06 142 ARG B CA 1
ATOM 2638 C C . ARG B 1 142 ? -5.305 -11.93 6.879 1 96.06 142 ARG B C 1
ATOM 2640 O O . ARG B 1 142 ? -4.777 -13.016 7.141 1 96.06 142 ARG B O 1
ATOM 2647 N N . ARG B 1 143 ? -6.484 -11.586 7.254 1 96.94 143 ARG B N 1
ATOM 2648 C CA . ARG B 1 143 ? -7.297 -12.523 8.016 1 96.94 143 ARG B CA 1
ATOM 2649 C C . ARG B 1 143 ? -7.602 -13.773 7.203 1 96.94 143 ARG B C 1
ATOM 2651 O O . ARG B 1 143 ? -7.531 -14.891 7.719 1 96.94 143 ARG B O 1
ATOM 2658 N N . GLN B 1 144 ? -7.918 -13.547 6.035 1 98.38 144 GLN B N 1
ATOM 2659 C CA . GLN B 1 144 ? -8.258 -14.664 5.164 1 98.38 144 GLN B CA 1
ATOM 2660 C C . GLN B 1 144 ? -7.023 -15.516 4.859 1 98.38 144 GLN B C 1
ATOM 2662 O O . GLN B 1 144 ? -7.125 -16.734 4.73 1 98.38 144 GLN B O 1
ATOM 2667 N N . LEU B 1 145 ? -5.883 -14.906 4.754 1 98.5 145 LEU B N 1
ATOM 2668 C CA . LEU B 1 145 ? -4.641 -15.648 4.594 1 98.5 145 LEU B CA 1
ATOM 2669 C C . LEU B 1 145 ? -4.352 -16.5 5.824 1 98.5 145 LEU B C 1
ATOM 2671 O O . LEU B 1 145 ? -3.887 -17.641 5.707 1 98.5 145 LEU B O 1
ATOM 2675 N N . ASP B 1 146 ? -4.613 -15.961 6.961 1 97.75 146 ASP B N 1
ATOM 2676 C CA . ASP B 1 146 ? -4.496 -16.719 8.203 1 97.75 146 ASP B CA 1
ATOM 2677 C C . ASP B 1 146 ? -5.391 -17.953 8.18 1 97.75 146 ASP B C 1
ATOM 2679 O O . ASP B 1 146 ? -4.961 -19.047 8.555 1 97.75 146 ASP B O 1
ATOM 2683 N N . GLU B 1 147 ? -6.59 -17.703 7.82 1 97.94 147 GLU B N 1
ATOM 2684 C CA . GLU B 1 147 ? -7.531 -18.812 7.707 1 97.94 147 GLU B CA 1
ATOM 2685 C C . GLU B 1 147 ? -7.023 -19.875 6.727 1 97.94 147 GLU B C 1
ATOM 2687 O O . GLU B 1 147 ? -7.094 -21.062 7.004 1 97.94 147 GLU B O 1
ATOM 2692 N N . TYR B 1 148 ? -6.547 -19.469 5.641 1 98.31 148 TYR B N 1
ATOM 2693 C CA . TYR B 1 148 ? -5.988 -20.391 4.648 1 98.31 148 TYR B CA 1
ATOM 2694 C C . TYR B 1 148 ? -4.852 -21.203 5.238 1 98.31 148 TYR B C 1
ATOM 2696 O O . TYR B 1 148 ? -4.742 -22.406 4.98 1 98.31 148 TYR B O 1
ATOM 2704 N N . GLY B 1 149 ? -3.986 -20.562 5.992 1 96.69 149 GLY B N 1
ATOM 2705 C CA . GLY B 1 149 ? -2.816 -21.203 6.574 1 96.69 149 GLY B CA 1
ATOM 2706 C C . GLY B 1 149 ? -3.166 -22.312 7.551 1 96.69 149 GLY B C 1
ATOM 2707 O O . GLY B 1 149 ? -2.361 -23.219 7.785 1 96.69 149 GLY B O 1
ATOM 2708 N N . THR B 1 150 ? -4.336 -22.234 8.172 1 94.62 150 THR B N 1
ATOM 2709 C CA . THR B 1 150 ? -4.746 -23.234 9.148 1 94.62 150 THR B CA 1
ATOM 2710 C C . THR B 1 150 ? -4.879 -24.609 8.5 1 94.62 150 THR B C 1
ATOM 2712 O O . THR B 1 150 ? -4.836 -25.625 9.18 1 94.62 150 THR B O 1
ATOM 2715 N N . ARG B 1 151 ? -5.035 -24.594 7.273 1 92.06 151 ARG B N 1
ATOM 2716 C CA . ARG B 1 151 ? -5.18 -25.844 6.52 1 92.06 151 ARG B CA 1
ATOM 2717 C C . ARG B 1 151 ? -3.865 -26.609 6.477 1 92.06 151 ARG B C 1
ATOM 2719 O O . ARG B 1 151 ? -3.85 -27.812 6.18 1 92.06 151 ARG B O 1
ATOM 2726 N N . PHE B 1 152 ? -2.82 -25.906 6.781 1 90.38 152 PHE B N 1
ATOM 2727 C CA . PHE B 1 152 ? -1.506 -26.516 6.617 1 90.38 152 PHE B CA 1
ATOM 2728 C C . PHE B 1 152 ? -0.805 -26.672 7.961 1 90.38 152 PHE B C 1
ATOM 2730 O O . PHE B 1 152 ? 0.379 -27.016 8.016 1 90.38 152 PHE B O 1
ATOM 2737 N N . VAL B 1 153 ? -1.61 -26.234 9.086 1 71.44 153 VAL B N 1
ATOM 2738 C CA . VAL B 1 153 ? -1.173 -26.422 10.469 1 71.44 153 VAL B CA 1
ATOM 2739 C C . VAL B 1 153 ? -1.287 -27.906 10.852 1 71.44 153 VAL B C 1
ATOM 2741 O O . VAL B 1 153 ? -2.273 -28.562 10.516 1 71.44 153 VAL B O 1
ATOM 2744 N N . GLY B 1 154 ? -0.28 -28.672 11.07 1 60.38 154 GLY B N 1
ATOM 2745 C CA . GLY B 1 154 ? -0.098 -30.078 11.383 1 60.38 154 GLY B CA 1
ATOM 2746 C C . GLY B 1 154 ? 0.76 -30.812 10.367 1 60.38 154 GLY B C 1
ATOM 2747 O O . GLY B 1 154 ? 1.234 -31.922 10.633 1 60.38 154 GLY B O 1
ATOM 2748 N N . ARG B 1 155 ? 0.595 -30.375 9.125 1 50.31 155 ARG B N 1
ATOM 2749 C CA . ARG B 1 155 ? 1.498 -31.031 8.188 1 50.31 155 ARG B CA 1
ATOM 2750 C C . ARG B 1 155 ? 2.955 -30.812 8.586 1 50.31 155 ARG B C 1
ATOM 2752 O O . ARG B 1 155 ? 3.857 -31.422 8.016 1 50.31 155 ARG B O 1
ATOM 2759 N N . ARG B 1 156 ? 3.154 -29.797 9.344 1 46.91 156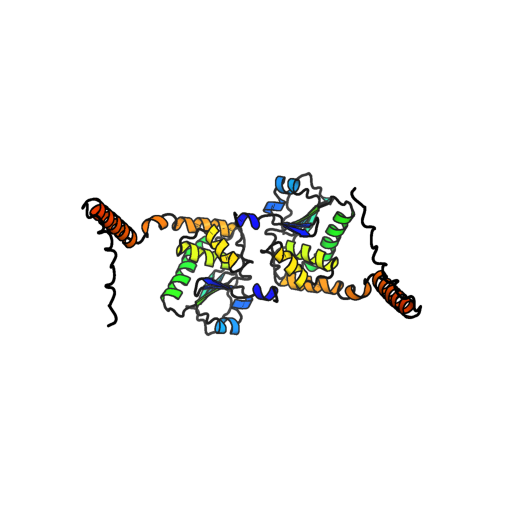 ARG B N 1
ATOM 2760 C CA . ARG B 1 156 ? 4.516 -29.516 9.789 1 46.91 156 ARG B CA 1
ATOM 2761 C C . ARG B 1 156 ? 5.09 -30.703 10.562 1 46.91 156 ARG B C 1
ATOM 2763 O O . ARG B 1 156 ? 6.309 -30.828 10.711 1 46.91 156 ARG B O 1
ATOM 2770 N N . SER B 1 157 ? 4.254 -31.266 11.414 1 41.44 157 SER B N 1
ATOM 2771 C CA . SER B 1 157 ? 4.828 -32.344 12.219 1 41.44 157 SER B CA 1
ATOM 2772 C C . SER B 1 157 ? 5.336 -33.469 11.344 1 41.44 157 SER B C 1
ATOM 2774 O O . SER B 1 157 ? 6.344 -34.125 11.664 1 41.44 157 SER B O 1
ATOM 2776 N N . THR B 1 158 ? 4.492 -33.969 10.375 1 40.19 158 THR B N 1
ATOM 2777 C CA . THR B 1 158 ? 4.766 -35.312 9.906 1 40.19 158 THR B CA 1
ATOM 2778 C C . THR B 1 158 ? 5.867 -35.312 8.844 1 40.19 158 THR B C 1
ATOM 2780 O O . THR B 1 158 ? 6.324 -36.344 8.414 1 40.19 158 THR B O 1
ATOM 2783 N N . SER B 1 159 ? 6.012 -34.312 8.039 1 40 159 SER B N 1
ATOM 2784 C CA . SER B 1 159 ? 6.922 -34.594 6.934 1 40 159 SER B CA 1
ATOM 2785 C C . SER B 1 159 ? 8.375 -34.438 7.367 1 40 159 SER B C 1
ATOM 2787 O O . SER B 1 159 ? 9.094 -33.594 6.875 1 40 159 SER B O 1
ATOM 2789 N N . GLN B 1 160 ? 8.703 -34.406 8.641 1 39.03 160 GLN B N 1
ATOM 2790 C CA . GLN B 1 160 ? 10.086 -34.719 8.977 1 39.03 160 GLN B CA 1
ATOM 2791 C C . GLN B 1 160 ? 10.555 -35.969 8.258 1 39.03 160 GLN B C 1
ATOM 2793 O O . GLN B 1 160 ? 9.859 -37 8.258 1 39.03 160 GLN B O 1
ATOM 2798 N N . SER B 1 161 ? 11.383 -35.938 7.215 1 38.69 161 SER B N 1
ATOM 2799 C CA . SER B 1 161 ? 11.969 -37.031 6.461 1 38.69 161 SER B CA 1
ATOM 2800 C C . SER B 1 161 ? 12.422 -38.156 7.387 1 38.69 161 SER B C 1
ATOM 2802 O O . SER B 1 161 ? 12.969 -37.906 8.461 1 38.69 161 SER B O 1
ATOM 2804 N N . PRO B 1 162 ? 11.805 -39.344 7.34 1 41.41 162 PRO B N 1
ATOM 2805 C CA . PRO B 1 162 ? 12.203 -40.5 8.125 1 41.41 162 PRO B CA 1
ATOM 2806 C C . PRO B 1 162 ? 13.719 -40.688 8.195 1 41.41 162 PRO B C 1
ATOM 2808 O O . PRO B 1 162 ? 14.219 -41.375 9.086 1 41.41 162 PRO B O 1
ATOM 2811 N N . VAL B 1 163 ? 14.391 -40.094 7.234 1 42.84 163 VAL B N 1
ATOM 2812 C CA . VAL B 1 163 ? 15.812 -40.375 7.109 1 42.84 163 VAL B CA 1
ATOM 2813 C C . VAL B 1 163 ? 16.578 -39.75 8.289 1 42.84 163 VAL B C 1
ATOM 2815 O O . VAL B 1 163 ? 17.578 -40.312 8.734 1 42.84 163 VAL B O 1
ATOM 2818 N N . GLN B 1 164 ? 16.109 -38.656 8.75 1 39.25 164 GLN B N 1
ATOM 2819 C CA . GLN B 1 164 ? 16.891 -38.031 9.812 1 39.25 164 GLN B CA 1
ATOM 2820 C C . GLN B 1 164 ? 16.641 -38.688 11.156 1 39.25 164 GLN B C 1
ATOM 2822 O O . GLN B 1 164 ? 17.469 -38.594 12.07 1 39.25 164 GLN B O 1
ATOM 2827 N N . ARG B 1 165 ? 15.383 -39.281 11.25 1 40.06 165 ARG B N 1
ATOM 2828 C CA . ARG B 1 165 ? 15.141 -40.031 12.477 1 40.06 165 ARG B CA 1
ATOM 2829 C C . ARG B 1 165 ? 15.93 -41.344 12.477 1 40.06 165 ARG B C 1
ATOM 2831 O O . ARG B 1 165 ? 16.234 -41.906 13.539 1 40.06 165 ARG B O 1
ATOM 2838 N N . ILE B 1 166 ? 16.078 -41.844 11.172 1 40.06 166 ILE B N 1
ATOM 2839 C CA . ILE B 1 166 ? 16.828 -43.094 11.07 1 40.06 166 ILE B CA 1
ATOM 2840 C C . ILE B 1 166 ? 18.297 -42.844 11.375 1 40.06 166 ILE B C 1
ATOM 2842 O O . ILE B 1 166 ? 18.953 -43.656 12.047 1 40.06 166 ILE B O 1
ATOM 2846 N N . SER B 1 167 ? 18.766 -41.656 11.016 1 44.72 167 SER B N 1
ATOM 2847 C CA . SER B 1 167 ? 20.188 -41.406 11.188 1 44.72 167 SER B CA 1
ATOM 2848 C C . SER B 1 167 ? 20.547 -41.156 12.648 1 44.72 167 SER B C 1
ATOM 2850 O O . SER B 1 167 ? 21.609 -41.562 13.117 1 44.72 167 SER B O 1
ATOM 2852 N N . GLU B 1 168 ? 19.531 -40.5 13.336 1 46.31 168 GLU B N 1
ATOM 2853 C CA . GLU B 1 168 ? 19.797 -40.281 14.75 1 46.31 168 GLU B CA 1
ATOM 2854 C C . GLU B 1 168 ? 19.625 -41.531 15.57 1 46.31 168 GLU B C 1
ATOM 2856 O O . GLU B 1 168 ? 20.359 -41.75 16.547 1 46.31 168 GLU B O 1
ATOM 2861 N N . GLY B 1 169 ? 18.672 -42.312 15.031 1 42.28 169 GLY B N 1
ATOM 2862 C CA . GLY B 1 169 ? 18.5 -43.625 15.656 1 42.28 169 GLY B CA 1
ATOM 2863 C C . GLY B 1 169 ? 19.719 -44.531 15.5 1 42.28 169 GLY B C 1
ATOM 2864 O O . GLY B 1 169 ? 20.078 -45.25 16.422 1 42.28 169 GLY B O 1
ATOM 2865 N N . ILE B 1 170 ? 20.281 -44.406 14.258 1 46.12 170 ILE B N 1
ATOM 2866 C CA . ILE B 1 170 ? 21.469 -45.219 13.977 1 46.12 170 ILE B CA 1
ATOM 2867 C C . ILE B 1 170 ? 22.656 -44.656 14.766 1 46.12 170 ILE B C 1
ATOM 2869 O O . ILE B 1 170 ? 23.422 -45.406 15.367 1 46.12 170 ILE B O 1
ATOM 2873 N N . ALA B 1 171 ? 22.781 -43.312 14.836 1 48.53 171 ALA B N 1
ATOM 2874 C CA . ALA B 1 171 ? 23.906 -42.688 15.523 1 48.53 171 ALA B CA 1
ATOM 2875 C C . ALA B 1 171 ? 23.844 -42.969 17.031 1 48.53 171 ALA B C 1
ATOM 2877 O O . ALA B 1 171 ? 24.875 -43.25 17.656 1 48.53 171 ALA B O 1
ATOM 2878 N N . GLU B 1 172 ? 22.578 -42.875 17.531 1 44.53 172 GLU B N 1
ATOM 2879 C CA . GLU B 1 172 ? 22.391 -43.156 18.953 1 44.53 172 GLU B CA 1
ATOM 2880 C C . GLU B 1 172 ? 22.703 -44.625 19.266 1 44.53 172 GLU B C 1
ATOM 2882 O O . GLU B 1 172 ? 23.266 -44.938 20.312 1 44.53 172 GLU B O 1
ATOM 2887 N N . ARG B 1 173 ? 22.297 -45.406 18.266 1 45.19 173 ARG B N 1
ATOM 2888 C CA . ARG B 1 173 ? 22.578 -46.844 18.438 1 45.19 173 ARG B CA 1
ATOM 2889 C C . ARG B 1 173 ? 24.062 -47.125 18.328 1 45.19 173 ARG B C 1
ATOM 2891 O O . ARG B 1 173 ? 24.594 -47.938 19.094 1 45.19 173 ARG B O 1
ATOM 2898 N N . ILE B 1 174 ? 24.75 -46.375 17.328 1 49.28 174 ILE B N 1
ATOM 2899 C CA . ILE B 1 174 ? 26.188 -46.562 17.141 1 49.28 174 ILE B CA 1
ATOM 2900 C C . ILE B 1 174 ? 26.938 -46.062 18.375 1 49.28 174 ILE B C 1
ATOM 2902 O O . ILE B 1 174 ? 27.875 -46.719 18.844 1 49.28 174 ILE B O 1
ATOM 2906 N N . HIS B 1 175 ? 26.469 -44.844 18.891 1 48.84 175 HIS B N 1
ATOM 2907 C CA . HIS B 1 175 ? 27.094 -44.312 20.094 1 48.84 175 HIS B CA 1
ATOM 2908 C C . HIS B 1 175 ? 26.859 -45.25 21.281 1 48.84 175 HIS B C 1
ATOM 2910 O O . HIS B 1 175 ? 27.75 -45.438 22.109 1 48.84 175 HIS B O 1
ATOM 2916 N N . ALA B 1 176 ? 25.5 -45.719 21.281 1 44.66 176 ALA B N 1
ATOM 2917 C CA . ALA B 1 176 ? 25.156 -46.594 22.391 1 44.66 176 ALA B CA 1
ATOM 2918 C C . ALA B 1 176 ? 25.938 -47.906 22.328 1 44.66 176 ALA B C 1
ATOM 2920 O O . ALA B 1 176 ? 26.359 -48.406 23.359 1 44.66 176 ALA B O 1
ATOM 2921 N N . LEU B 1 177 ? 26.047 -48.406 21.078 1 45.22 177 LEU B N 1
ATOM 2922 C CA . LEU B 1 177 ? 26.828 -49.625 20.859 1 45.22 177 LEU B CA 1
ATOM 2923 C C . LEU B 1 177 ? 28.297 -49.406 21.172 1 45.22 177 LEU B C 1
ATOM 2925 O O . LEU B 1 177 ? 28.969 -50.281 21.703 1 45.22 177 LEU B O 1
ATOM 2929 N N . LYS B 1 178 ? 28.734 -48.188 20.891 1 48.28 178 LYS B N 1
ATOM 2930 C CA . LYS B 1 178 ? 30.125 -47.875 21.172 1 48.28 178 LYS B CA 1
ATOM 2931 C C . LYS B 1 178 ? 30.375 -47.781 22.672 1 48.28 178 LYS B C 1
ATOM 2933 O O . LYS B 1 178 ? 31.422 -48.219 23.156 1 48.28 178 LYS B O 1
ATOM 2938 N N . SER B 1 179 ? 29.391 -47.031 23.312 1 46 179 SER B N 1
ATOM 2939 C CA . SER B 1 179 ? 29.516 -46.875 24.766 1 46 179 SER B CA 1
ATOM 2940 C C . SER B 1 179 ? 29.422 -48.219 25.469 1 46 179 SER B C 1
ATOM 2942 O O . SER B 1 179 ? 30.016 -48.406 26.531 1 46 179 SER B O 1
ATOM 2944 N N . ALA B 1 180 ? 28.422 -48.969 24.938 1 43.66 180 ALA B N 1
ATOM 2945 C CA . ALA B 1 180 ? 28.234 -50.25 25.609 1 43.66 180 ALA B CA 1
ATOM 2946 C C . ALA B 1 180 ? 29.438 -51.156 25.438 1 43.66 180 ALA B C 1
ATOM 2948 O O . ALA B 1 180 ? 29.734 -52 26.297 1 43.66 180 ALA B O 1
ATOM 2949 N N . ASN B 1 181 ? 29.781 -51.219 24.094 1 43.62 181 ASN B N 1
ATOM 2950 C CA . ASN B 1 181 ? 30.781 -52.25 23.859 1 43.62 181 ASN B CA 1
ATOM 2951 C C . ASN B 1 181 ? 32.188 -51.781 24.266 1 43.62 181 ASN B C 1
ATOM 2953 O O . ASN B 1 181 ? 33.188 -52.375 23.859 1 43.62 181 ASN B O 1
ATOM 2957 N N . GLY B 1 182 ? 32.344 -51.062 25.453 1 44.81 182 GLY B N 1
ATOM 2958 C CA . GLY B 1 182 ? 33.594 -50.812 26.156 1 44.81 182 GLY B CA 1
ATOM 2959 C C . GLY B 1 182 ? 34.719 -50.406 25.234 1 44.81 182 GLY B C 1
ATOM 2960 O O . GLY B 1 182 ? 35.906 -50.5 25.609 1 44.81 182 GLY B O 1
ATOM 2961 N N . LEU B 1 183 ? 34.344 -50.406 23.859 1 41.59 183 LEU B N 1
ATOM 2962 C CA . LEU B 1 183 ? 35.5 -50.344 23 1 41.59 183 LEU B CA 1
ATOM 2963 C C . LEU B 1 183 ? 36.156 -48.969 23.078 1 41.59 183 LEU B C 1
ATOM 2965 O O . LEU B 1 183 ? 35.5 -47.938 22.859 1 41.59 183 LEU B O 1
ATOM 2969 N N . GLU B 1 184 ? 36.969 -48.781 24.109 1 39.34 184 GLU B N 1
ATOM 2970 C CA . GLU B 1 184 ? 37.844 -47.688 24.375 1 39.34 184 GLU B CA 1
ATOM 2971 C C . GLU B 1 184 ? 38.562 -47.219 23.109 1 39.34 184 GLU B C 1
ATOM 2973 O O . GLU B 1 184 ? 39 -48.031 22.297 1 39.34 184 GLU B O 1
ATOM 2978 N N . ASP B 1 185 ? 38.094 -46.125 22.547 1 41.72 185 ASP B N 1
ATOM 2979 C CA . ASP B 1 185 ? 38.75 -45.594 21.375 1 41.72 185 ASP B CA 1
ATOM 2980 C C . ASP B 1 185 ? 40.281 -45.688 21.516 1 41.72 185 ASP B C 1
ATOM 2982 O O . ASP B 1 185 ? 40.844 -45.312 22.562 1 41.72 185 ASP B O 1
ATOM 2986 N N . PRO B 1 186 ? 40.938 -46.562 20.859 1 41.59 186 PRO B N 1
ATOM 2987 C CA . PRO B 1 186 ? 42.375 -46.719 21.016 1 41.59 186 PRO B CA 1
ATOM 2988 C C . PRO B 1 186 ? 43.125 -45.406 20.891 1 41.59 186 PRO B C 1
ATOM 2990 O O . PRO B 1 186 ? 42.656 -44.469 20.203 1 41.59 186 PRO B O 1
ATOM 2993 N N . GLU B 1 187 ? 43.719 -44.969 22.016 1 38.12 187 GLU B N 1
ATOM 2994 C CA . GLU B 1 187 ? 44.594 -43.781 22.094 1 38.12 187 GLU B CA 1
ATOM 2995 C C . GLU B 1 187 ? 45.469 -43.688 20.859 1 38.12 187 GLU B C 1
ATOM 2997 O O . GLU B 1 187 ? 46.094 -44.656 20.422 1 38.12 187 GLU B O 1
ATOM 3002 N N . PRO B 1 188 ? 45.031 -42.781 19.891 1 33.75 188 PRO B N 1
ATOM 3003 C CA . PRO B 1 188 ? 45.844 -42.719 18.688 1 33.75 188 PRO B CA 1
ATOM 3004 C C . PRO B 1 188 ? 47.344 -42.75 18.984 1 33.75 188 PRO B C 1
ATOM 3006 O O . PRO B 1 188 ? 47.812 -42.125 19.969 1 33.75 188 PRO B O 1
ATOM 3009 N N . ALA B 1 189 ? 47.938 -43.906 18.828 1 35.44 189 ALA B N 1
ATOM 3010 C CA . ALA B 1 189 ? 49.375 -44.156 18.984 1 35.44 189 ALA B CA 1
ATOM 3011 C C . ALA B 1 189 ? 50.219 -43.062 18.375 1 35.44 189 ALA B C 1
ATOM 3013 O O . ALA B 1 189 ? 49.875 -42.562 17.297 1 35.44 189 ALA B O 1
ATOM 3014 N N . SER B 1 190 ? 50.781 -42.156 19.281 1 34.19 190 SER B N 1
ATOM 3015 C CA . SER B 1 190 ? 51.781 -41.156 18.984 1 34.19 190 SER B CA 1
ATOM 3016 C C . SER B 1 190 ? 52.812 -41.656 18 1 34.19 190 SER B C 1
ATOM 3018 O O . SER B 1 190 ? 53.5 -42.656 18.266 1 34.19 190 SER B O 1
ATOM 3020 N N . ASN B 1 191 ? 52.438 -41.75 16.719 1 32.19 191 ASN B N 1
ATOM 3021 C CA . ASN B 1 191 ? 53.375 -42.156 15.664 1 32.19 191 ASN B CA 1
ATOM 3022 C C . ASN B 1 191 ? 54.719 -41.438 15.781 1 32.19 191 ASN B C 1
ATOM 3024 O O . ASN B 1 191 ? 54.781 -40.219 15.555 1 32.19 191 ASN B O 1
ATOM 3028 N N . THR B 1 192 ? 55.469 -41.781 16.875 1 35.62 192 THR B N 1
ATOM 3029 C CA . THR B 1 192 ? 56.844 -41.344 16.938 1 35.62 192 THR B CA 1
ATOM 3030 C C . THR B 1 192 ? 57.594 -41.75 15.672 1 35.62 192 THR B C 1
ATOM 3032 O O . THR B 1 192 ? 57.719 -42.938 15.359 1 35.62 192 THR B O 1
ATOM 3035 N N . GLY B 1 193 ? 57.406 -41 14.602 1 30.72 193 GLY B N 1
ATOM 3036 C CA . GLY B 1 193 ? 58.156 -41.094 13.344 1 30.72 193 GLY B CA 1
ATOM 3037 C C . GLY B 1 193 ? 59.625 -41.281 13.531 1 30.72 193 GLY B C 1
ATOM 3038 O O . GLY B 1 193 ? 60.219 -40.781 14.484 1 30.72 193 GLY B O 1
ATOM 3039 N N . PRO B 1 194 ? 60.156 -42.5 13.148 1 37.62 194 PRO B N 1
ATOM 3040 C CA . PRO B 1 194 ? 61.562 -42.875 13.227 1 37.62 194 PRO B CA 1
ATOM 3041 C C . PRO B 1 194 ? 62.469 -41.781 12.703 1 37.62 194 PRO B C 1
ATOM 3043 O O . PRO B 1 194 ? 62.062 -40.938 11.883 1 37.62 194 PRO B O 1
ATOM 3046 N N . GLU B 1 195 ? 63.344 -41.219 13.594 1 34.75 195 GLU B N 1
ATOM 3047 C CA . GLU B 1 195 ? 64.5 -40.375 13.266 1 34.75 195 GLU B CA 1
ATOM 3048 C C . GLU B 1 195 ? 65.312 -40.938 12.117 1 34.75 195 GLU B C 1
ATOM 3050 O O . GLU B 1 195 ? 65.75 -42.062 12.188 1 34.75 195 GLU B O 1
ATOM 3055 N N . GLN B 1 196 ? 64.812 -40.812 10.898 1 29 196 GLN B N 1
ATOM 3056 C CA . GLN B 1 196 ? 65.688 -41.219 9.781 1 29 196 GLN B CA 1
ATOM 3057 C C . GLN B 1 196 ? 67.062 -40.562 9.906 1 29 196 GLN B C 1
ATOM 3059 O O . GLN B 1 196 ? 67.188 -39.344 10.008 1 29 196 GLN B O 1
ATOM 3064 N N . ASP B 1 197 ? 67.938 -41.312 10.633 1 31.53 197 ASP B N 1
ATOM 3065 C CA . ASP B 1 197 ? 69.375 -41.031 10.625 1 31.53 197 ASP B CA 1
ATOM 3066 C C . ASP B 1 197 ? 69.938 -40.875 9.195 1 31.53 197 ASP B C 1
ATOM 3068 O O . ASP B 1 197 ? 69.75 -41.75 8.367 1 31.53 197 ASP B O 1
ATOM 3072 N N . SER B 1 198 ? 69.688 -39.688 8.656 1 27.97 198 SER B N 1
ATOM 3073 C CA . SER B 1 198 ? 70.5 -39.281 7.52 1 27.97 198 SER B CA 1
ATOM 3074 C C . SER B 1 198 ? 72 -39.594 7.723 1 27.97 198 SER B C 1
ATOM 3076 O O . SER B 1 198 ? 72.625 -39.062 8.617 1 27.97 198 SER B O 1
ATOM 3078 N N . GLU B 1 199 ? 72.375 -41 7.621 1 26.09 199 GLU B N 1
ATOM 3079 C CA . GLU B 1 199 ? 73.688 -41.125 7.086 1 26.09 199 GLU B CA 1
ATOM 3080 C C . GLU B 1 199 ? 73.812 -40.5 5.703 1 26.09 199 GLU B C 1
ATOM 3082 O O . GLU B 1 199 ? 72.938 -40.594 4.883 1 26.09 199 GLU B O 1
#

Nearest PDB structures (foldseek):
  2g6z-assembly1_B  TM=9.494E-01  e=4.372E-13  Homo sapiens
  4y2e-assembly2_B  TM=9.287E-01  e=7.808E-11  Homo sapiens
  2hxp-assembly1_A  TM=9.072E-01  e=7.808E-11  Homo sapiens
  4jnb-assembly1_A  TM=9.216E-01  e=3.962E-10  Homo sapiens
  2oud-assembly1_A  TM=8.003E-01  e=4.450E-11  Homo sapiens

Organism: Laccaria bicolor (strain S238N-H82 / ATCC MYA-4686) (NCBI:txid486041)

Radius of gyration: 32.12 Å; Cα contacts (8 Å, |Δi|>4): 564; chains: 2; bounding box: 90×98×74 Å

Foldseek 3Di:
DPPVVLQQAWFDQDPQETFHAPVLQADQVNCVVSVAAAEEEEEQDDDDHDPSHPPLRYHYHRDHQDLPIQLLVCLVVLLVSVVVQCVVDVSHHYYFYYHRRAASSLLSQLSNCLQPHVDALVRSQVSSCVRNVRHDHDPSSSVSSNVSSVVCVPVVPPPPPVVVVVVVVVVVVVVVVVVVVPPDDPDPDPCPDDDPDPD/DPPVVLQQEWFDQDPQETFHAPVLQADQVNCVVSVAAAEEEEEQDDDDHDPSHDPLRYHYHRDHQDLPIQLLVCLVVLLVSVVVQCVVDVSHHYYFYYHRRAASSLLSQLSNCLQPHVDALVRSQVSSCVRNVRHDHDPSSSVSSNVSSVVCVPVVPPPPPVVVVVVVVVVCVVVVCVVVVPPPPPPPPPCPPPPPPPD

Secondary structure (DSSP, 8-state):
--HHHHHSS-EEEETTEEEE-HHHHT-HHHHHHHT--EEEEESSSPPP--TTS-GGGEEEE-----TTS--HHHHHHHHHHHHHHHHH-TT--EEEE-SSSSSHHHHHHHHHHHHHSS--HHHHHHHHHHHSTT----HHHHHHHHHHHGGGTTHHHHTS-HHHHHHHHHHHHHHHHHHHTT-----------------/--HHHHHSSPEEEETTEEEE-HHHHT-HHHHHHHT--EEEEESSSPPP--TTS-GGGEEEE-----TTS--HHHHHHHHHHHHHHHHH-TT--EEEE-SSSSSHHHHHHHHHHHHHSS--HHHHHHHHHHHSTT----HHHHHHHHHHHGGGTTHHHH-S-HHHHHHHHHHHHHHHHHHHTT-----------------

Sequence (398 aa):
MNHSRLVQQANLITPRIYLSDLHTASNKDELTNLEITHVISVLECQPTFPTSITPEQTLHIPIADYLHVNILRHLETTTNFISSALAQNDSNKVLVHCHQGISRSATVVCAYLVATTAMSASESIAHVKDLRSVVYPNSGFRRQLDEYGTRFVGRRSTSQSPVQRISEGIAERIHALKSANGLEDPEPASNTGPEQDSEMNHSRLVQQANLITPRIYLSDLHTASNKDELTNLEITHVISVLECQPTFPTSITPEQTLHIPIADYLHVNILRHLETTTNFISSALAQNDSNKVLVHCHQGISRSATVVCAYLVATTAMSASESIAHVKDLRSVVYPNSGFRRQLDEYGTRFVGRRSTSQSPVQRISEGIAERIHALKSANGLEDPEPASNTGPEQDSE

InterPro domains:
  IPR000340 Dual specificity phosphatase, catalytic domain [PF00782] (17-150)
  IPR000387 Tyrosine-specific protein phosphatases domain [PS50056] (79-132)
  IPR016130 Protein-tyrosine phosphatase, active site [PS00383] (96-106)
  IPR020422 Dual specificity protein phosphatase domain [PS50054] (9-154)
  IPR020422 Dual specificity protein phosphatase domain [SM00195] (9-151)
  IPR029021 Protein-tyrosine phosphatase-like [G3DSA:3.90.190.10] (8-173)
  IPR029021 Protein-tyrosine phosphatase-like [SSF52799] (9-154)

Solvent-accessible surface area (backbone atoms only — not comparable to full-atom values): 22146 Å² total; per-residue (Å²): 126,67,64,70,52,68,59,66,33,69,32,73,70,50,95,54,34,30,41,17,15,39,68,43,69,59,29,63,66,55,36,58,74,69,46,55,50,29,39,38,40,33,27,65,66,85,78,77,68,58,84,88,47,45,73,93,35,43,45,78,43,69,41,71,96,47,54,82,51,76,59,56,82,46,42,64,61,52,31,49,49,53,52,51,49,47,69,74,34,90,76,40,18,38,37,31,18,12,72,68,31,24,23,63,20,42,48,50,55,29,46,36,42,24,73,74,47,92,40,45,44,70,51,26,48,51,53,47,23,75,61,36,53,47,40,54,50,46,70,34,53,48,52,36,40,41,58,58,35,56,76,50,66,61,59,70,67,67,67,60,61,66,61,60,59,48,46,48,50,46,46,51,46,49,51,50,47,45,66,68,59,69,68,68,76,77,75,80,76,80,80,77,73,79,82,77,78,82,123,127,66,65,70,53,69,57,66,33,70,32,75,69,49,96,53,34,29,41,16,14,39,70,43,68,57,30,62,66,56,36,57,74,67,46,55,49,30,40,37,41,34,27,64,66,83,79,77,69,58,81,88,47,45,75,92,34,44,45,79,43,70,42,71,94,48,54,81,51,76,60,57,82,46,43,63,59,53,33,47,49,54,51,51,49,48,70,74,35,88,74,41,18,39,38,31,18,14,72,68,32,25,24,62,20,43,48,49,55,29,45,36,42,24,73,73,47,92,41,44,45,69,52,26,48,51,53,45,22,76,60,37,54,47,40,54,50,46,70,33,53,49,52,36,39,42,60,58,36,57,76,52,64,61,59,71,69,65,71,58,62,66,62,61,58,48,49,48,50,47,46,50,46,51,50,45,48,41,63,66,58,68,61,65,75,74,72,78,72,78,77,75,70,77,78,76,74,80,122

pLDDT: mean 80.62, std 24.05, range [26.09, 98.94]